Protein AF-A0AAX3N8E7-F1 (afdb_monomer_lite)

Radius of gyration: 27.45 Å; chains: 1; bounding box: 57×65×83 Å

pLDDT: mean 77.06, std 24.91, range [28.36, 98.62]

InterPro domains:
  IPR000924 Glutamyl/glutaminyl-tRNA synthetase [PR00987] (6-18)
  IPR000924 Glutamyl/glutaminyl-tRNA synthetase [PR00987] (20-31)
  IPR000924 Glutamyl/glutaminyl-tRNA synthetase [PR00987] (35-48)
  IPR001412 Aminoacyl-tRNA synthetase, class I, conserved site [PS00178] (9-20)
  IPR014729 Rossmann-like alpha/beta/alpha sandwich fold [G3DSA:3.40.50.620] (1-101)
  IPR014729 Rossmann-like alpha/beta/alpha sandwich fold [G3DSA:3.40.50.620] (144-191)
  IPR020058 Glutamyl/glutaminyl-tRNA synthetase, class Ib, catalytic domain [PF00749] (2-99)
  IPR020058 Glutamyl/glutaminyl-tRNA synthetase, class Ib, catalytic domain [PF00749] (103-266)
  IPR020061 Glutamine-tRNA ligase, alpha-bundle domain superfamily [G3DSA:1.10.1160.10] (195-274)
  IPR049940 Glutamyl-Q tRNA(Asp) synthetase/Glutamate--tRNA ligase [PTHR43311] (103-323)

Structure (mmCIF, N/CA/C/O backbone):
data_AF-A0AAX3N8E7-F1
#
_entry.id   AF-A0AAX3N8E7-F1
#
loop_
_atom_site.group_PDB
_atom_site.id
_atom_site.type_symbol
_atom_site.label_atom_id
_atom_site.label_alt_id
_atom_site.label_comp_id
_atom_site.label_asym_id
_atom_site.label_entity_id
_atom_site.label_seq_id
_atom_site.pdbx_PDB_ins_code
_atom_site.Cartn_x
_atom_site.Cartn_y
_atom_site.Cartn_z
_atom_site.occupancy
_atom_site.B_iso_or_equiv
_atom_site.auth_seq_id
_atom_site.auth_comp_id
_atom_site.auth_asym_id
_atom_site.auth_atom_id
_atom_site.pdbx_PDB_model_num
ATOM 1 N N . MET A 1 1 ? -16.061 2.365 -15.359 1.00 64.56 1 MET A N 1
ATOM 2 C CA . MET A 1 1 ? -15.050 1.352 -14.935 1.00 64.56 1 MET A CA 1
ATOM 3 C C . MET A 1 1 ? -15.215 0.988 -13.459 1.00 64.56 1 MET A C 1
ATOM 5 O O . MET A 1 1 ? -15.276 1.884 -12.626 1.00 64.56 1 MET A O 1
ATOM 9 N N . LYS A 1 2 ? -15.237 -0.307 -13.108 1.00 89.62 2 LYS A N 1
ATOM 10 C CA . LYS A 1 2 ? -15.319 -0.767 -11.705 1.00 89.62 2 LYS A CA 1
ATOM 11 C C . LYS A 1 2 ? -13.991 -0.528 -10.974 1.00 89.62 2 LYS A C 1
ATOM 13 O O . LYS A 1 2 ? -12.948 -0.978 -11.439 1.00 89.62 2 LYS A O 1
ATOM 18 N N . ILE A 1 3 ? -14.019 0.160 -9.829 1.00 96.50 3 ILE A N 1
ATOM 19 C CA . ILE A 1 3 ? -12.808 0.462 -9.049 1.00 96.50 3 ILE A CA 1
ATOM 20 C C . ILE A 1 3 ? -12.274 -0.806 -8.377 1.00 96.50 3 ILE A C 1
ATOM 22 O O . ILE A 1 3 ? -12.983 -1.502 -7.651 1.00 96.50 3 ILE A O 1
ATOM 26 N N . ILE A 1 4 ? -10.992 -1.081 -8.584 1.00 98.06 4 ILE A N 1
ATOM 27 C CA . ILE A 1 4 ? -10.247 -2.168 -7.948 1.00 98.06 4 ILE A CA 1
ATOM 28 C C . ILE A 1 4 ? -8.992 -1.592 -7.295 1.00 98.06 4 ILE A C 1
ATOM 30 O O . ILE A 1 4 ? -8.178 -0.957 -7.976 1.00 98.06 4 ILE A O 1
ATOM 34 N N . THR A 1 5 ? -8.846 -1.816 -5.987 1.00 98.38 5 THR A N 1
ATOM 35 C CA . THR A 1 5 ? -7.667 -1.434 -5.195 1.00 98.38 5 THR A CA 1
ATOM 36 C C . THR A 1 5 ? -7.137 -2.619 -4.394 1.00 98.38 5 THR A C 1
ATOM 38 O O . THR A 1 5 ? -7.795 -3.653 -4.256 1.00 98.38 5 THR A O 1
ATOM 41 N N . ARG A 1 6 ? -5.934 -2.466 -3.834 1.00 98.00 6 ARG A N 1
ATOM 42 C CA . ARG A 1 6 ? -5.310 -3.471 -2.969 1.00 98.00 6 ARG A CA 1
ATOM 43 C C . ARG A 1 6 ? -4.486 -2.866 -1.848 1.00 98.00 6 ARG A C 1
ATOM 45 O O . ARG A 1 6 ? -3.905 -1.789 -2.009 1.00 98.00 6 ARG A O 1
ATOM 52 N N . PHE A 1 7 ? -4.346 -3.627 -0.771 1.00 97.25 7 PHE A N 1
ATOM 53 C CA . PHE A 1 7 ? -3.277 -3.451 0.203 1.00 97.25 7 PHE A CA 1
ATOM 54 C C . PHE A 1 7 ? -2.206 -4.530 -0.003 1.00 97.25 7 PHE A C 1
ATOM 56 O O . PHE A 1 7 ? -2.536 -5.712 -0.060 1.00 97.25 7 PHE A O 1
ATOM 63 N N . ALA A 1 8 ? -0.945 -4.107 -0.122 1.00 96.19 8 ALA A N 1
ATOM 64 C CA . ALA A 1 8 ? 0.195 -4.964 -0.453 1.00 96.19 8 ALA A CA 1
ATOM 65 C C . ALA A 1 8 ? 1.328 -4.858 0.596 1.00 96.19 8 ALA A C 1
ATOM 67 O O . ALA A 1 8 ? 2.323 -4.173 0.367 1.00 96.19 8 ALA A O 1
ATOM 68 N N . PRO A 1 9 ? 1.156 -5.398 1.819 1.00 94.50 9 PRO A N 1
ATOM 69 C CA . PRO A 1 9 ? 2.181 -5.346 2.858 1.00 94.50 9 PRO A CA 1
ATOM 70 C C . PRO A 1 9 ? 3.243 -6.436 2.696 1.00 94.50 9 PRO A C 1
ATOM 72 O O . PRO A 1 9 ? 2.925 -7.594 2.431 1.00 94.50 9 PRO A O 1
ATOM 75 N N . SER A 1 10 ? 4.491 -6.095 3.027 1.00 92.94 10 SER A N 1
ATOM 76 C CA . SER A 1 10 ? 5.540 -7.087 3.271 1.00 92.94 10 SER A CA 1
ATOM 77 C C . SER A 1 10 ? 5.528 -7.559 4.735 1.00 92.94 10 SER A C 1
ATOM 79 O O . SER A 1 10 ? 5.557 -6.722 5.648 1.00 92.94 10 SER A O 1
ATOM 81 N N . PRO A 1 11 ? 5.523 -8.878 5.016 1.00 92.56 11 PRO A N 1
ATOM 82 C CA . PRO A 1 11 ? 5.490 -9.425 6.377 1.00 92.56 11 PRO A CA 1
ATOM 83 C C . PRO A 1 11 ? 6.877 -9.413 7.054 1.00 92.56 11 PRO A C 1
ATOM 85 O O . PRO A 1 11 ? 7.252 -10.339 7.774 1.00 92.56 11 PRO A O 1
ATOM 88 N N . THR A 1 12 ? 7.642 -8.340 6.854 1.00 89.06 12 THR A N 1
ATOM 89 C CA . THR A 1 12 ? 9.041 -8.204 7.301 1.00 89.06 12 THR A CA 1
ATOM 90 C C . THR A 1 12 ? 9.210 -7.507 8.647 1.00 89.06 12 THR A C 1
ATOM 92 O O . THR A 1 12 ? 10.304 -7.431 9.193 1.00 89.06 12 THR A O 1
ATOM 95 N N . GLY A 1 13 ? 8.125 -6.994 9.221 1.00 86.12 13 GLY A N 1
ATOM 96 C CA . GLY A 1 13 ? 8.146 -6.380 10.541 1.00 86.12 13 GLY A CA 1
ATOM 97 C C . GLY A 1 13 ? 6.748 -6.106 11.067 1.00 86.12 13 GLY A C 1
ATOM 98 O O . GLY A 1 13 ? 5.745 -6.464 10.443 1.00 86.12 13 GLY A O 1
ATOM 99 N N . GLN A 1 14 ? 6.684 -5.456 12.225 1.00 85.88 14 GLN A N 1
ATOM 100 C CA . GLN A 1 14 ? 5.412 -5.046 12.800 1.00 85.88 14 GLN A CA 1
ATOM 101 C C . GLN A 1 14 ? 4.764 -3.953 11.948 1.00 85.88 14 GLN A C 1
ATOM 103 O O . GLN A 1 14 ? 5.428 -3.034 11.466 1.00 85.88 14 GLN A O 1
ATOM 108 N N . MET A 1 15 ? 3.443 -4.039 11.794 1.00 90.69 15 MET A N 1
ATOM 109 C CA . MET A 1 15 ? 2.673 -2.949 11.212 1.00 90.69 15 MET A CA 1
ATOM 110 C C . MET A 1 15 ? 2.685 -1.747 12.146 1.00 90.69 15 MET A C 1
ATOM 112 O O . MET A 1 15 ? 2.485 -1.897 13.353 1.00 90.69 15 MET A O 1
ATOM 116 N N . HIS A 1 16 ? 2.814 -0.559 11.573 1.00 91.81 16 HIS A N 1
ATOM 117 C CA . HIS A 1 16 ? 2.651 0.710 12.270 1.00 91.81 16 HIS A CA 1
ATOM 118 C C . HIS A 1 16 ? 1.416 1.464 11.761 1.00 91.81 16 HIS A C 1
ATOM 120 O O . HIS A 1 16 ? 0.769 1.082 10.779 1.00 91.81 16 HIS A O 1
ATOM 126 N N . ILE A 1 17 ? 1.080 2.565 12.430 1.00 92.19 17 ILE A N 1
ATOM 127 C CA . ILE A 1 17 ? -0.098 3.391 12.114 1.00 92.19 17 ILE A CA 1
ATOM 128 C C . ILE A 1 17 ? -0.127 3.927 10.668 1.00 92.19 17 ILE A C 1
ATOM 130 O O . ILE A 1 17 ? -1.200 4.090 10.092 1.00 92.19 17 ILE A O 1
ATOM 134 N N . GLY A 1 18 ? 1.037 4.115 10.037 1.00 91.62 18 GLY A N 1
ATOM 135 C CA . GLY A 1 18 ? 1.149 4.487 8.619 1.00 91.62 18 GLY A CA 1
ATOM 136 C C . GLY A 1 18 ? 0.670 3.385 7.664 1.00 91.62 18 GLY A C 1
ATOM 137 O O . GLY A 1 18 ? -0.032 3.665 6.689 1.00 91.62 18 GLY A O 1
ATOM 138 N N . ASN A 1 19 ? 0.940 2.111 7.978 1.00 92.81 19 ASN A N 1
ATOM 139 C CA . ASN A 1 19 ? 0.365 1.003 7.208 1.00 92.81 19 ASN A CA 1
ATOM 140 C C . ASN A 1 19 ? -1.159 0.978 7.355 1.00 92.81 19 ASN A C 1
ATOM 142 O O . ASN A 1 19 ? -1.869 0.769 6.374 1.00 92.81 19 ASN A O 1
ATOM 146 N N . LEU A 1 20 ? -1.673 1.242 8.562 1.00 94.06 20 LEU A N 1
ATOM 147 C CA . LEU A 1 20 ? -3.115 1.296 8.789 1.00 94.06 20 LEU A CA 1
ATOM 148 C C . LEU A 1 20 ? -3.779 2.464 8.045 1.00 94.06 20 LEU A C 1
ATOM 150 O O . LEU A 1 20 ? -4.861 2.279 7.495 1.00 94.06 20 LEU A O 1
ATOM 154 N N . ARG A 1 21 ? -3.118 3.622 7.934 1.00 93.81 21 ARG A N 1
ATOM 155 C CA . ARG A 1 21 ? -3.547 4.711 7.038 1.00 93.81 21 ARG A CA 1
ATOM 156 C C . ARG A 1 21 ? -3.673 4.239 5.594 1.00 93.81 21 ARG A C 1
ATOM 158 O O . ARG A 1 21 ? -4.714 4.452 4.982 1.00 93.81 21 ARG A O 1
ATOM 165 N N . SER A 1 22 ? -2.658 3.545 5.087 1.00 94.25 22 SER A N 1
ATOM 166 C CA . SER A 1 22 ? -2.653 3.015 3.716 1.00 94.25 22 SER A CA 1
ATOM 167 C C . SER A 1 22 ? -3.818 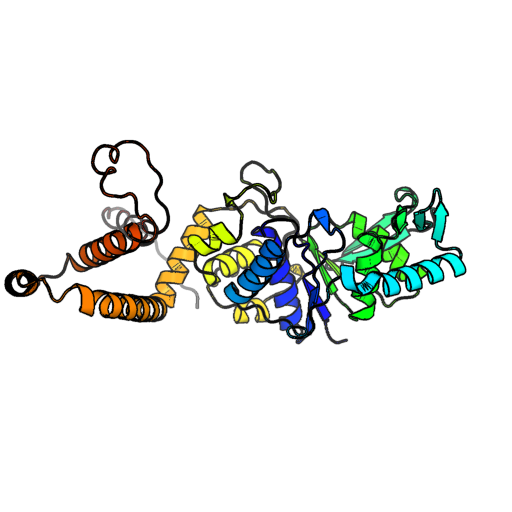2.053 3.463 1.00 94.25 22 SER A C 1
ATOM 169 O O . SER A 1 22 ? -4.508 2.169 2.448 1.00 94.25 22 SER A O 1
ATOM 171 N N . ILE A 1 23 ? -4.083 1.149 4.416 1.00 96.06 23 ILE A N 1
ATOM 172 C CA . ILE A 1 23 ? -5.242 0.243 4.381 1.00 96.06 23 ILE A CA 1
ATOM 173 C C . ILE A 1 23 ? -6.539 1.041 4.328 1.00 96.06 23 ILE A C 1
ATOM 175 O O . ILE A 1 23 ? -7.366 0.805 3.451 1.00 96.06 23 ILE A O 1
ATOM 179 N N . LEU A 1 24 ? -6.726 1.961 5.279 1.00 95.62 24 LEU A N 1
ATOM 180 C CA . LEU A 1 24 ? -7.981 2.682 5.443 1.00 95.62 24 LEU A CA 1
ATOM 181 C C . LEU A 1 24 ? -8.293 3.531 4.213 1.00 95.62 24 LEU A C 1
ATOM 183 O O . LEU A 1 24 ? -9.404 3.433 3.710 1.00 95.62 24 LEU A O 1
ATOM 187 N N . LEU A 1 25 ? -7.325 4.285 3.687 1.00 95.31 25 LEU A N 1
ATOM 188 C CA . LEU A 1 25 ? -7.516 5.105 2.486 1.00 95.31 25 LEU A CA 1
ATOM 189 C C . LEU A 1 25 ? -7.855 4.249 1.259 1.00 95.31 25 LEU A C 1
ATOM 191 O O . LEU A 1 25 ? -8.845 4.515 0.578 1.00 95.31 25 LEU A O 1
ATOM 195 N N . SER A 1 26 ? -7.095 3.176 1.022 1.00 96.44 26 SER A N 1
ATOM 196 C CA . SER A 1 26 ? -7.345 2.257 -0.099 1.00 96.44 26 SER A CA 1
ATOM 197 C C . SER A 1 26 ? -8.721 1.593 -0.007 1.00 96.44 26 SER A C 1
ATOM 199 O O . SER A 1 26 ? -9.399 1.416 -1.022 1.00 96.44 26 SER A O 1
ATOM 201 N N . TYR A 1 27 ? -9.140 1.235 1.210 1.00 97.38 27 TYR A N 1
ATOM 202 C CA . TYR A 1 27 ? -10.418 0.584 1.474 1.00 97.38 27 TYR A CA 1
ATOM 203 C C . TYR A 1 27 ? -11.603 1.543 1.347 1.00 97.38 27 TYR A C 1
ATOM 205 O O . TYR A 1 27 ? -12.575 1.208 0.673 1.00 97.38 27 TYR A O 1
ATOM 213 N N . ILE A 1 28 ? -11.549 2.731 1.960 1.00 95.56 28 ILE A N 1
ATOM 214 C CA . ILE A 1 28 ? -12.669 3.680 1.886 1.00 95.56 28 ILE A CA 1
ATOM 215 C C . ILE A 1 28 ? -12.854 4.213 0.468 1.00 95.56 28 ILE A C 1
ATOM 217 O O . ILE A 1 28 ? -13.993 4.306 0.024 1.00 95.56 28 ILE A O 1
ATOM 221 N N . PHE A 1 29 ? -11.762 4.469 -0.264 1.00 95.88 29 PHE A N 1
ATOM 222 C CA . PHE A 1 29 ? -11.835 4.867 -1.668 1.00 95.88 29 PHE A CA 1
ATOM 223 C C . PHE A 1 29 ? -12.508 3.783 -2.512 1.00 95.88 29 PHE A C 1
ATOM 225 O O . PHE A 1 29 ? -13.427 4.062 -3.278 1.00 95.88 29 PHE A O 1
ATOM 232 N N . CYS A 1 30 ? -12.106 2.526 -2.319 1.00 97.19 30 CYS A N 1
ATOM 233 C CA . CYS A 1 30 ? -12.732 1.389 -2.978 1.00 97.19 30 CYS A CA 1
ATOM 234 C C . CYS A 1 30 ? -14.228 1.294 -2.656 1.00 97.19 30 CYS A C 1
ATOM 236 O O . CYS A 1 30 ? -15.052 1.210 -3.563 1.00 97.19 30 CYS A O 1
ATOM 238 N N . LYS A 1 31 ? -14.600 1.346 -1.372 1.00 96.50 31 LYS A N 1
ATOM 239 C CA . LYS A 1 31 ? -15.997 1.186 -0.946 1.00 96.50 31 LYS A CA 1
ATOM 240 C C . LYS A 1 31 ? -16.890 2.357 -1.334 1.00 96.50 31 LYS A C 1
ATOM 242 O O . LYS A 1 31 ? -18.038 2.111 -1.689 1.00 96.50 31 LYS A O 1
ATOM 247 N N . LYS A 1 32 ? -16.375 3.589 -1.338 1.00 95.12 32 LYS A N 1
ATOM 248 C CA . LYS A 1 32 ? -17.105 4.770 -1.826 1.00 95.12 32 LYS A CA 1
ATOM 249 C C . LYS A 1 32 ? -17.524 4.586 -3.282 1.00 95.12 32 LYS A C 1
ATOM 251 O O . LYS A 1 32 ? -18.640 4.932 -3.641 1.00 95.12 32 LYS A O 1
ATOM 256 N N . ASN A 1 33 ? -16.657 3.972 -4.080 1.00 96.00 33 ASN A N 1
ATOM 257 C CA . ASN A 1 33 ? -16.882 3.732 -5.501 1.00 96.00 33 ASN A CA 1
ATOM 258 C C . ASN A 1 33 ? -17.385 2.307 -5.807 1.00 96.00 33 ASN A C 1
ATOM 260 O O . ASN A 1 33 ? -17.118 1.784 -6.887 1.00 96.00 33 ASN A O 1
ATOM 264 N N . LYS A 1 34 ? -18.050 1.645 -4.844 1.00 96.25 34 LYS A N 1
ATOM 265 C CA . LYS A 1 34 ? -18.645 0.297 -5.001 1.00 96.25 34 LYS A CA 1
ATOM 266 C C . LYS A 1 34 ? -17.668 -0.748 -5.596 1.00 96.25 34 LYS A C 1
ATOM 268 O O . LYS A 1 34 ? -18.045 -1.637 -6.359 1.00 96.25 34 LYS A O 1
ATOM 273 N N . GLY A 1 35 ? -16.387 -0.631 -5.246 1.00 97.12 35 GLY A N 1
ATOM 274 C CA . GLY A 1 35 ? -15.286 -1.390 -5.831 1.00 97.12 35 GLY A CA 1
ATOM 275 C C . GLY A 1 35 ? -14.927 -2.710 -5.137 1.00 97.12 35 GLY A C 1
ATOM 276 O O . GLY A 1 35 ? -15.493 -3.097 -4.104 1.00 97.12 35 GLY A O 1
ATOM 277 N N . LYS A 1 36 ? -13.909 -3.386 -5.690 1.00 98.00 36 LYS A N 1
ATOM 278 C CA . LYS A 1 36 ? -13.280 -4.596 -5.127 1.00 98.00 36 LYS A CA 1
ATOM 279 C C . LYS A 1 36 ? -11.956 -4.250 -4.430 1.00 98.00 36 LYS A C 1
ATOM 281 O O . LYS A 1 36 ? -11.121 -3.541 -4.987 1.00 98.00 36 LYS A O 1
ATOM 286 N N . PHE A 1 37 ? -11.772 -4.758 -3.211 1.00 98.25 37 PHE A N 1
ATOM 287 C CA . PHE A 1 37 ? -10.575 -4.537 -2.394 1.00 98.25 37 PHE A CA 1
ATOM 288 C C . PHE A 1 37 ? -9.837 -5.861 -2.189 1.00 98.25 37 PHE A C 1
ATOM 290 O O . PHE A 1 37 ? -10.425 -6.803 -1.648 1.00 98.25 37 PHE A O 1
ATOM 297 N N . TYR A 1 38 ? -8.572 -5.923 -2.600 1.00 98.31 38 TYR A N 1
ATOM 298 C CA . TYR A 1 38 ? -7.719 -7.110 -2.499 1.00 98.31 38 TYR A CA 1
ATOM 299 C C . TYR A 1 38 ? -6.657 -6.985 -1.402 1.00 98.31 38 TYR A C 1
ATOM 301 O O . TYR A 1 38 ? -6.203 -5.890 -1.059 1.00 98.31 38 TYR A O 1
ATOM 309 N N . LEU A 1 39 ? -6.221 -8.135 -0.891 1.00 98.06 39 LEU A N 1
ATOM 310 C CA . LEU A 1 39 ? -5.005 -8.268 -0.093 1.00 98.06 39 LEU A CA 1
ATOM 311 C C . LEU A 1 39 ? -3.968 -9.066 -0.889 1.00 98.06 39 LEU A C 1
ATOM 313 O O . LEU A 1 39 ? -4.254 -10.180 -1.330 1.00 98.06 39 LEU A O 1
ATOM 317 N N . ARG A 1 40 ? -2.761 -8.519 -1.028 1.00 97.31 40 ARG A N 1
ATOM 318 C CA . ARG A 1 40 ? -1.592 -9.224 -1.570 1.00 97.31 40 ARG A CA 1
ATOM 319 C C . ARG A 1 40 ? -0.479 -9.212 -0.534 1.00 97.31 40 ARG A C 1
ATOM 321 O O . ARG A 1 40 ? -0.249 -8.185 0.087 1.00 97.31 40 ARG A O 1
ATOM 328 N N . ILE A 1 41 ? 0.193 -10.330 -0.314 1.00 96.38 41 ILE A N 1
ATOM 329 C CA . ILE A 1 41 ? 1.308 -10.411 0.626 1.00 96.38 41 ILE A CA 1
ATOM 330 C C . ILE A 1 41 ? 2.615 -10.349 -0.155 1.00 96.38 41 ILE A C 1
ATOM 332 O O . ILE A 1 41 ? 2.945 -11.269 -0.902 1.00 96.38 41 ILE A O 1
ATOM 336 N N . ASP A 1 42 ? 3.363 -9.269 0.060 1.00 94.19 42 ASP A N 1
ATOM 337 C CA . ASP A 1 42 ? 4.639 -9.009 -0.605 1.00 94.19 42 ASP A CA 1
ATOM 338 C C . ASP A 1 42 ? 5.773 -9.722 0.159 1.00 94.19 42 ASP A C 1
ATOM 340 O O . ASP A 1 42 ? 6.600 -9.105 0.836 1.00 94.19 42 ASP A O 1
ATOM 344 N N . ASN A 1 43 ? 5.757 -11.057 0.117 1.00 91.19 43 ASN A N 1
ATOM 345 C CA . ASN A 1 43 ? 6.725 -11.952 0.761 1.00 91.19 43 ASN A CA 1
ATOM 346 C C . ASN A 1 43 ? 7.786 -12.484 -0.213 1.00 91.19 43 ASN A C 1
ATOM 348 O O . ASN A 1 43 ? 8.269 -13.602 -0.049 1.00 91.19 43 ASN A O 1
ATOM 352 N N . SER A 1 44 ? 8.144 -11.697 -1.231 1.00 84.00 44 SER A N 1
ATOM 353 C CA . SER A 1 44 ? 9.191 -12.083 -2.178 1.00 84.00 44 SER A CA 1
ATOM 354 C C . SER A 1 44 ? 10.547 -12.255 -1.492 1.00 84.00 44 SER A C 1
ATOM 356 O O . SER A 1 44 ? 11.335 -13.057 -1.947 1.00 84.00 44 SER A O 1
ATOM 358 N N . ASP A 1 45 ? 10.832 -11.513 -0.418 1.00 82.44 45 ASP A N 1
ATOM 359 C CA . ASP A 1 45 ? 12.035 -11.667 0.413 1.00 82.44 45 ASP A CA 1
ATOM 360 C C . ASP A 1 45 ? 11.753 -12.685 1.532 1.00 82.44 45 ASP A C 1
ATOM 362 O O . ASP A 1 45 ? 11.129 -12.342 2.543 1.00 82.44 45 ASP A O 1
ATOM 366 N N . PHE A 1 46 ? 12.138 -13.947 1.311 1.00 77.12 46 PHE A N 1
ATOM 367 C CA . PHE A 1 46 ? 11.817 -15.060 2.208 1.00 77.12 46 PHE A CA 1
ATOM 368 C C . PHE A 1 46 ? 12.485 -14.912 3.580 1.00 77.12 46 PHE A C 1
ATOM 370 O O . PHE A 1 46 ? 11.790 -14.966 4.591 1.00 77.12 46 PHE A O 1
ATOM 377 N N . LEU A 1 47 ? 13.789 -14.610 3.613 1.00 82.12 47 LEU A N 1
ATOM 378 C CA . LEU A 1 47 ? 14.581 -14.495 4.846 1.00 82.12 47 LEU A CA 1
ATOM 379 C C . LEU A 1 47 ? 14.005 -13.458 5.814 1.00 82.12 47 LEU A C 1
ATOM 381 O O . LEU A 1 47 ? 13.992 -13.645 7.032 1.00 82.12 47 LEU A O 1
ATOM 385 N N . ARG A 1 48 ? 13.482 -12.347 5.283 1.00 83.44 48 ARG A N 1
ATOM 386 C CA . ARG A 1 48 ? 12.883 -11.300 6.119 1.00 83.44 48 ARG A CA 1
ATOM 387 C C . ARG A 1 48 ? 11.411 -11.553 6.440 1.00 83.44 48 ARG A C 1
ATOM 389 O O . ARG A 1 48 ? 10.887 -10.939 7.373 1.00 83.44 48 ARG A O 1
ATOM 396 N N . SER A 1 49 ? 10.721 -12.406 5.689 1.00 88.81 49 SER A N 1
ATOM 397 C CA . SER A 1 49 ? 9.280 -12.637 5.822 1.00 88.81 49 SER A CA 1
ATOM 398 C C . SER A 1 49 ? 8.962 -13.612 6.952 1.00 88.81 49 SER A C 1
ATOM 400 O O . SER A 1 49 ? 9.364 -14.765 6.925 1.00 88.81 49 SER A O 1
ATOM 402 N N . LYS A 1 50 ? 8.167 -13.180 7.941 1.00 91.88 50 LYS A N 1
ATOM 403 C CA . LYS A 1 50 ? 7.800 -14.029 9.090 1.00 91.88 50 LYS A CA 1
ATOM 404 C C . LYS A 1 50 ? 6.305 -14.332 9.119 1.00 91.88 50 LYS A C 1
ATOM 406 O O . LYS A 1 50 ? 5.480 -13.412 9.098 1.00 91.88 50 LYS A O 1
ATOM 411 N N . ILE A 1 51 ? 5.945 -15.604 9.313 1.00 91.62 51 ILE A N 1
ATOM 412 C CA . ILE A 1 51 ? 4.547 -16.059 9.478 1.00 91.62 51 ILE A CA 1
ATOM 413 C C . ILE A 1 51 ? 3.845 -15.287 10.608 1.00 91.62 51 ILE A C 1
ATOM 415 O O . ILE A 1 51 ? 2.694 -14.868 10.469 1.00 91.62 51 ILE A O 1
ATOM 419 N N . LYS A 1 52 ? 4.554 -15.009 11.711 1.00 92.81 52 LYS A N 1
ATOM 420 C CA . LYS A 1 52 ? 4.058 -14.178 12.824 1.00 92.81 52 LYS A CA 1
ATOM 421 C C . LYS A 1 52 ? 3.589 -12.792 12.360 1.00 92.81 52 LYS A C 1
ATOM 423 O O . LYS A 1 52 ? 2.538 -12.320 12.797 1.00 92.81 52 LYS A O 1
ATOM 428 N N . ASN A 1 53 ? 4.329 -12.149 11.457 1.00 92.88 53 ASN A N 1
ATOM 429 C CA . ASN A 1 53 ? 3.979 -10.829 10.929 1.00 92.88 53 ASN A CA 1
ATOM 430 C C . ASN A 1 53 ? 2.780 -10.907 9.978 1.00 92.88 53 ASN A C 1
ATOM 432 O O . ASN A 1 53 ? 1.885 -10.068 10.072 1.00 92.88 53 ASN A O 1
ATOM 436 N N . PHE A 1 54 ? 2.699 -11.944 9.139 1.00 94.38 54 PHE A N 1
ATOM 437 C CA . PHE A 1 54 ? 1.507 -12.217 8.330 1.00 94.38 54 PHE A CA 1
ATOM 438 C C . PHE A 1 54 ? 0.252 -12.409 9.201 1.00 94.38 54 PHE A C 1
ATOM 440 O O . PHE A 1 54 ? -0.752 -11.717 9.008 1.00 94.38 54 PHE A O 1
ATOM 447 N N . LYS A 1 55 ? 0.324 -13.249 10.245 1.00 94.12 55 LYS A N 1
ATOM 448 C CA . LYS A 1 55 ? -0.771 -13.426 11.218 1.00 94.12 55 LYS A CA 1
ATOM 449 C C . LYS A 1 55 ? -1.167 -12.090 11.868 1.00 94.12 55 LYS A C 1
ATOM 451 O O . LYS A 1 55 ? -2.355 -11.822 12.059 1.00 94.12 55 LYS A O 1
ATOM 456 N N . ASN A 1 56 ? -0.201 -11.219 12.173 1.00 92.81 56 ASN A N 1
ATOM 457 C CA . ASN A 1 56 ? -0.465 -9.880 12.712 1.00 92.81 56 ASN A CA 1
ATOM 458 C C . ASN A 1 56 ? -1.160 -8.945 11.709 1.00 92.81 56 ASN A C 1
ATOM 460 O O . ASN A 1 56 ? -2.030 -8.172 12.124 1.00 92.81 56 ASN A O 1
ATOM 464 N N . ILE A 1 57 ? -0.839 -9.033 10.415 1.00 95.38 57 ILE A N 1
ATOM 465 C CA . ILE A 1 57 ? -1.551 -8.309 9.351 1.00 95.38 57 ILE A CA 1
ATOM 466 C C . ILE A 1 57 ? -3.028 -8.712 9.339 1.00 95.38 57 ILE A C 1
ATOM 468 O O . ILE A 1 57 ? -3.903 -7.852 9.463 1.00 95.38 57 ILE A O 1
ATOM 472 N N . ILE A 1 58 ? -3.322 -10.014 9.310 1.00 96.25 58 ILE A N 1
ATOM 473 C CA . ILE A 1 58 ? -4.705 -10.520 9.314 1.00 96.25 58 ILE A CA 1
ATOM 474 C C . ILE A 1 58 ? -5.449 -10.115 10.596 1.00 96.25 58 ILE A C 1
ATOM 476 O O . ILE A 1 58 ? -6.569 -9.596 10.538 1.00 96.25 58 ILE A O 1
ATOM 480 N N . LYS A 1 59 ? -4.815 -10.265 11.767 1.00 94.75 59 LYS A N 1
ATOM 481 C CA . LYS A 1 59 ? -5.378 -9.824 13.058 1.00 94.75 59 LYS A CA 1
ATOM 482 C C . LYS A 1 59 ? -5.664 -8.320 13.090 1.00 94.75 59 LYS A C 1
ATOM 484 O O . LYS A 1 59 ? -6.605 -7.908 13.772 1.00 94.75 59 LYS A O 1
ATOM 489 N N . THR A 1 60 ? -4.868 -7.511 12.394 1.00 95.25 60 THR A N 1
ATOM 490 C CA . THR A 1 60 ? -5.065 -6.060 12.282 1.00 95.25 60 THR A CA 1
ATOM 491 C C . THR A 1 60 ? -6.268 -5.741 11.406 1.00 95.25 60 THR A C 1
ATOM 493 O O . THR A 1 60 ? -7.157 -5.020 11.855 1.00 95.25 60 THR A O 1
ATOM 496 N N . LEU A 1 61 ? -6.351 -6.328 10.208 1.00 96.19 61 LEU A N 1
ATOM 497 C CA . LEU A 1 61 ? -7.490 -6.155 9.298 1.00 96.19 61 LEU A CA 1
ATOM 498 C C . LEU A 1 61 ? -8.815 -6.549 9.967 1.00 96.19 61 LEU A C 1
ATOM 500 O O . LEU A 1 61 ? -9.781 -5.788 9.912 1.00 96.19 61 LEU A O 1
ATOM 504 N N . ASN A 1 62 ? -8.837 -7.671 10.694 1.00 95.31 62 ASN A N 1
ATOM 505 C CA . ASN A 1 62 ? -10.006 -8.086 11.473 1.00 95.31 62 ASN A CA 1
ATOM 506 C C . ASN A 1 62 ? -10.330 -7.087 12.607 1.00 95.31 62 ASN A C 1
ATOM 508 O O . ASN A 1 62 ? -11.495 -6.755 12.823 1.00 95.31 62 ASN A O 1
ATOM 512 N N . TRP A 1 63 ? -9.319 -6.561 13.313 1.00 93.69 63 TRP A N 1
ATOM 513 C CA . TRP A 1 63 ? -9.508 -5.594 14.409 1.00 93.69 63 TRP A CA 1
ATOM 514 C C . TRP A 1 63 ? -10.150 -4.278 13.943 1.00 93.69 63 TRP A C 1
ATOM 516 O O . TRP A 1 63 ? -11.001 -3.723 14.647 1.00 93.69 63 TRP A O 1
ATOM 526 N N . VAL A 1 64 ? -9.798 -3.815 12.741 1.00 93.69 64 VAL A N 1
ATOM 527 C CA . VAL A 1 64 ? -10.392 -2.623 12.109 1.00 93.69 64 VAL A CA 1
ATOM 528 C C . VAL A 1 64 ? -11.567 -2.935 11.176 1.00 93.69 64 VAL A C 1
ATOM 530 O O . VAL A 1 64 ? -12.090 -2.030 10.532 1.00 93.69 64 VAL A O 1
ATOM 533 N N . LYS A 1 65 ? -12.031 -4.193 11.150 1.00 94.06 65 LYS A N 1
ATOM 534 C CA . LYS A 1 65 ? -13.191 -4.667 10.371 1.00 94.06 65 LYS A CA 1
ATOM 535 C C . LYS A 1 65 ? -13.075 -4.421 8.860 1.00 94.06 65 LYS A C 1
ATOM 537 O O . LYS A 1 65 ? -14.068 -4.131 8.193 1.00 94.06 65 LYS A O 1
ATOM 542 N N . ILE A 1 66 ? -11.869 -4.549 8.318 1.00 95.94 66 ILE A N 1
ATOM 543 C CA . ILE A 1 66 ? -11.607 -4.435 6.882 1.00 95.94 66 ILE A CA 1
ATOM 544 C C . ILE A 1 66 ? -11.832 -5.794 6.222 1.00 95.94 66 ILE A C 1
ATOM 546 O O . ILE A 1 66 ? -11.214 -6.789 6.603 1.00 95.94 66 ILE A O 1
ATOM 550 N N . LYS A 1 67 ? -12.719 -5.826 5.224 1.00 95.75 67 LYS A N 1
ATOM 551 C CA . LYS A 1 67 ? -13.008 -7.012 4.408 1.00 95.75 67 LYS A CA 1
ATOM 552 C C . LYS A 1 67 ? -12.297 -6.902 3.058 1.00 95.75 67 LYS A C 1
ATOM 554 O O . LYS A 1 67 ? -12.262 -5.829 2.468 1.00 95.75 67 LYS A O 1
ATOM 559 N N . PHE A 1 68 ? -11.770 -8.006 2.552 1.00 97.12 68 PHE A N 1
ATOM 560 C CA . PHE A 1 68 ? -11.146 -8.097 1.230 1.00 97.12 68 PHE A CA 1
ATOM 561 C C . PHE A 1 68 ? -11.689 -9.327 0.505 1.00 97.12 68 PHE A C 1
ATOM 563 O O . PHE A 1 68 ? -12.131 -10.275 1.155 1.00 97.12 68 PHE A O 1
ATOM 570 N N . ILE A 1 69 ? -11.719 -9.273 -0.825 1.00 96.94 69 ILE A N 1
ATOM 571 C CA . ILE A 1 69 ? -12.469 -10.238 -1.640 1.00 96.94 69 ILE A CA 1
ATOM 572 C C . ILE A 1 69 ? -11.790 -11.611 -1.693 1.00 96.94 69 ILE A C 1
ATOM 574 O O . ILE A 1 69 ? -12.451 -12.638 -1.618 1.00 96.94 69 ILE A O 1
ATOM 578 N N . ASN A 1 70 ? -10.460 -11.643 -1.721 1.00 96.12 70 ASN A N 1
ATOM 579 C CA . ASN A 1 70 ? -9.672 -12.862 -1.848 1.00 96.12 70 ASN A CA 1
ATOM 580 C C . ASN A 1 70 ? -9.292 -13.458 -0.480 1.00 96.12 70 ASN A C 1
ATOM 582 O O . ASN A 1 70 ? -8.125 -13.734 -0.215 1.00 96.12 70 ASN A O 1
ATOM 586 N N . ARG A 1 71 ? -10.270 -13.615 0.426 1.00 93.88 71 ARG A N 1
ATOM 587 C CA . ARG A 1 71 ? -10.022 -14.132 1.788 1.00 93.88 71 ARG A CA 1
ATOM 588 C C . ARG A 1 71 ? -9.645 -15.612 1.819 1.00 93.88 71 ARG A C 1
ATOM 590 O O . ARG A 1 71 ? -8.792 -15.967 2.623 1.00 93.88 71 ARG A O 1
ATOM 597 N N . LYS A 1 72 ? -10.258 -16.428 0.955 1.00 92.56 72 LYS A N 1
ATOM 598 C CA . LYS A 1 72 ? -9.915 -17.850 0.786 1.00 92.56 72 LYS A CA 1
ATOM 599 C C . LYS A 1 72 ? -8.604 -18.014 -0.002 1.00 92.56 72 LYS A C 1
ATOM 601 O O . LYS A 1 72 ? -7.731 -18.757 0.417 1.00 92.56 72 LYS A O 1
ATOM 606 N N . ASN A 1 73 ? -8.411 -17.198 -1.045 1.00 94.19 73 ASN A N 1
ATOM 607 C CA . ASN A 1 73 ? -7.276 -17.304 -1.970 1.00 94.19 73 ASN A CA 1
ATOM 608 C C . ASN A 1 73 ? -6.370 -16.061 -1.893 1.00 94.19 73 ASN A C 1
ATOM 610 O O . ASN A 1 73 ? -6.293 -15.253 -2.825 1.00 94.19 73 ASN A O 1
ATOM 614 N N . ILE A 1 74 ? -5.714 -15.860 -0.744 1.00 95.75 74 ILE A N 1
ATOM 615 C CA . ILE A 1 74 ? -4.767 -14.747 -0.570 1.00 95.75 74 ILE A CA 1
ATOM 616 C C . ILE A 1 74 ? -3.589 -14.930 -1.527 1.00 95.75 74 ILE A C 1
ATOM 618 O O . ILE A 1 74 ? -3.016 -16.011 -1.634 1.00 95.75 74 ILE A O 1
ATOM 622 N N . ILE A 1 75 ? -3.200 -13.846 -2.196 1.00 94.31 75 ILE A N 1
ATOM 623 C CA . ILE A 1 75 ? -2.081 -13.858 -3.135 1.00 94.31 75 ILE A CA 1
ATOM 624 C C . ILE A 1 75 ? -0.781 -13.666 -2.364 1.00 94.31 75 ILE A C 1
ATOM 626 O O . ILE A 1 75 ? -0.615 -12.661 -1.670 1.00 94.31 75 ILE A O 1
ATOM 630 N N . PHE A 1 76 ? 0.144 -14.605 -2.536 1.00 95.06 76 PHE A N 1
ATOM 631 C CA . PHE A 1 76 ? 1.503 -14.547 -2.008 1.00 95.06 76 PHE A CA 1
ATOM 632 C C . PHE A 1 76 ? 2.490 -14.469 -3.169 1.00 95.06 76 PHE A C 1
ATOM 634 O O . PHE A 1 76 ? 2.428 -15.285 -4.089 1.00 95.06 76 PHE A O 1
ATOM 641 N N . GLN A 1 77 ? 3.391 -13.490 -3.141 1.00 93.62 77 GLN A N 1
ATOM 642 C CA . GLN A 1 77 ? 4.322 -13.261 -4.249 1.00 93.62 77 GLN A CA 1
ATOM 643 C C . GLN A 1 77 ? 5.346 -14.388 -4.403 1.00 93.62 77 GLN A C 1
ATOM 645 O O . GLN A 1 77 ? 5.711 -14.740 -5.521 1.00 93.62 77 GLN A O 1
ATOM 650 N N . ASN A 1 78 ? 5.773 -15.016 -3.306 1.00 91.12 78 ASN A N 1
ATOM 651 C CA . ASN A 1 78 ? 6.705 -16.146 -3.386 1.00 91.12 78 ASN A CA 1
ATOM 652 C C . ASN A 1 78 ? 6.144 -17.350 -4.171 1.00 91.12 78 ASN A C 1
ATOM 654 O O . ASN A 1 78 ? 6.919 -18.103 -4.746 1.00 91.12 78 ASN A O 1
ATOM 658 N N . LYS A 1 79 ? 4.816 -17.497 -4.269 1.00 92.56 79 LYS A N 1
ATOM 659 C CA . LYS A 1 79 ? 4.153 -18.569 -5.034 1.00 92.56 79 LYS A CA 1
ATOM 660 C C . LYS A 1 79 ? 3.993 -18.260 -6.529 1.00 92.56 79 LYS A C 1
ATOM 662 O O . LYS A 1 79 ? 3.303 -18.983 -7.235 1.00 92.56 79 LYS A O 1
ATOM 667 N N . ARG A 1 80 ? 4.554 -17.148 -7.019 1.00 94.00 80 ARG A N 1
ATOM 668 C CA . ARG A 1 80 ? 4.288 -16.618 -8.373 1.00 94.00 80 ARG A CA 1
ATOM 669 C C . ARG A 1 80 ? 5.549 -16.426 -9.215 1.00 94.00 80 ARG A C 1
ATOM 671 O O . ARG A 1 80 ? 5.495 -15.772 -10.253 1.00 94.00 80 ARG A O 1
ATOM 678 N N . LYS A 1 81 ? 6.671 -17.032 -8.803 1.00 92.12 81 LYS A N 1
ATOM 679 C CA . LYS A 1 81 ? 7.979 -16.933 -9.478 1.00 92.12 81 LYS A CA 1
ATOM 680 C C . LYS A 1 81 ? 7.884 -17.218 -10.982 1.00 92.12 81 LYS A C 1
ATOM 682 O O . LYS A 1 81 ? 8.354 -16.407 -11.775 1.00 92.12 81 LYS A O 1
ATOM 687 N N . ASN A 1 82 ? 7.205 -18.298 -11.371 1.00 93.94 82 ASN A N 1
ATOM 688 C CA . ASN A 1 82 ? 7.081 -18.705 -12.777 1.00 93.94 82 ASN A CA 1
ATOM 689 C C . ASN A 1 82 ? 6.349 -17.655 -13.625 1.00 93.94 82 ASN A C 1
ATOM 691 O O . ASN A 1 82 ? 6.778 -17.348 -14.735 1.00 93.94 82 ASN A O 1
ATOM 695 N N . ILE A 1 83 ? 5.300 -17.032 -13.073 1.00 95.94 83 ILE A N 1
ATOM 696 C CA . ILE A 1 83 ? 4.572 -15.939 -13.735 1.00 95.94 83 ILE A CA 1
ATOM 697 C C . ILE A 1 83 ? 5.520 -14.763 -13.977 1.00 95.94 83 ILE A C 1
ATOM 699 O O . ILE A 1 83 ? 5.574 -14.227 -15.081 1.00 95.94 83 ILE A O 1
ATOM 703 N N . TYR A 1 84 ? 6.310 -14.377 -12.973 1.00 96.44 84 TYR A N 1
ATOM 704 C CA . TYR A 1 84 ? 7.243 -13.260 -13.114 1.00 96.44 84 TYR A CA 1
ATOM 705 C C . TYR A 1 84 ? 8.339 -13.545 -14.144 1.00 96.44 84 TYR A C 1
ATOM 707 O O . TYR A 1 84 ? 8.617 -12.690 -14.982 1.00 96.44 84 TYR A O 1
ATOM 715 N N . LEU A 1 85 ? 8.925 -14.745 -14.133 1.00 95.25 85 LEU A N 1
ATOM 716 C CA . LEU A 1 85 ? 9.935 -15.136 -15.119 1.00 95.25 85 LEU A CA 1
ATOM 717 C C . LEU A 1 85 ? 9.362 -15.149 -16.542 1.00 95.25 85 LEU A C 1
ATOM 719 O O . LEU A 1 85 ? 10.003 -14.628 -17.456 1.00 95.25 85 LEU A O 1
ATOM 723 N N . LYS A 1 86 ? 8.135 -15.653 -16.730 1.00 96.19 86 LYS A N 1
ATOM 724 C CA . LYS A 1 86 ? 7.434 -15.620 -18.024 1.00 96.19 86 LYS A CA 1
ATOM 725 C C . LYS A 1 86 ? 7.263 -14.187 -18.537 1.00 96.19 86 LYS A C 1
ATOM 727 O O . LYS A 1 86 ? 7.594 -13.900 -19.686 1.00 96.19 86 LYS A O 1
ATOM 732 N N . GLU A 1 87 ? 6.799 -13.269 -17.690 1.00 97.69 87 GLU A N 1
ATOM 733 C CA . GLU A 1 87 ? 6.641 -11.857 -18.067 1.00 97.69 87 GLU A CA 1
ATOM 734 C C . GLU A 1 87 ? 7.990 -11.153 -18.308 1.00 97.69 87 GLU A C 1
ATOM 736 O O . GLU A 1 87 ? 8.092 -10.290 -19.181 1.00 97.69 87 GLU A O 1
ATOM 741 N N . ALA A 1 88 ? 9.052 -11.539 -17.591 1.00 97.69 88 ALA A N 1
ATOM 742 C CA . ALA A 1 88 ? 10.392 -10.991 -17.806 1.00 97.69 88 ALA A CA 1
ATOM 743 C C . ALA A 1 88 ? 10.954 -11.426 -19.168 1.00 97.69 88 ALA A C 1
ATOM 745 O O . ALA A 1 88 ? 11.458 -10.589 -19.917 1.00 97.69 88 ALA A O 1
ATOM 746 N N . LYS A 1 89 ? 10.784 -12.703 -19.538 1.00 96.25 89 LYS A N 1
ATOM 747 C CA . LYS A 1 89 ? 11.163 -13.222 -20.863 1.00 96.25 89 LYS A CA 1
ATOM 748 C C . LYS A 1 89 ? 10.432 -12.489 -21.996 1.00 96.25 89 LYS A C 1
ATOM 750 O O . LYS A 1 89 ? 11.051 -12.174 -23.008 1.00 96.25 89 LYS A O 1
ATOM 755 N N . LYS A 1 90 ? 9.153 -12.122 -21.820 1.00 96.56 90 LYS A N 1
ATOM 756 C CA . LYS A 1 90 ? 8.426 -11.287 -22.803 1.00 96.56 90 LYS A CA 1
ATOM 757 C C . LYS A 1 90 ? 9.078 -9.915 -23.006 1.00 96.56 90 LYS A C 1
ATOM 759 O O . LYS A 1 90 ? 9.115 -9.422 -24.130 1.00 96.56 90 LYS A O 1
ATOM 764 N N . LEU A 1 91 ? 9.582 -9.284 -21.942 1.00 97.94 91 LEU A N 1
ATOM 765 C CA . LEU A 1 91 ? 10.295 -8.006 -22.056 1.00 97.94 91 LEU A CA 1
ATOM 766 C C . LEU A 1 91 ? 11.626 -8.152 -22.797 1.00 97.94 91 LEU A C 1
ATOM 768 O O . LEU A 1 91 ? 11.974 -7.255 -23.563 1.00 97.94 91 LEU A O 1
ATOM 772 N N . ILE A 1 92 ? 12.331 -9.269 -22.603 1.00 98.06 92 ILE A N 1
ATOM 773 C CA . ILE A 1 92 ? 13.570 -9.581 -23.330 1.00 98.06 92 ILE A CA 1
ATOM 774 C C . ILE A 1 92 ? 13.280 -9.749 -24.823 1.00 98.06 92 ILE A C 1
ATOM 776 O O . ILE A 1 92 ? 13.874 -9.040 -25.629 1.00 98.06 92 ILE A O 1
ATOM 780 N N . LYS A 1 93 ? 12.281 -10.570 -25.186 1.00 97.25 93 LYS A N 1
ATOM 781 C CA . LYS A 1 93 ? 11.844 -10.745 -26.587 1.00 97.25 93 LYS A CA 1
ATOM 782 C C . LYS A 1 93 ? 11.499 -9.412 -27.267 1.00 97.25 93 LYS A C 1
ATOM 784 O O . LYS A 1 93 ? 11.806 -9.204 -28.429 1.00 97.25 93 LYS A O 1
ATOM 789 N N . LYS A 1 94 ? 10.915 -8.465 -26.523 1.00 96.88 94 LYS A N 1
ATOM 790 C CA . LYS A 1 94 ? 10.576 -7.114 -27.014 1.00 96.88 94 LYS A CA 1
ATOM 791 C C . LYS A 1 94 ? 11.747 -6.115 -26.994 1.00 96.88 94 LYS A C 1
ATOM 793 O O . LYS A 1 94 ? 11.512 -4.914 -27.160 1.00 96.88 94 LYS A O 1
ATOM 798 N N . LYS A 1 95 ? 12.979 -6.558 -26.708 1.00 97.50 95 LYS A N 1
ATOM 799 C CA . LYS A 1 95 ? 14.175 -5.710 -26.526 1.00 97.50 95 LYS A CA 1
ATOM 800 C C . LYS A 1 95 ? 13.969 -4.584 -25.485 1.00 97.50 95 LYS A C 1
ATOM 802 O O . LYS A 1 95 ? 14.558 -3.507 -25.574 1.00 97.50 95 LYS A O 1
ATOM 807 N N . LYS A 1 96 ? 13.091 -4.806 -24.492 1.00 98.00 96 LYS A N 1
ATOM 808 C CA . LYS A 1 96 ? 12.800 -3.883 -23.366 1.00 98.00 96 LYS A CA 1
ATOM 809 C C . LYS A 1 96 ? 13.506 -4.284 -22.069 1.00 98.00 96 LYS A C 1
ATOM 811 O O . LYS A 1 96 ? 13.488 -3.532 -21.097 1.00 98.00 96 LYS A O 1
ATOM 816 N N . ALA A 1 97 ? 14.116 -5.459 -22.041 1.00 98.31 97 ALA A N 1
ATOM 817 C CA . ALA A 1 97 ? 14.976 -5.937 -20.971 1.00 98.31 97 ALA A CA 1
ATOM 818 C C . ALA A 1 97 ? 16.139 -6.732 -21.576 1.00 98.31 97 ALA A C 1
ATOM 820 O O . ALA A 1 97 ? 16.051 -7.158 -22.725 1.00 98.31 97 ALA A O 1
ATOM 821 N N . TYR A 1 98 ? 17.212 -6.918 -20.816 1.00 98.38 98 TYR A N 1
ATOM 822 C CA . TYR A 1 98 ? 18.405 -7.649 -21.243 1.00 98.38 98 TYR A CA 1
ATOM 823 C C . TYR A 1 98 ? 19.060 -8.362 -20.059 1.00 98.38 98 TYR A C 1
ATOM 825 O O . TYR A 1 98 ? 18.842 -7.996 -18.897 1.00 98.38 98 TYR A O 1
ATOM 833 N N . TYR A 1 99 ? 19.857 -9.384 -20.359 1.00 97.94 99 TYR A N 1
ATOM 834 C CA . TYR A 1 99 ? 20.689 -10.060 -19.372 1.00 97.94 99 TYR A CA 1
ATOM 835 C C . TYR A 1 99 ? 21.954 -9.243 -19.096 1.00 97.94 99 TYR A C 1
ATOM 837 O O . TYR A 1 99 ? 22.577 -8.724 -20.016 1.00 97.94 99 TYR A O 1
ATOM 845 N N . LYS A 1 100 ? 22.330 -9.110 -17.822 1.00 97.31 100 LYS A N 1
ATOM 846 C CA . LYS A 1 100 ? 23.608 -8.523 -17.396 1.00 97.31 100 LYS A CA 1
ATOM 847 C C . LYS A 1 100 ? 24.045 -9.144 -16.075 1.00 97.31 100 LYS A C 1
ATOM 849 O O . LYS A 1 100 ? 23.304 -9.079 -15.087 1.00 97.31 100 LYS A O 1
ATOM 854 N N . ASN A 1 101 ? 25.239 -9.732 -16.059 1.00 94.69 101 ASN A N 1
ATOM 855 C CA . ASN A 1 101 ? 25.882 -10.348 -14.893 1.00 94.69 101 ASN A CA 1
ATOM 856 C C . ASN A 1 101 ? 24.952 -11.358 -14.185 1.00 94.69 101 ASN A C 1
ATOM 858 O O . ASN A 1 101 ? 24.724 -11.252 -12.981 1.00 94.69 101 ASN A O 1
ATOM 862 N N . GLY A 1 102 ? 24.315 -12.264 -14.933 1.00 93.69 102 GLY A N 1
ATOM 863 C CA . GLY A 1 102 ? 23.362 -13.253 -14.398 1.00 93.69 102 GLY A CA 1
ATOM 864 C C . GLY A 1 102 ? 22.009 -12.689 -13.935 1.00 93.69 102 GLY A C 1
ATOM 865 O O . GLY A 1 102 ? 21.169 -13.427 -13.437 1.00 93.69 102 GLY A O 1
ATOM 866 N N . SER A 1 103 ? 21.760 -11.385 -14.079 1.00 97.06 103 SER A N 1
ATOM 867 C CA . SER A 1 103 ? 20.482 -10.739 -13.741 1.00 97.06 103 SER A CA 1
ATOM 868 C C . SER A 1 103 ? 19.739 -10.275 -14.993 1.00 97.06 103 SER A C 1
ATOM 870 O O . SER A 1 103 ? 20.352 -10.080 -16.038 1.00 97.06 103 SER A O 1
ATOM 872 N N . ILE A 1 104 ? 18.427 -10.046 -14.893 1.00 98.25 104 ILE A N 1
ATOM 873 C CA . ILE A 1 104 ? 17.645 -9.398 -15.956 1.00 98.25 104 ILE A CA 1
ATOM 874 C C . ILE A 1 104 ? 17.412 -7.942 -15.560 1.00 98.25 104 ILE A C 1
ATOM 876 O O . ILE A 1 104 ? 16.799 -7.662 -14.519 1.00 98.25 104 ILE A O 1
ATOM 880 N N . LYS A 1 105 ? 17.866 -7.014 -16.403 1.00 98.56 105 LYS A N 1
ATOM 881 C CA . LYS A 1 105 ? 17.676 -5.569 -16.254 1.00 98.56 105 LYS A CA 1
ATOM 882 C C . LYS A 1 105 ? 16.629 -5.050 -17.229 1.00 98.56 105 LYS A C 1
ATOM 884 O O . LYS A 1 105 ? 16.585 -5.448 -18.385 1.00 98.56 105 LYS A O 1
ATOM 889 N N . PHE A 1 106 ? 15.784 -4.145 -16.752 1.00 98.62 106 PHE A N 1
ATOM 890 C CA . PHE A 1 106 ? 14.855 -3.393 -17.582 1.00 98.62 106 PHE A CA 1
ATOM 891 C C . PHE A 1 106 ? 15.573 -2.205 -18.221 1.00 98.62 106 PHE A C 1
ATOM 893 O O . PHE A 1 106 ? 16.224 -1.435 -17.510 1.00 98.62 106 PHE A O 1
ATOM 900 N N . LYS A 1 107 ? 15.418 -2.060 -19.540 1.00 98.25 107 LYS A N 1
ATOM 901 C CA . LYS A 1 107 ? 16.034 -1.002 -20.343 1.00 98.25 107 LYS A CA 1
ATOM 902 C C . LYS A 1 107 ? 15.149 0.240 -20.347 1.00 98.25 107 LYS A C 1
ATOM 904 O O . LYS A 1 107 ? 13.998 0.197 -20.789 1.00 98.25 107 LYS A O 1
ATOM 909 N N . ILE A 1 108 ? 15.684 1.358 -19.878 1.00 97.75 108 ILE A N 1
ATOM 910 C CA . ILE A 1 108 ? 15.000 2.647 -19.875 1.00 97.75 108 ILE A CA 1
ATOM 911 C C . ILE A 1 108 ? 15.279 3.383 -21.181 1.00 97.75 108 ILE A C 1
ATOM 913 O O . ILE A 1 108 ? 16.421 3.596 -21.573 1.00 97.75 108 ILE A O 1
ATOM 917 N N . ASN A 1 109 ? 14.216 3.844 -21.842 1.00 95.81 109 ASN A N 1
ATOM 918 C CA . ASN A 1 109 ? 14.366 4.786 -22.943 1.00 95.81 109 ASN A CA 1
ATOM 919 C C . ASN A 1 109 ? 14.607 6.193 -22.374 1.00 95.81 109 ASN A C 1
ATOM 921 O O . ASN A 1 109 ? 13.660 6.855 -21.937 1.00 95.81 109 ASN A O 1
ATOM 925 N N . LYS A 1 110 ? 15.874 6.622 -22.389 1.00 95.25 110 LYS A N 1
ATOM 926 C CA . LYS A 1 110 ? 16.358 7.895 -21.833 1.00 95.25 110 LYS A CA 1
ATOM 927 C C . LYS A 1 110 ? 15.791 9.141 -22.526 1.00 95.25 110 LYS A C 1
ATOM 929 O O . LYS A 1 110 ? 15.698 10.177 -21.877 1.00 95.25 110 LYS A O 1
ATOM 934 N N . LYS A 1 111 ? 15.352 9.034 -23.788 1.00 93.69 111 LYS A N 1
ATOM 935 C CA . LYS A 1 111 ? 14.745 10.142 -24.554 1.00 93.69 111 LYS A CA 1
ATOM 936 C C . LYS A 1 111 ? 13.278 10.412 -24.176 1.00 93.69 111 LYS A C 1
ATOM 938 O O . LYS A 1 111 ? 12.719 11.423 -24.575 1.00 93.69 111 LYS A O 1
ATOM 943 N N . LYS A 1 112 ? 12.622 9.513 -23.428 1.00 94.00 112 LYS A N 1
ATOM 944 C CA . LYS A 1 112 ? 11.188 9.620 -23.088 1.00 94.00 112 LYS A CA 1
ATOM 945 C C . LYS A 1 112 ? 10.944 10.187 -21.686 1.00 94.00 112 LYS A C 1
ATOM 947 O O . LYS A 1 112 ? 11.812 10.185 -20.822 1.00 94.00 112 LYS A O 1
ATOM 952 N N . PHE A 1 113 ? 9.702 10.592 -21.436 1.00 95.25 113 PHE A N 1
ATOM 953 C CA . PHE A 1 113 ? 9.208 10.983 -20.115 1.00 95.25 113 PHE A CA 1
ATOM 954 C C . PHE A 1 113 ? 8.085 10.048 -19.672 1.00 95.25 113 PHE A C 1
ATOM 956 O O . PHE A 1 113 ? 7.336 9.497 -20.491 1.00 95.25 113 PHE A O 1
ATOM 963 N N . VAL A 1 114 ? 7.916 9.891 -18.363 1.00 95.12 114 VAL A N 1
ATOM 964 C CA . VAL A 1 114 ? 6.723 9.274 -17.776 1.00 95.12 114 VAL A CA 1
ATOM 965 C C . VAL A 1 114 ? 5.868 10.325 -17.100 1.00 95.12 114 VAL A C 1
ATOM 967 O O . VAL A 1 114 ? 6.369 11.249 -16.466 1.00 95.12 114 VAL A O 1
ATOM 970 N N . SER A 1 115 ? 4.556 10.181 -17.252 1.00 94.44 115 SER A N 1
ATOM 971 C CA . SER A 1 115 ? 3.598 11.101 -16.664 1.00 94.44 115 SER A CA 1
ATOM 972 C C . SER A 1 115 ? 2.345 10.384 -16.196 1.00 94.44 115 SER A C 1
ATOM 974 O O . SER A 1 115 ? 1.932 9.356 -16.748 1.00 94.44 115 SER A O 1
ATOM 976 N N . TRP A 1 116 ? 1.744 10.933 -15.148 1.00 95.06 116 TRP A N 1
ATOM 977 C CA . TRP A 1 116 ? 0.449 10.514 -14.627 1.00 95.06 116 TRP A CA 1
ATOM 978 C C . TRP A 1 116 ? -0.235 11.695 -13.938 1.00 95.06 116 TRP A C 1
ATOM 980 O O . TRP A 1 116 ? 0.375 12.742 -13.745 1.00 95.06 116 TRP A O 1
ATOM 990 N N . TYR A 1 117 ? -1.513 11.539 -13.602 1.00 91.88 117 TYR A N 1
ATOM 991 C CA . TYR A 1 117 ? -2.293 12.585 -12.947 1.00 91.88 117 TYR A CA 1
ATOM 992 C C . TYR A 1 117 ? -2.618 12.192 -11.510 1.00 91.88 117 TYR A C 1
ATOM 994 O O . TYR A 1 117 ? -3.072 11.074 -11.262 1.00 91.88 117 TYR A O 1
ATOM 1002 N N . GLU A 1 118 ? -2.447 13.135 -10.586 1.00 88.44 118 GLU A N 1
ATOM 1003 C CA . GLU A 1 118 ? -2.876 13.031 -9.191 1.00 88.44 118 GLU A CA 1
ATOM 1004 C C . GLU A 1 118 ? -3.688 14.254 -8.806 1.00 88.44 118 GLU A C 1
ATOM 1006 O O . GLU A 1 118 ? -3.183 15.374 -8.837 1.00 88.44 118 GLU A O 1
ATOM 1011 N N . ASN A 1 119 ? -4.952 14.055 -8.422 1.00 79.69 119 ASN A N 1
ATOM 1012 C CA . ASN A 1 119 ? -5.851 15.150 -8.048 1.00 79.69 119 ASN A CA 1
ATOM 1013 C C . ASN A 1 119 ? -5.826 16.304 -9.073 1.00 79.69 119 ASN A C 1
ATOM 1015 O O . ASN A 1 119 ? -5.619 17.456 -8.703 1.00 79.69 119 ASN A O 1
ATOM 1019 N N . LYS A 1 120 ? -5.995 15.970 -10.362 1.00 82.38 120 LYS A N 1
ATOM 1020 C CA . LYS A 1 120 ? -5.926 16.887 -11.518 1.00 82.38 120 LYS A CA 1
ATOM 1021 C C . LYS A 1 120 ? -4.555 17.529 -11.793 1.00 82.38 120 LYS A C 1
ATOM 1023 O O . LYS A 1 120 ? -4.419 18.221 -12.790 1.00 82.38 120 LYS A O 1
ATOM 1028 N N . LYS A 1 121 ? -3.516 17.266 -10.992 1.00 87.94 121 LYS A N 1
ATOM 1029 C CA . LYS A 1 121 ? -2.150 17.729 -11.280 1.00 87.94 121 LYS A CA 1
ATOM 1030 C C . LYS A 1 121 ? -1.391 16.689 -12.094 1.00 87.94 121 LYS A C 1
ATOM 1032 O O . LYS A 1 121 ? -1.337 15.523 -11.699 1.00 87.94 121 LYS A O 1
ATOM 1037 N N . LYS A 1 122 ? -0.802 17.107 -13.213 1.00 93.88 122 LYS A N 1
ATOM 1038 C CA . LYS A 1 122 ? 0.101 16.273 -14.011 1.00 93.88 122 LYS A CA 1
ATOM 1039 C C . LYS A 1 122 ? 1.448 16.200 -13.299 1.00 93.88 122 LYS A C 1
ATOM 1041 O O . LYS A 1 122 ? 2.034 17.223 -12.967 1.00 93.88 122 LYS A O 1
ATOM 1046 N N . ILE A 1 123 ? 1.924 14.989 -13.056 1.00 94.12 123 ILE A N 1
ATOM 1047 C CA . ILE A 1 123 ? 3.271 14.728 -12.563 1.00 94.12 123 ILE A CA 1
ATOM 1048 C C . ILE A 1 123 ? 4.095 14.260 -13.758 1.00 94.12 123 ILE A C 1
ATOM 1050 O O . ILE A 1 123 ? 3.672 13.346 -14.470 1.00 94.12 123 ILE A O 1
ATOM 1054 N N . LEU A 1 124 ? 5.243 14.897 -13.983 1.00 95.12 124 LEU A N 1
ATOM 1055 C CA . LEU A 1 124 ? 6.162 14.606 -15.080 1.00 95.12 124 LEU A CA 1
ATOM 1056 C C . LEU A 1 124 ? 7.512 14.168 -14.506 1.00 95.12 124 LEU A C 1
ATOM 1058 O O . LEU A 1 124 ? 8.047 14.815 -13.613 1.00 95.12 124 LEU A O 1
ATOM 1062 N N . PHE A 1 125 ? 8.052 13.065 -15.017 1.00 94.19 125 PHE A N 1
ATOM 1063 C CA . PHE A 1 125 ? 9.374 12.556 -14.662 1.00 94.19 125 PHE A CA 1
ATOM 1064 C C . PHE A 1 125 ? 10.168 12.264 -15.931 1.00 94.19 125 PHE A C 1
ATOM 1066 O O . PHE A 1 125 ? 9.719 11.505 -16.796 1.00 94.19 125 PHE A O 1
ATOM 1073 N N . SER A 1 126 ? 11.362 12.845 -16.021 1.00 96.06 126 SER A N 1
ATOM 1074 C CA . SER A 1 126 ? 12.317 12.539 -17.084 1.00 96.06 126 SER A CA 1
ATOM 1075 C C . SER A 1 126 ? 12.903 11.146 -16.895 1.00 96.06 126 SER A C 1
ATOM 1077 O O . SER A 1 126 ? 13.336 10.800 -15.796 1.00 96.06 126 SER A O 1
ATOM 1079 N N . ASN A 1 127 ? 12.967 10.346 -17.962 1.00 96.56 127 ASN A N 1
ATOM 1080 C CA . ASN A 1 127 ? 13.674 9.069 -17.891 1.00 96.56 127 ASN A CA 1
ATOM 1081 C C . ASN A 1 127 ? 15.199 9.243 -17.859 1.00 96.56 127 ASN A C 1
ATOM 1083 O O . ASN A 1 127 ? 15.887 8.275 -17.530 1.00 96.56 127 ASN A O 1
ATOM 1087 N N . LYS A 1 128 ? 15.740 10.440 -18.145 1.00 95.75 128 LYS A N 1
ATOM 1088 C CA . LYS A 1 128 ? 17.185 10.709 -18.030 1.00 95.75 128 LYS A CA 1
ATOM 1089 C C . LYS A 1 128 ? 17.704 10.338 -16.631 1.00 95.75 128 LYS A C 1
ATOM 1091 O O . LYS A 1 128 ? 18.703 9.629 -16.523 1.00 95.75 128 LYS A O 1
ATOM 1096 N N . THR A 1 129 ? 16.936 10.662 -15.585 1.00 93.62 129 THR A N 1
ATOM 1097 C CA . THR A 1 129 ? 17.270 10.410 -14.168 1.00 93.62 129 THR A CA 1
ATOM 1098 C C . THR A 1 129 ? 17.045 8.964 -13.703 1.00 93.62 129 THR A C 1
ATOM 1100 O O . THR A 1 129 ? 17.377 8.611 -12.571 1.00 93.62 129 THR A O 1
ATOM 1103 N N . ILE A 1 130 ? 16.471 8.094 -14.544 1.00 95.50 130 ILE A N 1
ATOM 1104 C CA . ILE A 1 130 ? 16.158 6.707 -14.181 1.00 95.50 130 ILE A CA 1
ATOM 1105 C C . ILE A 1 130 ? 17.158 5.773 -14.850 1.00 95.50 130 ILE A C 1
ATOM 1107 O O . ILE A 1 130 ? 17.148 5.609 -16.067 1.00 95.50 130 ILE A O 1
ATOM 1111 N N . ASN A 1 131 ? 18.004 5.121 -14.061 1.00 96.31 131 ASN A N 1
ATOM 1112 C CA . ASN A 1 131 ? 18.915 4.093 -14.566 1.00 96.31 131 ASN A CA 1
ATOM 1113 C C . ASN A 1 131 ? 18.187 2.787 -14.873 1.00 96.31 131 ASN A C 1
ATOM 1115 O O . ASN A 1 131 ? 17.187 2.459 -14.224 1.00 96.31 131 ASN A O 1
ATOM 1119 N N . ASP A 1 132 ? 18.741 2.021 -15.813 1.00 97.88 132 ASP A N 1
ATOM 1120 C CA . ASP A 1 132 ? 18.356 0.633 -16.040 1.00 97.88 132 ASP A CA 1
ATOM 1121 C C . ASP A 1 132 ? 18.428 -0.139 -14.727 1.00 97.88 132 ASP A C 1
ATOM 1123 O O . ASP A 1 132 ? 19.433 -0.116 -14.007 1.00 97.88 132 ASP A O 1
ATOM 1127 N N . PHE A 1 133 ? 17.342 -0.821 -14.388 1.00 97.88 133 PHE A N 1
ATOM 1128 C CA . PHE A 1 133 ? 17.187 -1.419 -13.070 1.00 97.88 133 PHE A CA 1
ATOM 1129 C C . PHE A 1 133 ? 16.864 -2.901 -13.165 1.00 97.88 133 PHE A C 1
ATOM 1131 O O . PHE A 1 133 ? 16.185 -3.363 -14.077 1.00 97.88 133 PHE A O 1
ATOM 1138 N N . ILE A 1 134 ? 17.345 -3.656 -12.181 1.00 97.81 134 ILE A N 1
ATOM 1139 C CA . ILE A 1 134 ? 17.144 -5.101 -12.110 1.00 97.81 134 ILE A CA 1
ATOM 1140 C C . ILE A 1 134 ? 15.653 -5.399 -11.913 1.00 97.81 134 ILE A C 1
ATOM 1142 O O . ILE A 1 134 ? 15.019 -4.863 -10.997 1.00 97.81 134 ILE A O 1
ATOM 1146 N N . ILE A 1 135 ? 15.110 -6.287 -12.744 1.00 97.88 135 ILE A N 1
ATOM 1147 C CA . ILE A 1 135 ? 13.755 -6.843 -12.623 1.00 97.88 135 ILE A CA 1
ATOM 1148 C C . ILE A 1 135 ? 13.762 -8.300 -12.163 1.00 97.88 135 ILE A C 1
ATOM 1150 O O . ILE A 1 135 ? 12.825 -8.713 -11.478 1.00 97.88 135 ILE A O 1
ATOM 1154 N N . VAL A 1 136 ? 14.843 -9.038 -12.436 1.00 96.56 136 VAL A N 1
ATOM 1155 C CA . VAL A 1 136 ? 15.108 -10.381 -11.897 1.00 96.56 136 VAL A CA 1
ATOM 1156 C C . VAL A 1 136 ? 16.560 -10.450 -11.436 1.00 96.56 136 VAL A C 1
ATOM 1158 O O . VAL A 1 136 ? 17.464 -10.125 -12.198 1.00 96.56 136 VAL A O 1
ATOM 1161 N N . ARG A 1 137 ? 16.784 -10.816 -10.173 1.00 93.69 137 ARG A N 1
ATOM 1162 C CA . ARG A 1 137 ? 18.119 -10.960 -9.569 1.00 93.69 137 ARG A CA 1
ATOM 1163 C C . ARG A 1 137 ? 18.814 -12.240 -10.046 1.00 93.69 137 ARG A C 1
ATOM 1165 O O . ARG A 1 137 ? 18.144 -13.124 -10.568 1.00 93.69 137 ARG A O 1
ATOM 1172 N N . LYS A 1 138 ? 20.124 -12.358 -9.777 1.00 93.38 138 LYS A N 1
ATOM 1173 C CA . LYS A 1 138 ? 20.930 -13.550 -10.106 1.00 93.38 138 LYS A CA 1
ATOM 1174 C C . LYS A 1 138 ? 20.325 -14.851 -9.573 1.00 93.38 138 LYS A C 1
ATOM 1176 O O . LYS A 1 138 ? 20.204 -15.824 -10.294 1.00 93.38 138 LYS A O 1
ATOM 1181 N N . ASN A 1 139 ? 19.809 -14.824 -8.347 1.00 88.38 139 ASN A N 1
ATOM 1182 C CA . ASN A 1 139 ? 19.121 -15.960 -7.722 1.00 88.38 139 ASN A CA 1
ATOM 1183 C C . ASN A 1 139 ? 17.694 -16.229 -8.267 1.00 88.38 139 ASN A C 1
ATOM 1185 O O . ASN A 1 139 ? 16.879 -16.890 -7.619 1.00 88.38 139 ASN A O 1
ATOM 1189 N N . GLY A 1 140 ? 17.327 -15.646 -9.412 1.00 87.25 140 GLY A N 1
ATOM 1190 C CA . GLY A 1 140 ? 16.015 -15.793 -10.045 1.00 87.25 140 GLY A CA 1
ATOM 1191 C C . GLY A 1 140 ? 14.863 -15.071 -9.336 1.00 87.25 140 GLY A C 1
ATOM 1192 O O . GLY A 1 140 ? 13.715 -15.179 -9.773 1.00 87.25 140 GLY A O 1
ATOM 1193 N N . MET A 1 141 ? 15.114 -14.334 -8.248 1.00 87.69 141 MET A N 1
ATOM 1194 C CA . MET A 1 141 ? 14.069 -13.596 -7.533 1.00 87.69 141 MET A CA 1
ATOM 1195 C C . MET A 1 141 ? 13.768 -12.262 -8.214 1.00 87.69 141 MET A C 1
ATOM 1197 O O . MET A 1 141 ? 14.643 -11.410 -8.382 1.00 87.69 141 MET A O 1
ATOM 1201 N N . SER A 1 142 ? 12.502 -12.024 -8.533 1.00 93.81 142 SER A N 1
ATOM 1202 C CA . SER A 1 142 ? 12.063 -10.768 -9.136 1.00 93.81 142 SER A CA 1
ATOM 1203 C C . SER A 1 142 ? 12.013 -9.599 -8.142 1.00 93.81 142 SER A C 1
ATOM 1205 O O . SER A 1 142 ? 11.781 -9.776 -6.943 1.00 93.81 142 SER A O 1
ATOM 1207 N N . THR A 1 143 ? 12.248 -8.376 -8.627 1.00 94.75 143 THR A N 1
ATOM 1208 C CA . THR A 1 143 ? 12.320 -7.172 -7.779 1.00 94.75 143 THR A CA 1
ATOM 1209 C C . THR A 1 143 ? 10.964 -6.488 -7.614 1.00 94.75 143 THR A C 1
ATOM 1211 O O . THR A 1 143 ? 10.067 -6.625 -8.444 1.00 94.75 143 THR A O 1
ATOM 1214 N N . TYR A 1 144 ? 10.828 -5.696 -6.543 1.00 94.62 144 TYR A N 1
ATOM 1215 C CA . TYR A 1 144 ? 9.582 -5.034 -6.138 1.00 94.62 144 TYR A CA 1
ATOM 1216 C C . TYR A 1 144 ? 8.861 -4.289 -7.273 1.00 94.62 144 TYR A C 1
ATOM 1218 O O . TYR A 1 144 ? 7.651 -4.447 -7.438 1.00 94.62 144 TYR A O 1
ATOM 1226 N N . ASN A 1 145 ? 9.587 -3.478 -8.054 1.00 96.56 145 ASN A N 1
ATOM 1227 C CA . ASN A 1 145 ? 8.980 -2.655 -9.105 1.00 96.56 145 ASN A CA 1
ATOM 1228 C C . ASN A 1 145 ? 8.412 -3.495 -10.246 1.00 96.56 145 ASN A C 1
ATOM 1230 O O . ASN A 1 145 ? 7.411 -3.104 -10.838 1.00 96.56 145 ASN A O 1
ATOM 1234 N N . PHE A 1 146 ? 9.008 -4.654 -10.510 1.00 97.69 146 PHE A N 1
ATOM 1235 C CA . PHE A 1 146 ? 8.533 -5.566 -11.533 1.00 97.69 146 PHE A CA 1
ATOM 1236 C C . PHE A 1 146 ? 7.344 -6.393 -11.042 1.00 97.69 146 PHE A C 1
ATOM 1238 O O . PHE A 1 146 ? 6.255 -6.288 -11.602 1.00 97.69 146 PHE A O 1
ATOM 1245 N N . ILE A 1 147 ? 7.500 -7.121 -9.931 1.00 96.56 147 ILE A N 1
ATOM 1246 C CA . ILE A 1 147 ? 6.439 -7.999 -9.405 1.00 96.56 147 ILE A CA 1
ATOM 1247 C C . ILE A 1 147 ? 5.163 -7.233 -9.051 1.00 96.56 147 ILE A C 1
ATOM 1249 O O . ILE A 1 147 ? 4.065 -7.731 -9.279 1.00 96.56 147 ILE A O 1
ATOM 1253 N N . THR A 1 148 ? 5.291 -5.995 -8.555 1.00 96.56 148 THR A N 1
ATOM 1254 C CA . THR A 1 148 ? 4.132 -5.148 -8.242 1.00 96.56 148 THR A CA 1
ATOM 1255 C C . THR A 1 148 ? 3.309 -4.849 -9.489 1.00 96.56 148 THR A C 1
ATOM 1257 O O . THR A 1 148 ? 2.088 -4.922 -9.412 1.00 96.56 148 THR A O 1
ATOM 1260 N N . VAL A 1 149 ? 3.953 -4.537 -10.620 1.00 97.81 149 VAL A N 1
ATOM 1261 C CA . VAL A 1 149 ? 3.261 -4.256 -11.889 1.00 97.81 149 VAL A CA 1
ATOM 1262 C C . VAL A 1 149 ? 2.576 -5.507 -12.411 1.00 97.81 149 VAL A C 1
ATOM 1264 O O . VAL A 1 149 ? 1.405 -5.444 -12.774 1.00 97.81 149 VAL A O 1
ATOM 1267 N N . ILE A 1 150 ? 3.280 -6.640 -12.402 1.00 97.62 150 ILE A N 1
ATOM 1268 C CA . ILE A 1 150 ? 2.725 -7.906 -12.880 1.00 97.62 150 ILE A CA 1
ATOM 1269 C C . ILE A 1 150 ? 1.506 -8.303 -12.045 1.00 97.62 150 ILE A C 1
ATOM 1271 O O . ILE A 1 150 ? 0.436 -8.560 -12.587 1.00 97.62 150 ILE A O 1
ATOM 1275 N N . ASP A 1 151 ? 1.611 -8.286 -10.720 1.00 97.31 151 ASP A N 1
ATOM 1276 C CA . ASP A 1 151 ? 0.475 -8.643 -9.874 1.00 97.31 151 ASP A CA 1
ATOM 1277 C C . ASP A 1 151 ? -0.670 -7.635 -9.959 1.00 97.31 151 ASP A C 1
ATOM 1279 O O . ASP A 1 151 ? -1.828 -8.049 -9.941 1.00 97.31 151 ASP A O 1
ATOM 1283 N N . ASP A 1 152 ? -0.375 -6.333 -10.055 1.00 97.88 152 ASP A N 1
ATOM 1284 C CA . ASP A 1 152 ? -1.406 -5.309 -10.241 1.00 97.88 152 ASP A CA 1
ATOM 1285 C C . ASP A 1 152 ? -2.139 -5.516 -11.588 1.00 97.88 152 ASP A C 1
ATOM 1287 O O . ASP A 1 152 ? -3.360 -5.358 -11.640 1.00 97.88 152 ASP A O 1
ATOM 1291 N N . PHE A 1 153 ? -1.444 -5.971 -12.638 1.00 97.12 153 PHE A N 1
ATOM 1292 C CA . PHE A 1 153 ? -2.041 -6.352 -13.922 1.00 97.12 153 PHE A CA 1
ATOM 1293 C C . PHE A 1 153 ? -2.961 -7.573 -13.817 1.00 97.12 153 PHE A C 1
ATOM 1295 O O . PHE A 1 153 ? -4.138 -7.474 -14.169 1.00 97.12 153 PHE A O 1
ATOM 1302 N N . TYR A 1 154 ? -2.474 -8.695 -13.276 1.00 95.94 154 TYR A N 1
ATOM 1303 C CA . TYR A 1 154 ? -3.274 -9.923 -13.139 1.00 95.94 154 TYR A CA 1
ATOM 1304 C C . TYR A 1 154 ? -4.493 -9.727 -12.219 1.00 95.94 154 TYR A C 1
ATOM 1306 O O . TYR A 1 154 ? -5.553 -10.305 -12.450 1.00 95.94 154 TYR A O 1
ATOM 1314 N N . LEU A 1 155 ? -4.379 -8.868 -11.201 1.00 95.50 155 LEU A N 1
ATOM 1315 C CA . LEU A 1 155 ? -5.495 -8.484 -10.327 1.00 95.50 155 LEU A CA 1
ATOM 1316 C C . LEU A 1 155 ? -6.444 -7.444 -10.938 1.00 95.50 155 LEU A C 1
ATOM 1318 O O . LEU A 1 155 ? -7.445 -7.092 -10.303 1.00 95.50 155 LEU A O 1
ATOM 1322 N N . LYS A 1 156 ? -6.131 -6.927 -12.132 1.00 96.75 156 LYS A N 1
ATOM 1323 C CA . LYS A 1 156 ? -6.855 -5.835 -12.796 1.00 96.75 156 LYS A CA 1
ATOM 1324 C C . LYS A 1 156 ? -6.973 -4.597 -11.890 1.00 96.75 156 LYS A C 1
ATOM 1326 O O . LYS A 1 156 ? -8.010 -3.933 -11.854 1.00 96.75 156 LYS A O 1
ATOM 1331 N N . ILE A 1 157 ? -5.929 -4.295 -11.113 1.00 98.06 157 ILE A N 1
ATOM 1332 C CA . ILE A 1 157 ? -5.895 -3.127 -10.227 1.00 98.06 157 ILE A CA 1
ATOM 1333 C C . ILE A 1 157 ? -6.046 -1.864 -11.065 1.00 98.06 157 ILE A C 1
ATOM 1335 O O . ILE A 1 157 ? -5.309 -1.623 -12.010 1.00 98.06 157 ILE A O 1
ATOM 1339 N N . THR A 1 158 ? -6.997 -1.026 -10.669 1.00 97.62 158 THR A N 1
ATOM 1340 C CA . THR A 1 158 ? -7.266 0.247 -11.351 1.00 97.62 158 THR A CA 1
ATOM 1341 C C . THR A 1 158 ? -6.643 1.428 -10.620 1.00 97.62 158 THR A C 1
ATOM 1343 O O . THR A 1 158 ? -6.278 2.410 -11.254 1.00 97.62 158 THR A O 1
ATOM 1346 N N . HIS A 1 159 ? -6.548 1.347 -9.286 1.00 97.50 159 HIS A N 1
ATOM 1347 C CA . HIS A 1 159 ? -6.097 2.444 -8.440 1.00 97.50 159 HIS A CA 1
ATOM 1348 C C . HIS A 1 159 ? -5.151 1.946 -7.346 1.00 97.50 159 HIS A C 1
ATOM 1350 O O . HIS A 1 159 ? -5.456 1.009 -6.599 1.00 97.50 159 HIS A O 1
ATOM 1356 N N . VAL A 1 160 ? -4.015 2.626 -7.221 1.00 97.44 160 VAL A N 1
ATOM 1357 C CA . VAL A 1 160 ? -2.971 2.359 -6.235 1.00 97.44 160 VAL A CA 1
ATOM 1358 C C . VAL A 1 160 ? -2.846 3.564 -5.316 1.00 97.44 160 VAL A C 1
ATOM 1360 O O . VAL A 1 160 ? -2.30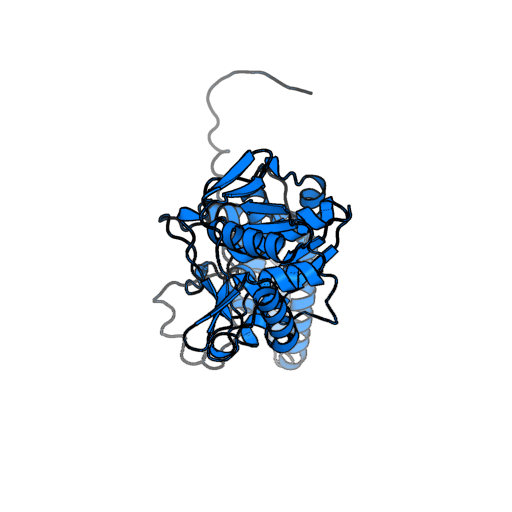7 4.595 -5.703 1.00 97.44 160 VAL A O 1
ATOM 1363 N N . LEU A 1 161 ? -3.324 3.412 -4.079 1.00 96.06 161 LEU A N 1
ATOM 1364 C CA . LEU A 1 161 ? -3.149 4.402 -3.020 1.00 96.06 161 LEU A CA 1
ATOM 1365 C C . LEU A 1 161 ? -1.972 3.967 -2.140 1.00 96.06 161 LEU A C 1
ATOM 1367 O O . LEU A 1 161 ? -2.009 2.882 -1.550 1.00 96.06 161 LEU A O 1
ATOM 1371 N N . ARG A 1 162 ? -0.922 4.788 -2.051 1.00 94.81 162 ARG A N 1
ATOM 1372 C CA . ARG A 1 162 ? 0.282 4.484 -1.252 1.00 94.81 162 ARG A CA 1
ATOM 1373 C C . ARG A 1 162 ? 0.985 5.746 -0.743 1.00 94.81 162 ARG A C 1
ATOM 1375 O O . ARG A 1 162 ? 0.636 6.852 -1.136 1.00 94.81 162 ARG A O 1
ATOM 1382 N N . GLY A 1 163 ? 1.955 5.579 0.152 1.00 92.62 163 GLY A N 1
ATOM 1383 C CA . GLY A 1 163 ? 2.734 6.699 0.677 1.00 92.62 163 GLY A CA 1
ATOM 1384 C C . GLY A 1 163 ? 3.623 7.348 -0.389 1.00 92.62 163 GLY A C 1
ATOM 1385 O O . GLY A 1 163 ? 4.092 6.675 -1.312 1.00 92.62 163 GLY A O 1
ATOM 1386 N N . ILE A 1 164 ? 3.843 8.659 -0.263 1.00 92.69 164 ILE A N 1
ATOM 1387 C CA . ILE A 1 164 ? 4.622 9.498 -1.195 1.00 92.69 164 ILE A CA 1
ATOM 1388 C C . ILE A 1 164 ? 6.073 9.039 -1.394 1.00 92.69 164 ILE A C 1
ATOM 1390 O O . ILE A 1 164 ? 6.664 9.296 -2.437 1.00 92.69 164 ILE A O 1
ATOM 1394 N N . GLU A 1 165 ? 6.633 8.265 -0.465 1.00 92.00 165 GLU A N 1
ATOM 1395 C CA . GLU A 1 165 ? 7.953 7.637 -0.601 1.00 92.00 165 GLU A CA 1
ATOM 1396 C C . GLU A 1 165 ? 8.074 6.705 -1.816 1.00 92.00 165 GLU A C 1
ATOM 1398 O O . GLU A 1 165 ? 9.178 6.345 -2.217 1.00 92.00 165 GLU A O 1
ATOM 1403 N N . HIS A 1 166 ? 6.951 6.300 -2.409 1.00 94.94 166 HIS A N 1
ATOM 1404 C CA . HIS A 1 166 ? 6.923 5.445 -3.586 1.00 94.94 166 HIS A CA 1
ATOM 1405 C C . HIS A 1 166 ? 6.786 6.208 -4.910 1.00 94.94 166 HIS A C 1
ATOM 1407 O O . HIS A 1 166 ? 6.612 5.566 -5.947 1.00 94.94 166 HIS A O 1
ATOM 1413 N N . ILE A 1 167 ? 6.904 7.540 -4.917 1.00 94.56 167 ILE A N 1
ATOM 1414 C CA . ILE A 1 167 ? 6.768 8.341 -6.141 1.00 94.56 167 ILE A CA 1
ATOM 1415 C C . ILE A 1 167 ? 7.785 7.942 -7.225 1.00 94.56 167 ILE A C 1
ATOM 1417 O O . ILE A 1 167 ? 7.391 7.641 -8.349 1.00 94.56 167 ILE A O 1
ATOM 1421 N N . ASN A 1 168 ? 9.059 7.762 -6.864 1.00 95.50 168 ASN A N 1
ATOM 1422 C CA . ASN A 1 168 ? 10.102 7.314 -7.799 1.00 95.50 168 ASN A CA 1
ATOM 1423 C C . ASN A 1 168 ? 9.854 5.882 -8.304 1.00 95.50 168 ASN A C 1
ATOM 1425 O O . ASN A 1 168 ? 10.146 5.546 -9.453 1.00 95.50 168 ASN A O 1
ATOM 1429 N N . ASN A 1 169 ? 9.263 5.025 -7.464 1.00 97.31 169 ASN A N 1
ATOM 1430 C CA . ASN A 1 169 ? 8.849 3.688 -7.883 1.00 97.31 169 ASN A CA 1
ATOM 1431 C C . ASN A 1 169 ? 7.714 3.754 -8.912 1.00 97.31 169 ASN A C 1
ATOM 1433 O O . ASN A 1 169 ? 7.685 2.932 -9.820 1.00 97.31 169 ASN A O 1
ATOM 1437 N N . THR A 1 170 ? 6.810 4.733 -8.821 1.00 97.50 170 THR A N 1
ATOM 1438 C CA . THR A 1 170 ? 5.754 4.960 -9.822 1.00 97.50 170 THR A CA 1
ATOM 1439 C C . THR A 1 170 ? 6.334 5.203 -11.204 1.00 97.50 170 THR A C 1
ATOM 1441 O O . THR A 1 170 ? 5.912 4.551 -12.154 1.00 97.50 170 THR A O 1
ATOM 1444 N N . ALA A 1 171 ? 7.355 6.054 -11.312 1.00 96.94 171 ALA A N 1
ATOM 1445 C CA . ALA A 1 171 ? 8.013 6.334 -12.584 1.00 96.94 171 ALA A CA 1
ATOM 1446 C C . ALA A 1 171 ? 8.625 5.063 -13.214 1.00 96.94 171 ALA A C 1
ATOM 1448 O O . ALA A 1 171 ? 8.409 4.771 -14.394 1.00 96.94 171 ALA A O 1
ATOM 1449 N N . LYS A 1 172 ? 9.308 4.236 -12.407 1.00 97.69 172 LYS A N 1
ATOM 1450 C CA . LYS A 1 172 ? 9.830 2.926 -12.845 1.00 97.69 172 LYS A CA 1
ATOM 1451 C C . LYS A 1 172 ? 8.710 1.968 -13.271 1.00 97.69 172 LYS A C 1
ATOM 1453 O O . LYS A 1 172 ? 8.814 1.309 -14.301 1.00 97.69 172 LYS A O 1
ATOM 1458 N N . GLN A 1 173 ? 7.624 1.911 -12.503 1.00 98.00 173 GLN A N 1
ATOM 1459 C CA . GLN A 1 173 ? 6.485 1.022 -12.753 1.00 98.00 173 GLN A CA 1
ATOM 1460 C C . GLN A 1 173 ? 5.719 1.403 -14.027 1.00 98.00 173 GLN A C 1
ATOM 1462 O O . GLN A 1 173 ? 5.364 0.522 -14.805 1.00 98.00 173 GLN A O 1
ATOM 1467 N N . ILE A 1 174 ? 5.528 2.698 -14.298 1.00 97.50 174 ILE A N 1
ATOM 1468 C CA . ILE A 1 174 ? 4.870 3.179 -15.523 1.00 97.50 174 ILE A CA 1
ATOM 1469 C C . ILE A 1 174 ? 5.670 2.796 -16.774 1.00 97.50 174 ILE A C 1
ATOM 1471 O O . ILE A 1 174 ? 5.070 2.395 -17.772 1.00 97.50 174 ILE A O 1
ATOM 1475 N N . ASN A 1 175 ? 7.006 2.861 -16.730 1.00 97.69 175 ASN A N 1
ATOM 1476 C CA . ASN A 1 175 ? 7.843 2.409 -17.846 1.00 97.69 175 ASN A CA 1
ATOM 1477 C C . ASN A 1 175 ? 7.619 0.915 -18.166 1.00 97.69 175 ASN A C 1
ATOM 1479 O O . ASN A 1 175 ? 7.498 0.550 -19.339 1.00 97.69 175 ASN A O 1
ATOM 1483 N N . ILE A 1 176 ? 7.486 0.064 -17.140 1.00 97.81 176 ILE A N 1
ATOM 1484 C CA . ILE A 1 176 ? 7.168 -1.364 -17.315 1.00 97.81 176 ILE A CA 1
ATOM 1485 C C . ILE A 1 176 ? 5.756 -1.537 -17.891 1.00 97.81 176 ILE A C 1
ATOM 1487 O O . ILE A 1 176 ? 5.594 -2.253 -18.877 1.00 97.81 176 ILE A O 1
ATOM 1491 N N . ILE A 1 177 ? 4.750 -0.858 -17.322 1.00 96.88 177 ILE A N 1
ATOM 1492 C CA . ILE A 1 177 ? 3.348 -0.921 -17.781 1.00 96.88 177 ILE A CA 1
ATOM 1493 C C . ILE A 1 177 ? 3.253 -0.589 -19.275 1.00 96.88 177 ILE A C 1
ATOM 1495 O O . ILE A 1 177 ? 2.661 -1.352 -20.038 1.00 96.88 177 ILE A O 1
ATOM 1499 N N . ARG A 1 178 ? 3.888 0.511 -19.705 1.00 95.44 178 ARG A N 1
ATOM 1500 C CA . ARG A 1 178 ? 3.920 0.933 -21.115 1.00 95.44 178 ARG A CA 1
ATOM 1501 C C . ARG A 1 178 ? 4.610 -0.097 -22.007 1.00 95.44 178 ARG A C 1
ATOM 1503 O O . ARG A 1 178 ? 4.106 -0.411 -23.078 1.00 95.44 178 ARG A O 1
ATOM 1510 N N . SER A 1 179 ? 5.731 -0.658 -21.555 1.00 95.69 179 SER A N 1
ATOM 1511 C CA . SER A 1 179 ? 6.499 -1.653 -22.321 1.00 95.69 179 SER A CA 1
ATOM 1512 C C . SER A 1 179 ? 5.754 -2.975 -22.500 1.00 95.69 179 SER A C 1
ATOM 1514 O O . SER A 1 179 ? 5.880 -3.631 -23.534 1.00 95.69 179 SER A O 1
ATOM 1516 N N . LEU A 1 180 ? 4.940 -3.352 -21.513 1.00 94.81 180 LEU A N 1
ATOM 1517 C CA . LEU A 1 180 ? 4.068 -4.521 -21.584 1.00 94.81 180 LEU A CA 1
ATOM 1518 C C . LEU A 1 180 ? 2.730 -4.240 -22.289 1.00 94.81 180 LEU A C 1
ATOM 1520 O O . LEU A 1 180 ? 1.965 -5.180 -22.477 1.00 94.81 180 LEU A O 1
ATOM 1524 N N . LYS A 1 181 ? 2.456 -2.990 -22.702 1.00 94.75 181 LYS A N 1
ATOM 1525 C CA . LYS A 1 181 ? 1.158 -2.541 -23.243 1.00 94.75 181 LYS A CA 1
ATOM 1526 C C . LYS A 1 181 ? -0.018 -2.876 -22.306 1.00 94.75 181 LYS A C 1
ATOM 1528 O O . LYS A 1 181 ? -1.109 -3.224 -22.742 1.00 94.75 181 LYS A O 1
ATOM 1533 N N . ILE A 1 182 ? 0.210 -2.785 -20.996 1.00 93.69 182 ILE A N 1
ATOM 1534 C CA . ILE A 1 182 ? -0.805 -3.060 -19.974 1.00 93.69 182 ILE A CA 1
ATOM 1535 C C . ILE A 1 182 ? -1.689 -1.825 -19.764 1.00 93.69 182 ILE A C 1
ATOM 1537 O O . ILE A 1 182 ? -1.222 -0.686 -19.839 1.00 93.69 182 ILE A O 1
ATOM 1541 N N . LYS A 1 183 ? -2.967 -2.052 -19.432 1.00 92.31 183 LYS A N 1
ATOM 1542 C CA . LYS A 1 183 ? -3.914 -0.990 -19.075 1.00 92.31 183 LYS A CA 1
ATOM 1543 C C . LYS A 1 183 ? -3.362 -0.088 -17.965 1.00 92.31 183 LYS A C 1
ATOM 1545 O O . LYS A 1 183 ? -2.834 -0.554 -16.955 1.00 92.31 183 LYS A O 1
ATOM 1550 N N . LYS A 1 184 ? -3.526 1.224 -18.145 1.00 90.94 184 LYS A N 1
ATOM 1551 C CA . LYS A 1 184 ? -3.049 2.246 -17.208 1.00 90.94 184 LYS A CA 1
ATOM 1552 C C . LYS A 1 184 ? -3.652 2.061 -15.809 1.00 90.94 184 LYS A C 1
ATOM 1554 O O . LYS A 1 184 ? -4.850 1.826 -15.658 1.00 90.94 184 LYS A O 1
ATOM 1559 N N . VAL A 1 185 ? -2.805 2.239 -14.795 1.00 95.19 185 VAL A N 1
ATOM 1560 C CA . VAL A 1 185 ? -3.169 2.252 -13.374 1.00 95.19 185 VAL A CA 1
ATOM 1561 C C . VAL A 1 185 ? -3.110 3.688 -12.862 1.00 95.19 185 VAL A C 1
ATOM 1563 O O . VAL A 1 185 ? -2.139 4.403 -13.115 1.00 95.19 185 VAL A O 1
ATOM 1566 N N . ASN A 1 186 ? -4.131 4.108 -12.120 1.00 95.62 186 ASN A N 1
ATOM 1567 C CA . ASN A 1 186 ? -4.157 5.416 -11.479 1.00 95.62 186 ASN A CA 1
ATOM 1568 C C . ASN A 1 186 ? -3.414 5.355 -10.141 1.00 95.62 186 ASN A C 1
ATOM 1570 O O . ASN A 1 186 ? -3.778 4.591 -9.245 1.00 95.62 186 ASN A O 1
ATOM 1574 N N . TYR A 1 187 ? -2.377 6.171 -9.991 1.00 96.00 187 TYR A N 1
ATOM 1575 C CA . TYR A 1 187 ? -1.615 6.280 -8.751 1.00 96.00 187 TYR A CA 1
ATOM 1576 C C . TYR A 1 187 ? -2.090 7.484 -7.949 1.00 96.00 187 TYR A C 1
ATOM 1578 O O . TYR A 1 187 ? -2.393 8.526 -8.514 1.00 96.00 187 TYR A O 1
ATOM 1586 N N . ILE A 1 188 ? -2.178 7.323 -6.633 1.00 95.19 188 ILE A N 1
ATOM 1587 C CA . ILE A 1 188 ? -2.533 8.381 -5.688 1.00 95.19 188 ILE A CA 1
ATOM 1588 C C . ILE A 1 188 ? -1.542 8.279 -4.534 1.00 95.19 188 ILE A C 1
ATOM 1590 O O . ILE A 1 188 ? -1.557 7.291 -3.783 1.00 95.19 188 ILE A O 1
ATOM 1594 N N . HIS A 1 189 ? -0.701 9.295 -4.376 1.00 94.94 189 HIS A N 1
ATOM 1595 C CA . HIS A 1 189 ? 0.231 9.355 -3.263 1.00 94.94 189 HIS A CA 1
ATOM 1596 C C . HIS A 1 189 ? -0.322 10.215 -2.130 1.00 94.94 189 HIS A C 1
ATOM 1598 O O . HIS A 1 189 ? -0.917 11.270 -2.338 1.00 94.94 189 HIS A O 1
ATOM 1604 N N . PHE A 1 190 ? -0.127 9.755 -0.897 1.00 92.19 190 PHE A N 1
ATOM 1605 C CA . PHE A 1 190 ? -0.473 10.521 0.296 1.00 92.19 190 PHE A CA 1
ATOM 1606 C C . PHE A 1 190 ? 0.742 10.714 1.196 1.00 92.19 190 PHE A C 1
ATOM 1608 O O . PHE A 1 190 ? 1.658 9.891 1.244 1.00 92.19 190 PHE A O 1
ATOM 1615 N N . SER A 1 191 ? 0.729 11.818 1.938 1.00 91.19 191 SER A N 1
ATOM 1616 C CA . SER A 1 191 ? 1.801 12.173 2.859 1.00 91.19 191 SER A CA 1
ATOM 1617 C C . SER A 1 191 ? 1.995 11.149 3.977 1.00 91.19 191 SER A C 1
ATOM 1619 O O . SER A 1 191 ? 1.093 10.382 4.318 1.00 91.19 191 SER A O 1
ATOM 1621 N N . ASN A 1 192 ? 3.166 11.155 4.605 1.00 90.75 192 ASN A N 1
ATOM 1622 C CA . ASN A 1 192 ? 3.454 10.239 5.701 1.00 90.75 192 ASN A CA 1
ATOM 1623 C C . ASN A 1 192 ? 2.966 10.756 7.056 1.00 90.75 192 ASN A C 1
ATOM 1625 O O . ASN A 1 192 ? 2.868 11.959 7.293 1.00 90.75 192 ASN A O 1
ATOM 1629 N N . PHE A 1 193 ? 2.689 9.825 7.973 1.00 91.56 193 PHE A N 1
ATOM 1630 C CA . PHE A 1 193 ? 2.725 10.162 9.393 1.00 91.56 193 PHE A CA 1
ATOM 1631 C C . PHE A 1 193 ? 4.183 10.228 9.851 1.00 91.56 193 PHE A C 1
ATOM 1633 O O . PHE A 1 193 ? 4.980 9.344 9.522 1.00 91.56 193 PHE A O 1
ATOM 1640 N N . ILE A 1 194 ? 4.505 11.251 10.632 1.00 92.31 194 ILE A N 1
ATOM 1641 C CA . ILE A 1 194 ? 5.838 11.490 11.187 1.00 92.31 194 ILE A CA 1
ATOM 1642 C C . ILE A 1 194 ? 5.773 11.588 12.711 1.00 92.31 194 ILE A C 1
ATOM 1644 O O . ILE A 1 194 ? 4.709 11.790 13.310 1.00 92.31 194 ILE A O 1
ATOM 1648 N N . LYS A 1 195 ? 6.922 11.380 13.346 1.00 91.56 195 LYS A N 1
ATOM 1649 C CA . LYS A 1 195 ? 7.105 11.560 14.787 1.00 91.56 195 LYS A CA 1
ATOM 1650 C C . LYS A 1 195 ? 7.096 13.055 15.133 1.00 91.56 195 LYS A C 1
ATOM 1652 O O . LYS A 1 195 ? 7.188 13.900 14.249 1.00 91.56 195 LYS A O 1
ATOM 1657 N N . LYS A 1 196 ? 7.019 13.377 16.429 1.00 88.56 196 LYS A N 1
ATOM 1658 C CA . LYS A 1 196 ? 7.112 14.766 16.916 1.00 88.56 196 LYS A CA 1
ATOM 1659 C C . LYS A 1 196 ? 8.406 15.467 16.492 1.00 88.56 196 LYS A C 1
ATOM 1661 O O . LYS A 1 196 ? 8.363 16.638 16.168 1.00 88.56 196 LYS A O 1
ATOM 1666 N N . ASN A 1 197 ? 9.515 14.734 16.432 1.00 88.25 197 ASN A N 1
ATOM 1667 C CA . ASN A 1 197 ? 10.821 15.240 16.004 1.00 88.25 197 ASN A CA 1
ATOM 1668 C C . ASN A 1 197 ? 11.008 15.267 14.473 1.00 88.25 197 ASN A C 1
ATOM 1670 O O . ASN A 1 197 ? 12.127 15.126 13.994 1.00 88.25 197 ASN A O 1
ATOM 1674 N N . GLY A 1 198 ? 9.929 15.284 13.684 1.00 87.81 198 GLY A N 1
ATOM 1675 C CA . GLY A 1 198 ? 9.997 15.307 12.217 1.00 87.81 198 GLY A CA 1
ATOM 1676 C C . GLY A 1 198 ? 10.357 13.973 11.544 1.00 87.81 198 GLY A C 1
ATOM 1677 O O . GLY A 1 198 ? 9.974 13.728 10.399 1.00 87.81 198 GLY A O 1
ATOM 1678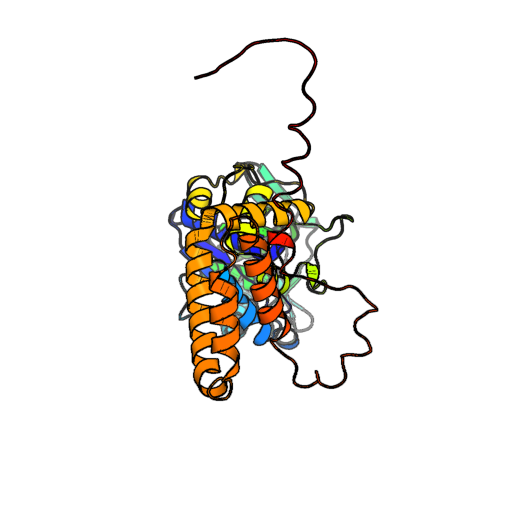 N N . LYS A 1 199 ? 11.037 13.057 12.247 1.00 88.25 199 LYS A N 1
ATOM 1679 C CA . LYS A 1 199 ? 11.534 11.800 11.662 1.00 88.25 199 LYS A CA 1
ATOM 1680 C C . LYS A 1 199 ? 10.396 10.860 11.240 1.00 88.25 199 LYS A C 1
ATOM 1682 O O . LYS A 1 199 ? 9.343 10.763 11.884 1.00 88.25 199 LYS A O 1
ATOM 1687 N N . LYS A 1 200 ? 10.638 10.084 10.177 1.00 86.31 200 LYS A N 1
ATOM 1688 C CA . LYS A 1 200 ? 9.718 9.034 9.704 1.00 86.31 200 LYS A CA 1
ATOM 1689 C C . LYS A 1 200 ? 9.489 7.965 10.779 1.00 86.31 200 LYS A C 1
ATOM 1691 O O . LYS A 1 200 ? 10.345 7.666 11.617 1.00 86.31 200 LYS A O 1
ATOM 1696 N N . ILE A 1 201 ? 8.312 7.349 10.738 1.00 85.56 201 ILE A N 1
ATOM 1697 C CA . ILE A 1 201 ? 7.994 6.196 11.585 1.00 85.56 201 ILE A CA 1
ATOM 1698 C C . ILE A 1 201 ? 8.714 4.973 11.025 1.00 85.56 201 ILE A C 1
ATOM 1700 O O . ILE A 1 201 ? 8.614 4.682 9.836 1.00 85.56 201 ILE A O 1
ATOM 1704 N N . SER A 1 202 ? 9.415 4.242 11.887 1.00 75.75 202 SER A N 1
ATOM 1705 C CA . SER A 1 202 ? 10.134 3.025 11.518 1.00 75.75 202 SER A CA 1
ATOM 1706 C C . SER A 1 202 ? 9.454 1.784 12.093 1.00 75.75 202 SER A C 1
ATOM 1708 O O . SER A 1 202 ? 8.810 1.840 13.141 1.00 75.75 202 SER A O 1
ATOM 1710 N N . LYS A 1 203 ? 9.650 0.634 11.434 1.00 69.50 203 LYS A N 1
ATOM 1711 C CA . LYS A 1 203 ? 9.148 -0.675 11.898 1.00 69.50 203 LYS A CA 1
ATOM 1712 C C . LYS A 1 203 ? 9.765 -1.131 13.231 1.00 69.50 203 LYS A C 1
ATOM 1714 O O . LYS A 1 203 ? 9.197 -1.998 13.884 1.00 69.50 203 LYS A O 1
ATOM 1719 N N . ARG A 1 204 ? 10.920 -0.569 13.615 1.00 70.75 204 ARG A N 1
ATOM 1720 C CA . ARG A 1 204 ? 11.648 -0.891 14.858 1.00 70.75 204 ARG A CA 1
ATOM 1721 C C . ARG A 1 204 ? 11.094 -0.159 16.082 1.00 70.75 204 ARG A C 1
ATOM 1723 O O . ARG A 1 204 ? 11.344 -0.578 17.202 1.00 70.75 204 ARG A O 1
ATOM 1730 N N . ASN A 1 205 ? 10.341 0.923 15.883 1.00 67.25 205 ASN A N 1
ATOM 1731 C CA . ASN A 1 205 ? 9.795 1.694 16.990 1.00 67.25 205 ASN A CA 1
ATOM 1732 C C . ASN A 1 205 ? 8.450 1.091 17.439 1.00 67.25 205 ASN A C 1
ATOM 1734 O O . ASN A 1 205 ? 7.431 1.215 16.753 1.00 67.25 205 ASN A O 1
ATOM 1738 N N . SER A 1 206 ? 8.471 0.415 18.588 1.00 71.38 206 SER A N 1
ATOM 1739 C CA . SER A 1 206 ? 7.333 -0.315 19.156 1.00 71.38 206 SER A CA 1
ATOM 1740 C C . SER A 1 206 ? 6.152 0.589 19.524 1.00 71.38 206 SER A C 1
ATOM 1742 O O . SER A 1 206 ? 5.005 0.134 19.444 1.00 71.38 206 SER A O 1
ATOM 1744 N N . ASP A 1 207 ? 6.389 1.865 19.839 1.00 74.81 207 ASP A N 1
ATOM 1745 C CA . ASP A 1 207 ? 5.349 2.793 20.303 1.00 74.81 207 ASP A CA 1
ATOM 1746 C C . ASP A 1 207 ? 4.294 3.071 19.234 1.00 74.81 207 ASP A C 1
ATOM 1748 O O . ASP A 1 207 ? 3.101 3.161 19.533 1.00 74.81 207 ASP A O 1
ATOM 1752 N N . TYR A 1 208 ? 4.713 3.136 17.968 1.00 83.81 208 TYR A N 1
ATOM 1753 C CA . TYR A 1 208 ? 3.822 3.390 16.832 1.00 83.81 208 TYR A CA 1
ATOM 1754 C C . TYR A 1 208 ? 3.282 2.107 16.188 1.00 83.81 208 TYR A C 1
ATOM 1756 O O . TYR A 1 208 ? 2.585 2.169 15.164 1.00 83.81 208 TYR A O 1
ATOM 1764 N N . SER A 1 209 ? 3.601 0.944 16.763 1.00 89.50 209 SER A N 1
ATOM 1765 C CA . SER A 1 209 ? 3.111 -0.344 16.283 1.00 89.50 209 SER A CA 1
ATOM 1766 C C . SER A 1 209 ? 1.602 -0.473 16.498 1.00 89.50 209 SER A C 1
ATOM 1768 O O . SER A 1 209 ? 1.034 -0.048 17.507 1.00 89.50 209 SER A O 1
ATOM 1770 N N . ILE A 1 210 ? 0.924 -1.135 15.564 1.00 91.25 210 ILE A N 1
ATOM 1771 C CA . ILE A 1 210 ? -0.500 -1.446 15.705 1.00 91.25 210 ILE A CA 1
ATOM 1772 C C . ILE A 1 210 ? -0.756 -2.355 16.908 1.00 91.25 210 ILE A C 1
ATOM 1774 O O . ILE A 1 210 ? -1.814 -2.263 17.524 1.00 91.25 210 ILE A O 1
ATOM 1778 N N . LEU A 1 211 ? 0.206 -3.203 17.280 1.00 87.31 211 LEU A N 1
ATOM 1779 C CA . LEU A 1 211 ? 0.100 -4.026 18.483 1.00 87.31 211 LEU A CA 1
ATOM 1780 C C . LEU A 1 211 ? -0.009 -3.155 19.738 1.00 87.31 211 LEU A C 1
ATOM 1782 O O . LEU A 1 211 ? -0.887 -3.408 20.563 1.00 87.31 211 LEU A O 1
ATOM 1786 N N . ASN A 1 212 ? 0.815 -2.109 19.851 1.00 86.94 212 ASN A N 1
ATOM 1787 C CA . ASN A 1 212 ? 0.729 -1.149 20.948 1.00 86.94 212 ASN A CA 1
ATOM 1788 C C . ASN A 1 212 ? -0.615 -0.405 20.935 1.00 86.94 212 ASN A C 1
ATOM 1790 O O . ASN A 1 212 ? -1.320 -0.365 21.945 1.00 86.94 212 ASN A O 1
ATOM 1794 N N . TYR A 1 213 ? -1.043 0.096 19.772 1.00 88.38 213 TYR A N 1
ATOM 1795 C CA . TYR A 1 213 ? -2.340 0.771 19.667 1.00 88.38 213 TYR A CA 1
ATOM 1796 C C . TYR A 1 213 ? -3.518 -0.142 20.023 1.00 88.38 213 TYR A C 1
ATOM 1798 O O . TYR A 1 213 ? -4.450 0.292 20.690 1.00 88.38 213 TYR A O 1
ATOM 1806 N N . LYS A 1 214 ? -3.470 -1.417 19.634 1.00 87.12 214 LYS A N 1
ATOM 1807 C CA . LYS A 1 214 ? -4.511 -2.404 19.940 1.00 87.12 214 LYS A CA 1
ATOM 1808 C C . LYS A 1 214 ? -4.590 -2.748 21.426 1.00 87.12 214 LYS A C 1
ATOM 1810 O O . LYS A 1 214 ? -5.681 -3.050 21.905 1.00 87.12 214 LYS A O 1
ATOM 1815 N N . LYS A 1 215 ? -3.460 -2.722 22.140 1.00 83.56 215 LYS A N 1
ATOM 1816 C CA . LYS A 1 215 ? -3.425 -2.897 23.600 1.00 83.56 215 LYS A CA 1
ATOM 1817 C C . LYS A 1 215 ? -4.057 -1.701 24.317 1.00 83.56 215 LYS A C 1
ATOM 1819 O O . LYS A 1 215 ? -4.794 -1.897 25.274 1.00 83.56 215 LYS A O 1
ATOM 1824 N N . ASN A 1 216 ? -3.811 -0.488 23.821 1.00 81.31 216 ASN A N 1
ATOM 1825 C CA . ASN A 1 216 ? -4.121 0.747 24.545 1.00 81.31 216 ASN A CA 1
ATOM 1826 C C . ASN A 1 216 ? -5.412 1.464 24.110 1.00 81.31 216 ASN A C 1
ATOM 1828 O O . ASN A 1 216 ? -5.925 2.303 24.853 1.00 81.31 216 ASN A O 1
ATOM 1832 N N . PHE A 1 217 ? -5.943 1.175 22.919 1.00 86.00 217 PHE A N 1
ATOM 1833 C CA . PHE A 1 217 ? -7.022 1.952 22.306 1.00 86.00 217 PHE A CA 1
ATOM 1834 C C . PHE A 1 217 ? -8.050 1.077 21.578 1.00 86.00 217 PHE A C 1
ATOM 1836 O O . PHE A 1 217 ? -7.766 -0.030 21.117 1.00 86.00 217 PHE A O 1
ATOM 1843 N N . PHE A 1 218 ? -9.267 1.601 21.425 1.00 88.25 218 PHE A N 1
ATOM 1844 C CA . PHE A 1 218 ? -10.304 0.967 20.610 1.00 88.25 218 PHE A CA 1
ATOM 1845 C C . PHE A 1 218 ? -10.048 1.182 19.111 1.00 88.25 218 PHE A C 1
ATOM 1847 O O . PHE A 1 218 ? -9.614 2.247 18.685 1.00 88.25 218 PHE A O 1
ATOM 1854 N N . SER A 1 219 ? -10.373 0.200 18.263 1.00 91.81 219 SER A N 1
ATOM 1855 C CA . SER A 1 219 ? -10.120 0.331 16.818 1.00 91.81 219 SER A CA 1
ATOM 1856 C C . SER A 1 219 ? -10.824 1.535 16.200 1.00 91.81 219 SER A C 1
ATOM 1858 O O . SER A 1 219 ? -10.231 2.239 15.390 1.00 91.81 219 SER A O 1
ATOM 1860 N N . GLY A 1 220 ? -12.064 1.823 16.602 1.00 91.00 220 GLY A N 1
ATOM 1861 C CA . GLY A 1 220 ? -12.790 2.963 16.051 1.00 91.00 220 GLY A CA 1
ATOM 1862 C C . GLY A 1 220 ? -12.225 4.329 16.450 1.00 91.00 220 GLY A C 1
ATOM 1863 O O . GLY A 1 220 ? -12.393 5.269 15.677 1.00 91.00 220 GLY A O 1
ATOM 1864 N N . SER A 1 221 ? -11.517 4.453 17.582 1.00 91.00 221 SER A N 1
ATOM 1865 C CA . SER A 1 221 ? -10.836 5.706 17.936 1.00 91.00 221 SER A CA 1
ATOM 1866 C C . SER A 1 221 ? -9.592 5.923 17.078 1.00 91.00 221 SER A C 1
ATOM 1868 O O . SER A 1 221 ? -9.391 7.023 16.570 1.00 91.00 221 SER A O 1
ATOM 1870 N N . ILE A 1 222 ? -8.822 4.862 16.819 1.00 93.69 222 ILE A N 1
ATOM 1871 C CA . ILE A 1 222 ? -7.671 4.905 15.907 1.00 93.69 222 ILE A CA 1
ATOM 1872 C C . ILE A 1 222 ? -8.106 5.187 14.467 1.00 93.69 222 ILE A C 1
ATOM 1874 O O . ILE A 1 222 ? -7.507 6.032 13.807 1.00 93.69 222 ILE A O 1
ATOM 1878 N N . ILE A 1 223 ? -9.178 4.548 13.987 1.00 94.06 223 ILE A N 1
ATOM 1879 C CA . ILE A 1 223 ? -9.745 4.822 12.657 1.00 94.06 223 ILE A CA 1
ATOM 1880 C C . ILE A 1 223 ? -10.162 6.293 12.548 1.00 94.06 223 ILE A C 1
ATOM 1882 O O . ILE A 1 223 ? -9.785 6.962 11.588 1.00 94.06 223 ILE A O 1
ATOM 1886 N N . ALA A 1 224 ? -10.909 6.803 13.534 1.00 92.81 224 ALA A N 1
ATOM 1887 C CA . ALA A 1 224 ? -11.365 8.191 13.538 1.00 92.81 224 ALA A CA 1
ATOM 1888 C C . ALA A 1 224 ? -10.192 9.177 13.575 1.00 92.81 224 ALA A C 1
ATOM 1890 O O . ALA A 1 224 ? -10.207 10.159 12.837 1.00 92.81 224 ALA A O 1
ATOM 1891 N N . TYR A 1 225 ? -9.168 8.903 14.388 1.00 94.12 225 TYR A N 1
ATOM 1892 C CA . TYR A 1 225 ? -7.956 9.714 14.427 1.00 94.12 225 TYR A CA 1
ATOM 1893 C C . TYR A 1 225 ? -7.259 9.749 13.065 1.00 94.12 225 TYR A C 1
ATOM 1895 O O . TYR A 1 225 ? -6.957 10.831 12.565 1.00 94.12 225 TYR A O 1
ATOM 1903 N N . ILE A 1 226 ? -7.029 8.583 12.451 1.00 93.75 226 ILE A N 1
ATOM 1904 C CA . ILE A 1 226 ? -6.326 8.498 11.168 1.00 93.75 226 ILE A CA 1
ATOM 1905 C C . ILE A 1 226 ? -7.101 9.260 10.097 1.00 93.75 226 ILE A C 1
ATOM 1907 O O . ILE A 1 226 ? -6.542 10.150 9.464 1.00 93.75 226 ILE A O 1
ATOM 1911 N N . LEU A 1 227 ? -8.385 8.950 9.912 1.00 92.94 227 LEU A N 1
ATOM 1912 C CA . LEU A 1 227 ? -9.169 9.496 8.806 1.00 92.94 227 LEU A CA 1
ATOM 1913 C C . LEU A 1 227 ? -9.410 11.004 8.934 1.00 92.94 227 LEU A C 1
ATOM 1915 O O . LEU A 1 227 ? -9.305 11.707 7.934 1.00 92.94 227 LEU A O 1
ATOM 1919 N N . ASN A 1 228 ? -9.610 11.521 10.150 1.00 91.69 228 ASN A N 1
ATOM 1920 C CA . ASN A 1 228 ? -9.695 12.968 10.382 1.00 91.69 228 ASN A CA 1
ATOM 1921 C C . ASN A 1 228 ? -8.339 13.691 10.296 1.00 91.69 228 ASN A C 1
ATOM 1923 O O . ASN A 1 228 ? -8.302 14.918 10.271 1.00 91.69 228 ASN A O 1
ATOM 1927 N N . SER A 1 229 ? -7.224 12.954 10.271 1.00 90.50 229 SER A N 1
ATOM 1928 C CA . SER A 1 229 ? -5.877 13.523 10.132 1.00 90.50 229 SER A CA 1
ATOM 1929 C C . SER A 1 229 ? -5.333 13.436 8.702 1.00 90.50 229 SER A C 1
ATOM 1931 O O . SER A 1 229 ? -4.346 14.093 8.395 1.00 90.50 229 SER A O 1
ATOM 1933 N N . CYS A 1 230 ? -5.965 12.653 7.819 1.00 83.88 230 CYS A N 1
ATOM 1934 C CA . CYS A 1 230 ? -5.516 12.457 6.434 1.00 83.88 230 CYS A CA 1
ATOM 1935 C C . CYS A 1 230 ? -6.020 13.523 5.456 1.00 83.88 230 CYS A C 1
ATOM 1937 O O . CYS A 1 230 ? -5.576 13.529 4.310 1.00 83.88 230 CYS A O 1
ATOM 1939 N N . GLY A 1 231 ? -6.955 14.380 5.868 1.00 81.00 231 GLY A N 1
ATOM 1940 C CA . GLY A 1 231 ? -7.632 15.301 4.965 1.00 81.00 231 GLY A CA 1
ATOM 1941 C C . GLY A 1 231 ? -8.543 16.300 5.662 1.00 81.00 231 GLY A C 1
ATOM 1942 O O . GLY A 1 231 ? -8.192 16.798 6.734 1.00 81.00 231 GLY A O 1
ATOM 1943 N N . LYS A 1 232 ? -9.724 16.547 5.076 1.00 82.38 232 LYS A N 1
ATOM 1944 C CA . LYS A 1 232 ? -10.812 17.291 5.730 1.00 82.38 232 LYS A CA 1
ATOM 1945 C C . LYS A 1 232 ? -11.116 16.640 7.078 1.00 82.38 232 LYS A C 1
ATOM 1947 O O . LYS A 1 232 ? -11.458 15.458 7.150 1.00 82.38 232 LYS A O 1
ATOM 1952 N N . ASN A 1 233 ? -10.963 17.413 8.147 1.00 83.50 233 ASN A N 1
ATOM 1953 C CA . ASN A 1 233 ? -11.359 16.973 9.472 1.00 83.50 233 ASN A CA 1
ATOM 1954 C C . ASN A 1 233 ? -12.877 17.109 9.568 1.00 83.50 233 ASN A C 1
ATOM 1956 O O . ASN A 1 233 ? -13.407 18.214 9.543 1.00 83.50 233 ASN A O 1
ATOM 1960 N N . TYR A 1 234 ? -13.577 15.986 9.669 1.00 79.75 234 TYR A N 1
ATOM 1961 C CA . TYR A 1 234 ? -15.032 16.000 9.769 1.00 79.75 234 TYR A CA 1
ATOM 1962 C C . TYR A 1 234 ? -15.507 16.241 11.204 1.00 79.75 234 TYR A C 1
ATOM 1964 O O . TYR A 1 234 ? -16.709 16.319 11.432 1.00 79.75 234 TYR A O 1
ATOM 1972 N N . ASN A 1 235 ? -14.602 16.249 12.196 1.00 75.81 235 ASN A N 1
ATOM 1973 C CA . ASN A 1 235 ? -14.924 16.212 13.630 1.00 75.81 235 ASN A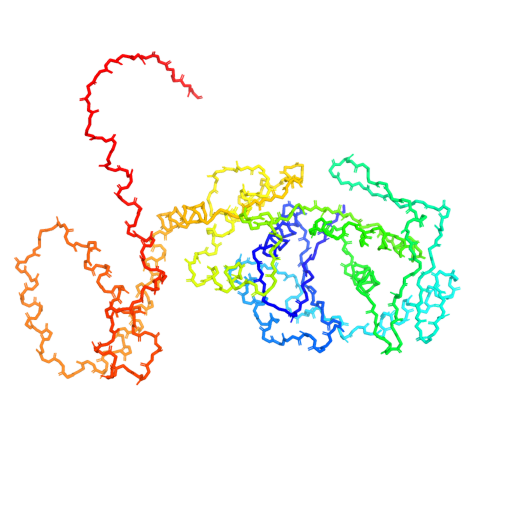 CA 1
ATOM 1974 C C . ASN A 1 235 ? -15.912 15.085 14.011 1.00 75.81 235 ASN A C 1
ATOM 1976 O O . ASN A 1 235 ? -16.446 15.049 15.123 1.00 75.81 235 ASN A O 1
ATOM 1980 N N . LYS A 1 236 ? -16.136 14.123 13.105 1.00 70.50 236 LYS A N 1
ATOM 1981 C CA . LYS A 1 236 ? -17.046 12.997 13.286 1.00 70.50 236 LYS A CA 1
ATOM 1982 C C . LYS A 1 236 ? -16.311 11.800 13.863 1.00 70.50 236 LYS A C 1
ATOM 1984 O O . LYS A 1 236 ? -15.108 11.586 13.678 1.00 70.50 236 LYS A O 1
ATOM 1989 N N . PHE A 1 237 ? -17.094 11.005 14.573 1.00 68.81 237 PHE A N 1
ATOM 1990 C CA . PHE A 1 237 ? -16.642 9.898 15.388 1.00 68.81 237 PHE A CA 1
ATOM 1991 C C . PHE A 1 237 ? -17.166 8.578 14.840 1.00 68.81 237 PHE A C 1
ATOM 1993 O O . PHE A 1 237 ? -18.323 8.466 14.461 1.00 68.81 237 PHE A O 1
ATOM 2000 N N . CYS A 1 238 ? -16.305 7.562 14.875 1.00 63.12 238 CYS A N 1
ATOM 2001 C CA . CYS A 1 238 ? -16.700 6.160 15.027 1.00 63.12 238 CYS A CA 1
ATOM 2002 C C . CYS A 1 238 ? -17.723 5.596 14.030 1.00 63.12 238 CYS A C 1
ATOM 2004 O O . CYS A 1 238 ? -18.495 4.717 14.400 1.00 63.12 238 CYS A O 1
ATOM 2006 N N . ASN A 1 239 ? -17.695 6.009 12.763 1.00 77.44 239 ASN A N 1
ATOM 2007 C CA . ASN A 1 239 ? -18.469 5.329 11.733 1.00 77.44 239 ASN A CA 1
ATOM 2008 C C . ASN A 1 239 ? -17.678 5.239 10.425 1.00 77.44 239 ASN A C 1
ATOM 2010 O O . ASN A 1 239 ? -17.579 6.203 9.672 1.00 77.44 239 ASN A O 1
ATOM 2014 N N . LEU A 1 240 ? -17.119 4.060 10.136 1.00 86.69 240 LEU A N 1
ATOM 2015 C CA . LEU A 1 240 ? -16.419 3.826 8.872 1.00 86.69 240 LEU A CA 1
ATOM 2016 C C . LEU A 1 240 ? -17.349 4.064 7.669 1.00 86.69 240 LEU A C 1
ATOM 2018 O O . LEU A 1 240 ? -16.876 4.565 6.656 1.00 86.69 240 LEU A O 1
ATOM 2022 N N . LYS A 1 241 ? -18.663 3.800 7.792 1.00 89.56 241 LYS A N 1
ATOM 2023 C CA . LYS A 1 241 ? -19.649 4.103 6.738 1.00 89.56 241 LYS A CA 1
ATOM 2024 C C . LYS A 1 241 ? -19.736 5.607 6.456 1.00 89.56 241 LYS A C 1
ATOM 2026 O O . LYS A 1 241 ? -19.789 5.993 5.294 1.00 89.56 241 LYS A O 1
ATOM 2031 N N . PHE A 1 242 ? -19.680 6.451 7.492 1.00 90.12 242 PHE A N 1
ATOM 2032 C CA . PHE A 1 242 ? -19.649 7.909 7.326 1.00 90.12 242 PHE A CA 1
ATOM 2033 C C . PHE A 1 242 ? -18.419 8.345 6.525 1.00 90.12 242 PHE A C 1
ATOM 2035 O O . PHE A 1 242 ? -18.550 9.091 5.555 1.00 90.12 242 PHE A O 1
ATOM 2042 N N . PHE A 1 243 ? -17.232 7.850 6.891 1.00 91.75 243 PHE A N 1
ATOM 2043 C CA . PHE A 1 243 ? -16.009 8.174 6.155 1.00 91.75 243 PHE A CA 1
ATOM 2044 C C . PHE A 1 243 ? -16.049 7.651 4.724 1.00 91.75 243 PHE A C 1
ATOM 2046 O O . PHE A 1 243 ? -15.611 8.360 3.831 1.00 91.75 243 PHE A O 1
ATOM 2053 N N . ILE A 1 244 ? -16.608 6.459 4.494 1.00 93.19 244 ILE A N 1
ATOM 2054 C CA . ILE A 1 244 ? -16.829 5.934 3.144 1.00 93.19 244 ILE A CA 1
ATOM 2055 C C . ILE A 1 244 ? -17.702 6.909 2.347 1.00 93.19 244 ILE A C 1
ATOM 2057 O O . ILE A 1 244 ? -17.257 7.350 1.297 1.00 93.19 244 ILE A O 1
ATOM 2061 N N . LYS A 1 245 ? -18.884 7.305 2.847 1.00 92.44 245 LYS A N 1
ATOM 2062 C CA . LYS A 1 245 ? -19.821 8.196 2.128 1.00 92.44 245 LYS A CA 1
ATOM 2063 C C . LYS A 1 245 ? -19.195 9.552 1.775 1.00 92.44 245 LYS A C 1
ATOM 2065 O O . LYS A 1 245 ? -19.437 10.049 0.676 1.00 92.44 245 LYS A O 1
ATOM 2070 N N . ASN A 1 246 ? -18.379 10.107 2.670 1.00 91.25 246 ASN A N 1
ATOM 2071 C CA . ASN A 1 246 ? -17.832 11.464 2.563 1.00 91.25 246 ASN A CA 1
ATOM 2072 C C . ASN A 1 246 ? -16.389 11.531 2.036 1.00 91.25 246 ASN A C 1
ATOM 2074 O O . ASN A 1 246 ? -15.819 12.617 1.946 1.00 91.25 246 ASN A O 1
ATOM 2078 N N . PHE A 1 247 ? -15.756 10.403 1.710 1.00 91.38 247 PHE A N 1
ATOM 2079 C CA . PHE A 1 247 ? -14.378 10.422 1.228 1.00 91.38 247 PHE A CA 1
ATOM 2080 C C . PHE A 1 247 ? -14.277 11.089 -0.151 1.00 91.38 247 PHE A C 1
ATOM 2082 O O . PHE A 1 247 ? -14.965 10.692 -1.090 1.00 91.38 247 PHE A O 1
ATOM 2089 N N . LYS A 1 248 ? -13.374 12.069 -0.269 1.00 90.31 248 LYS A N 1
ATOM 2090 C CA . LYS A 1 248 ? -13.009 12.756 -1.514 1.00 90.31 248 LYS A CA 1
ATOM 2091 C C . LYS A 1 248 ? -11.486 12.776 -1.635 1.00 90.31 248 LYS A C 1
ATOM 2093 O O . LYS A 1 248 ? -10.807 13.127 -0.670 1.00 90.31 248 LYS A O 1
ATOM 2098 N N . LEU A 1 249 ? -10.953 12.406 -2.801 1.00 89.31 249 LEU A N 1
ATOM 2099 C CA . LEU A 1 249 ? -9.502 12.368 -3.039 1.00 89.31 249 LEU A CA 1
ATOM 2100 C C . LEU A 1 249 ? -8.860 13.755 -2.958 1.00 89.31 249 LEU A C 1
ATOM 2102 O O . LEU A 1 249 ? -7.743 13.878 -2.455 1.00 89.31 249 LEU A O 1
ATOM 2106 N N . GLN A 1 250 ? -9.585 14.795 -3.382 1.00 88.06 250 GLN A N 1
ATOM 2107 C CA . GLN A 1 250 ? -9.120 16.183 -3.334 1.00 88.06 250 GLN A CA 1
ATOM 2108 C C . GLN A 1 250 ? -8.813 16.638 -1.904 1.00 88.06 250 GLN A C 1
ATOM 2110 O O . GLN A 1 250 ? -7.931 17.460 -1.692 1.00 88.06 250 GLN A O 1
ATOM 2115 N N . ASN A 1 251 ? -9.490 16.052 -0.913 1.00 87.56 251 ASN A N 1
ATOM 2116 C CA . ASN A 1 251 ? -9.326 16.432 0.483 1.00 87.56 251 ASN A CA 1
ATOM 2117 C C . ASN A 1 251 ? -8.063 15.840 1.118 1.00 87.56 251 ASN A C 1
ATOM 2119 O O . ASN A 1 251 ? -7.827 16.111 2.289 1.00 87.56 251 ASN A O 1
ATOM 2123 N N . LEU A 1 252 ? -7.287 14.995 0.428 1.00 89.44 252 LEU A N 1
ATOM 2124 C CA . LEU A 1 252 ? -6.090 14.379 1.003 1.00 89.44 252 LEU A CA 1
ATOM 2125 C C . LEU A 1 252 ? -4.982 15.412 1.242 1.00 89.44 252 LEU A C 1
ATOM 2127 O O . LEU A 1 252 ? -4.582 16.143 0.339 1.00 89.44 252 LEU A O 1
ATOM 2131 N N . LYS A 1 253 ? -4.432 15.421 2.461 1.00 85.69 253 LYS A N 1
ATOM 2132 C CA . LYS A 1 253 ? -3.298 16.280 2.819 1.00 85.69 253 LYS A CA 1
ATOM 2133 C C . LYS A 1 253 ? -2.025 15.861 2.083 1.00 85.69 253 LYS A C 1
ATOM 2135 O O . LYS A 1 253 ? -1.652 14.683 2.093 1.00 85.69 253 LYS A O 1
ATOM 2140 N N . LYS A 1 254 ? -1.325 16.858 1.535 1.00 84.19 254 LYS A N 1
ATOM 2141 C CA . LYS A 1 254 ? -0.001 16.712 0.906 1.00 84.19 254 LYS A CA 1
ATOM 2142 C C . LYS A 1 254 ? 1.150 16.797 1.906 1.00 84.19 254 LYS A C 1
ATOM 2144 O O . LYS A 1 254 ? 2.141 16.091 1.751 1.00 84.19 254 LYS A O 1
ATOM 2149 N N . ASN A 1 255 ? 0.979 17.574 2.974 1.00 88.75 255 ASN A N 1
ATOM 2150 C CA . ASN A 1 255 ? 2.016 17.743 3.987 1.00 88.75 255 ASN A CA 1
ATOM 2151 C C . ASN A 1 255 ? 2.033 16.553 4.959 1.00 88.75 255 ASN A C 1
ATOM 2153 O O . ASN A 1 255 ? 0.964 16.002 5.281 1.00 88.75 255 ASN A O 1
ATOM 2157 N N . PRO A 1 256 ? 3.219 16.124 5.431 1.00 91.50 256 PRO A N 1
ATOM 2158 C CA . PRO A 1 256 ? 3.338 15.126 6.483 1.00 91.50 256 PRO A CA 1
ATOM 2159 C C . PRO A 1 256 ? 2.507 15.499 7.710 1.00 91.50 256 PRO A C 1
ATOM 2161 O O . PRO A 1 256 ? 2.287 16.668 8.013 1.00 91.50 256 PRO A O 1
ATOM 2164 N N . THR A 1 257 ? 2.011 14.497 8.426 1.00 91.69 257 THR A N 1
ATOM 2165 C CA . THR A 1 257 ? 1.190 14.723 9.620 1.00 91.69 257 THR A CA 1
ATOM 2166 C C . THR A 1 257 ? 1.916 14.222 10.856 1.00 91.69 257 THR A C 1
ATOM 2168 O O . THR A 1 257 ? 2.235 13.036 10.954 1.00 91.69 257 THR A O 1
ATOM 2171 N N . ILE A 1 258 ? 2.156 15.112 11.817 1.00 92.69 258 ILE A N 1
ATOM 2172 C CA . ILE A 1 258 ? 2.754 14.750 13.104 1.00 92.69 258 ILE A CA 1
ATOM 2173 C C . ILE A 1 258 ? 1.750 13.941 13.925 1.00 92.69 258 ILE A C 1
ATOM 2175 O O . ILE A 1 258 ? 0.577 14.306 14.048 1.00 92.69 258 ILE A O 1
ATOM 2179 N N . ILE A 1 259 ? 2.204 12.825 14.501 1.00 92.38 259 ILE A N 1
ATOM 2180 C CA . ILE A 1 259 ? 1.357 12.024 15.383 1.00 92.38 259 ILE A CA 1
ATOM 2181 C C . ILE A 1 259 ? 1.117 12.751 16.705 1.00 92.38 259 ILE A C 1
ATOM 2183 O O . ILE A 1 259 ? 2.038 12.993 17.485 1.00 92.38 259 ILE A O 1
ATOM 2187 N N . ASN A 1 260 ? -0.156 13.014 16.996 1.00 91.88 260 ASN A N 1
ATOM 2188 C CA . ASN A 1 260 ? -0.581 13.646 18.232 1.00 91.88 260 ASN A CA 1
ATOM 2189 C C . ASN A 1 260 ? -1.249 12.630 19.173 1.00 91.88 260 ASN A C 1
ATOM 2191 O O . ASN A 1 260 ? -2.450 12.361 19.086 1.00 91.88 260 ASN A O 1
ATOM 2195 N N . ASN A 1 261 ? -0.470 12.112 20.127 1.00 88.00 261 ASN A N 1
ATOM 2196 C CA . ASN A 1 261 ? -0.966 11.178 21.141 1.00 88.00 261 ASN A CA 1
ATOM 2197 C C . ASN A 1 261 ? -2.072 11.789 22.022 1.00 88.00 261 ASN A C 1
ATOM 2199 O O . ASN A 1 261 ? -3.030 11.085 22.336 1.00 88.00 261 ASN A O 1
ATOM 2203 N N . LYS A 1 262 ? -2.019 13.092 22.355 1.00 88.06 262 LYS A N 1
ATOM 2204 C CA . LYS A 1 262 ? -3.100 13.776 23.099 1.00 88.06 262 LYS A CA 1
ATOM 2205 C C . LYS A 1 262 ? -4.421 13.710 22.320 1.00 88.06 262 LYS A C 1
ATOM 2207 O O . LYS A 1 262 ? -5.464 13.389 22.888 1.00 88.06 262 LYS A O 1
ATOM 2212 N N . LYS A 1 263 ? -4.371 13.906 20.998 1.00 90.56 263 LYS A N 1
ATOM 2213 C CA . LYS A 1 263 ? -5.547 13.809 20.119 1.00 90.56 263 LYS A CA 1
ATOM 2214 C C . LYS A 1 263 ? -6.064 12.372 20.000 1.00 90.56 263 LYS A C 1
ATOM 2216 O O . LYS A 1 263 ? -7.273 12.161 20.047 1.00 90.56 263 LYS A O 1
ATOM 2221 N N . ILE A 1 264 ? -5.182 11.371 19.917 1.00 90.25 264 ILE A N 1
ATOM 2222 C CA . ILE A 1 264 ? -5.579 9.948 19.946 1.00 90.25 264 ILE A CA 1
ATOM 2223 C C . ILE A 1 264 ? -6.321 9.617 21.250 1.00 90.25 264 ILE A C 1
ATOM 2225 O O . ILE A 1 264 ? -7.385 8.993 21.217 1.00 90.25 264 ILE A O 1
ATOM 2229 N N . LEU A 1 265 ? -5.800 10.075 22.393 1.00 86.50 265 LEU A N 1
ATOM 2230 C CA . LEU A 1 265 ? -6.433 9.900 23.705 1.00 86.50 265 LEU A CA 1
ATOM 2231 C C . LEU A 1 265 ? -7.819 10.547 23.744 1.00 86.50 265 LEU A C 1
ATOM 2233 O O . LEU A 1 265 ? -8.774 9.926 24.213 1.00 86.50 265 LEU A O 1
ATOM 2237 N N . TRP A 1 266 ? -7.952 11.756 23.198 1.00 86.12 266 TRP A N 1
ATOM 2238 C CA . TRP A 1 266 ? -9.237 12.439 23.065 1.00 86.12 266 TRP A CA 1
ATOM 2239 C C . TRP A 1 266 ? -10.237 11.646 22.206 1.00 86.12 266 TRP A C 1
ATOM 2241 O O . TRP A 1 266 ? -11.367 11.410 22.646 1.00 86.12 266 TRP A O 1
ATOM 2251 N N . TYR A 1 267 ? -9.816 11.127 21.043 1.00 87.25 267 TYR A N 1
ATOM 2252 C CA . TYR A 1 267 ? -10.668 10.253 20.225 1.00 87.25 267 TYR A CA 1
ATOM 2253 C C . TYR A 1 267 ? -11.101 8.995 20.980 1.00 87.25 267 TYR A C 1
ATOM 2255 O O . TYR A 1 267 ? -12.245 8.557 20.854 1.00 87.25 267 TYR A O 1
ATOM 2263 N N . ASN A 1 268 ? -10.209 8.417 21.785 1.00 86.31 268 ASN A N 1
ATOM 2264 C CA . ASN A 1 268 ? -10.500 7.224 22.573 1.00 86.31 268 ASN A CA 1
ATOM 2265 C C . ASN A 1 268 ? -11.514 7.492 23.687 1.00 86.31 268 ASN A C 1
ATOM 2267 O O . ASN A 1 268 ? -12.472 6.736 23.840 1.00 86.31 268 ASN A O 1
ATOM 2271 N N . LYS A 1 269 ? -11.348 8.601 24.411 1.00 83.06 269 LYS A N 1
ATOM 2272 C CA . LYS A 1 269 ? -12.277 9.066 25.449 1.00 83.06 269 LYS A CA 1
ATOM 2273 C C . LYS A 1 269 ? -13.692 9.244 24.890 1.00 83.06 269 LYS A C 1
ATOM 2275 O O . LYS A 1 269 ? -14.655 8.720 25.452 1.00 83.06 269 LYS A O 1
ATOM 2280 N N . LYS A 1 270 ? -13.822 9.903 23.735 1.00 82.56 270 LYS A N 1
ATOM 2281 C CA . LYS A 1 270 ? -15.125 10.097 23.084 1.00 82.56 270 LYS A CA 1
ATOM 2282 C C . LYS A 1 270 ? -15.688 8.804 22.479 1.00 82.56 270 LYS A C 1
ATOM 2284 O O . LYS A 1 270 ? -16.888 8.573 22.603 1.00 82.56 270 LYS A O 1
ATOM 2289 N N . TYR A 1 271 ? -14.848 7.915 21.932 1.00 82.88 271 TYR A N 1
ATOM 2290 C CA . TYR A 1 271 ? -15.272 6.571 21.503 1.00 82.88 271 TYR A CA 1
ATOM 2291 C C . TYR A 1 271 ? -15.930 5.798 22.653 1.00 82.88 271 TYR A C 1
ATOM 2293 O O . TYR A 1 271 ? -17.002 5.221 22.464 1.00 82.88 271 TYR A O 1
ATOM 2301 N N . ILE A 1 272 ? -15.305 5.805 23.838 1.00 80.75 272 ILE A N 1
ATOM 2302 C CA . ILE A 1 272 ? -15.812 5.120 25.035 1.00 80.75 272 ILE A CA 1
ATOM 2303 C C . ILE A 1 272 ? -17.151 5.707 25.469 1.00 80.75 272 ILE A C 1
ATOM 2305 O O . ILE A 1 272 ? -18.081 4.940 25.697 1.00 80.75 272 ILE A O 1
ATOM 2309 N N . LYS A 1 273 ? -17.266 7.042 25.535 1.00 78.69 273 LYS A N 1
ATOM 2310 C CA . LYS A 1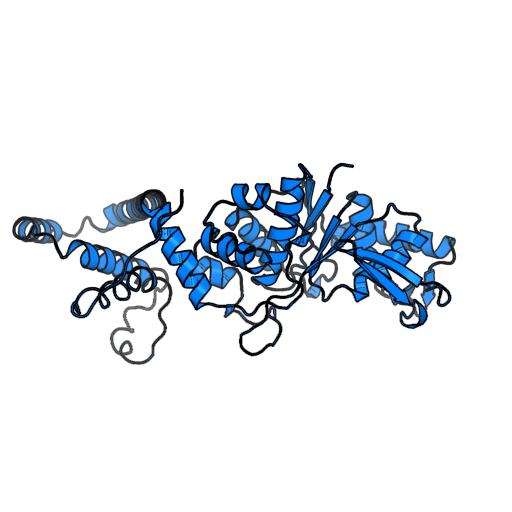 273 ? -18.512 7.721 25.925 1.00 78.69 273 LYS A CA 1
ATOM 2311 C C . LYS A 1 273 ? -19.681 7.307 25.023 1.00 78.69 273 LYS A C 1
ATOM 2313 O O . LYS A 1 273 ? -20.720 6.906 25.527 1.00 78.69 273 LYS A O 1
ATOM 2318 N N . ILE A 1 274 ? -19.481 7.335 23.704 1.00 81.38 274 ILE A N 1
ATOM 2319 C CA . ILE A 1 274 ? -20.524 6.998 22.718 1.00 81.38 274 ILE A CA 1
ATOM 2320 C C . ILE A 1 274 ? -20.893 5.509 22.773 1.00 81.38 274 ILE A C 1
ATOM 2322 O O . ILE A 1 274 ? -22.054 5.143 22.651 1.00 81.38 274 ILE A O 1
ATOM 2326 N N . ASN A 1 275 ? -19.908 4.627 22.958 1.00 78.75 275 ASN A N 1
ATOM 2327 C CA . ASN A 1 275 ? -20.117 3.178 22.916 1.00 78.75 275 ASN A CA 1
ATOM 2328 C C . ASN A 1 275 ? -20.253 2.554 24.313 1.00 78.75 275 ASN A C 1
ATOM 2330 O O . ASN A 1 275 ? -20.069 1.341 24.446 1.00 78.75 275 ASN A O 1
ATOM 2334 N N . PHE A 1 276 ? -20.545 3.350 25.347 1.00 77.50 276 PHE A N 1
ATOM 2335 C CA . PHE A 1 276 ? -20.448 2.922 26.742 1.00 77.50 276 PHE A CA 1
ATOM 2336 C C . PHE A 1 276 ? -21.283 1.671 27.022 1.00 77.50 276 PHE A C 1
ATOM 2338 O O . PHE A 1 276 ? -20.721 0.674 27.463 1.00 77.50 276 PHE A O 1
ATOM 2345 N N . LYS A 1 277 ? -22.576 1.667 26.662 1.00 74.12 277 LYS A N 1
ATOM 2346 C CA . LYS A 1 277 ? -23.485 0.519 26.862 1.00 74.12 277 LYS A CA 1
ATOM 2347 C C . LYS A 1 277 ? -22.935 -0.763 26.225 1.00 74.12 277 LYS A C 1
ATOM 2349 O O . LYS A 1 277 ? -22.821 -1.795 26.879 1.00 74.12 277 LYS A O 1
ATOM 2354 N N . LYS A 1 278 ? -22.493 -0.688 24.966 1.00 79.12 278 LYS A N 1
ATOM 2355 C CA . LYS A 1 278 ? -21.918 -1.829 24.231 1.00 79.12 278 LYS A CA 1
ATOM 2356 C C . LYS A 1 278 ? -20.604 -2.325 24.837 1.00 79.12 278 LYS A C 1
ATOM 2358 O O . LYS A 1 278 ? -20.370 -3.532 24.911 1.00 79.12 278 LYS A O 1
ATOM 2363 N N . ILE A 1 279 ? -19.726 -1.404 25.229 1.00 73.69 279 ILE A N 1
ATOM 2364 C CA . ILE A 1 279 ? -18.448 -1.731 25.872 1.00 73.69 279 ILE A CA 1
ATOM 2365 C C . ILE A 1 279 ? -18.711 -2.378 27.233 1.00 73.69 279 ILE A C 1
ATOM 2367 O O . ILE A 1 279 ? -18.141 -3.430 27.513 1.00 73.69 279 ILE A O 1
ATOM 2371 N N . TYR A 1 280 ? -19.609 -1.797 28.028 1.00 71.50 280 TYR A N 1
ATOM 2372 C CA . TYR A 1 280 ? -20.022 -2.299 29.332 1.00 71.50 280 TYR A CA 1
ATOM 2373 C C . TYR A 1 280 ? -20.579 -3.720 29.235 1.00 71.50 280 TYR A C 1
ATOM 2375 O O . TYR A 1 280 ? -20.077 -4.604 29.919 1.00 71.50 280 TYR A O 1
ATOM 2383 N N . LEU A 1 281 ? -21.516 -3.988 28.320 1.00 71.50 281 LEU A N 1
ATOM 2384 C CA . LEU A 1 281 ? -22.065 -5.336 28.109 1.00 71.50 281 LEU A CA 1
ATOM 2385 C C . LEU A 1 281 ? -20.982 -6.355 27.728 1.00 71.50 281 LEU A C 1
ATOM 2387 O O . LEU A 1 281 ? -20.949 -7.468 28.253 1.00 71.50 281 LEU A O 1
ATOM 2391 N N . LYS A 1 282 ? -20.044 -5.969 26.855 1.00 69.81 282 LYS A N 1
ATOM 2392 C CA . LYS A 1 282 ? -18.924 -6.836 26.464 1.00 69.81 282 LYS A CA 1
ATOM 2393 C C . LYS A 1 282 ? -17.980 -7.123 27.635 1.00 69.81 282 LYS A C 1
ATOM 2395 O O . LYS A 1 282 ? -17.484 -8.244 27.750 1.00 69.81 282 LYS A O 1
ATOM 2400 N N . LEU A 1 283 ? -17.720 -6.125 28.480 1.00 66.12 283 LEU A N 1
ATOM 2401 C CA . LEU A 1 283 ? -16.927 -6.284 29.698 1.00 66.12 283 LEU A CA 1
ATOM 2402 C C . LEU A 1 283 ? -17.659 -7.161 30.714 1.00 66.12 283 LEU A C 1
ATOM 2404 O O . LEU A 1 283 ? -17.053 -8.099 31.216 1.00 66.12 283 LEU A O 1
ATOM 2408 N N . LYS A 1 284 ? -18.960 -6.940 30.933 1.00 62.25 284 LYS A N 1
ATOM 2409 C CA . LYS A 1 284 ? -19.809 -7.753 31.813 1.00 62.25 284 LYS A CA 1
ATOM 2410 C C . LYS A 1 284 ? -19.802 -9.223 31.390 1.00 62.25 284 LYS A C 1
ATOM 2412 O O . LYS A 1 284 ? -19.565 -10.079 32.232 1.00 62.25 284 LYS A O 1
ATOM 2417 N N . LYS A 1 285 ? -19.960 -9.529 30.093 1.00 63.59 285 LYS A N 1
ATOM 2418 C CA . LYS A 1 285 ? -19.896 -10.914 29.577 1.00 63.59 285 LYS A CA 1
ATOM 2419 C C . LYS A 1 285 ? -18.532 -11.562 29.834 1.00 63.59 285 LYS A C 1
ATOM 2421 O O . LYS A 1 285 ? -18.474 -12.700 30.283 1.00 63.59 285 LYS A O 1
ATOM 2426 N N . LYS A 1 286 ? -17.437 -10.832 29.589 1.00 60.50 286 LYS A N 1
ATOM 2427 C CA . LYS A 1 286 ? -16.081 -11.323 29.883 1.00 60.50 286 LYS A CA 1
ATOM 2428 C C . LYS A 1 286 ? -15.866 -11.559 31.373 1.00 60.50 286 LYS A C 1
ATOM 2430 O O . LYS A 1 286 ? -15.359 -12.606 31.743 1.00 60.50 286 LYS A O 1
ATOM 2435 N N . LEU A 1 287 ? -16.265 -10.606 32.210 1.00 54.72 287 LEU A N 1
ATOM 2436 C CA . LEU A 1 287 ? -16.158 -10.721 33.660 1.00 54.72 287 LEU A CA 1
ATOM 2437 C C . LEU A 1 287 ? -17.012 -11.876 34.184 1.00 54.72 287 LEU A C 1
ATOM 2439 O O . LEU A 1 287 ? -16.537 -12.591 35.046 1.00 54.72 287 LEU A O 1
ATOM 2443 N N . ARG A 1 288 ? -18.207 -12.128 33.628 1.00 55.53 288 ARG A N 1
ATOM 2444 C CA . ARG A 1 288 ? -19.052 -13.272 34.010 1.00 55.53 288 ARG A CA 1
ATOM 2445 C C . ARG A 1 288 ? -18.376 -14.616 33.732 1.00 55.53 288 ARG A C 1
ATOM 2447 O O . ARG A 1 288 ? -18.443 -15.491 34.580 1.00 55.53 288 ARG A O 1
ATOM 2454 N N . ILE A 1 289 ? -17.694 -14.755 32.591 1.00 55.53 289 ILE A N 1
ATOM 2455 C CA . ILE A 1 289 ? -16.893 -15.951 32.274 1.00 55.53 289 ILE A CA 1
ATOM 2456 C C . ILE A 1 289 ? -15.786 -16.139 33.315 1.00 55.53 289 ILE A C 1
ATOM 2458 O O . ILE A 1 289 ? -15.610 -17.240 33.814 1.00 55.53 289 ILE A O 1
ATOM 2462 N N . TYR A 1 290 ? -15.089 -15.064 33.698 1.00 47.72 290 TYR A N 1
ATOM 2463 C CA . TYR A 1 290 ? -14.080 -15.135 34.757 1.00 47.72 290 TYR A CA 1
ATOM 2464 C C . TYR A 1 290 ? -14.690 -15.456 36.125 1.00 47.72 290 TYR A C 1
ATOM 2466 O O . TYR A 1 290 ? -14.173 -16.315 36.822 1.00 47.72 290 TYR A O 1
ATOM 2474 N N . PHE A 1 291 ? -15.801 -14.820 36.500 1.00 47.22 291 PHE A N 1
ATOM 2475 C CA . PHE A 1 291 ? -16.503 -15.113 37.749 1.00 47.22 291 PHE A CA 1
ATOM 2476 C C . PHE A 1 291 ? -16.963 -16.568 37.814 1.00 47.22 291 PHE A C 1
ATOM 2478 O O . PHE A 1 291 ? -16.855 -17.153 38.877 1.00 47.22 291 PHE A O 1
ATOM 2485 N N . TYR A 1 292 ? -17.417 -17.155 36.703 1.00 48.41 292 TYR A N 1
ATOM 2486 C CA . TYR A 1 292 ? -17.742 -18.580 36.614 1.00 48.41 292 TYR A CA 1
ATOM 2487 C C . TYR A 1 292 ? -16.489 -19.453 36.785 1.00 48.41 292 TYR A C 1
ATOM 2489 O O . TYR A 1 292 ? -16.470 -20.314 37.652 1.00 48.41 292 TYR A O 1
ATOM 2497 N N . TYR A 1 293 ? -15.397 -19.127 36.082 1.00 43.19 293 TYR A N 1
ATOM 2498 C CA . TYR A 1 293 ? -14.099 -19.812 36.206 1.00 43.19 293 TYR A CA 1
ATOM 2499 C C . TYR A 1 293 ? -13.508 -19.770 37.626 1.00 43.19 293 TYR A C 1
ATOM 2501 O O . TYR A 1 293 ? -12.728 -20.636 38.014 1.00 43.19 293 TYR A O 1
ATOM 2509 N N . PHE A 1 294 ? -13.844 -18.736 38.399 1.00 44.94 294 PHE A N 1
ATOM 2510 C CA . PHE A 1 294 ? -13.437 -18.592 39.793 1.00 44.94 294 PHE A CA 1
ATOM 2511 C C . PHE A 1 294 ? -14.501 -19.074 40.787 1.00 44.94 294 PHE A C 1
ATOM 2513 O O . PHE A 1 294 ? -14.162 -19.247 41.952 1.00 44.94 294 PHE A O 1
ATOM 2520 N N . LYS A 1 295 ? -15.751 -19.327 40.373 1.00 40.31 295 LYS A N 1
ATOM 2521 C CA . LYS A 1 295 ? -16.836 -19.762 41.270 1.00 40.31 295 LYS A CA 1
ATOM 2522 C C . LYS A 1 295 ? -16.536 -21.138 41.872 1.00 40.31 295 LYS A C 1
ATOM 2524 O O . LYS A 1 295 ? -16.727 -21.307 43.071 1.00 40.31 295 LYS A O 1
ATOM 2529 N N . ASP A 1 296 ? -15.943 -22.040 41.090 1.00 43.94 296 ASP A N 1
ATOM 2530 C CA . ASP A 1 296 ? -15.513 -23.363 41.572 1.00 43.94 296 ASP A CA 1
ATOM 2531 C C . ASP A 1 296 ? -14.273 -23.309 42.472 1.00 43.94 296 ASP A C 1
ATOM 2533 O O . ASP A 1 296 ? -14.091 -24.161 43.332 1.00 43.94 296 ASP A O 1
ATOM 2537 N N . ARG A 1 297 ? -13.454 -22.254 42.364 1.00 41.41 297 ARG A N 1
ATOM 2538 C CA . ARG A 1 297 ? -12.290 -22.037 43.246 1.00 41.41 297 ARG A CA 1
ATOM 2539 C C . ARG A 1 297 ? -12.594 -21.169 44.473 1.00 41.41 297 ARG A C 1
ATOM 2541 O O . ARG A 1 297 ? -11.770 -21.092 45.377 1.00 41.41 297 ARG A O 1
ATOM 2548 N N . ILE A 1 298 ? -13.761 -20.520 44.518 1.00 39.12 298 ILE A N 1
ATOM 2549 C CA . ILE A 1 298 ? -14.223 -19.647 45.617 1.00 39.12 298 ILE A CA 1
ATOM 2550 C C . ILE A 1 298 ? -15.166 -20.392 46.587 1.00 39.12 298 ILE A C 1
ATOM 2552 O O . ILE A 1 298 ? -15.572 -19.827 47.601 1.00 39.12 298 ILE A O 1
ATOM 2556 N N . LYS A 1 299 ? -15.441 -21.690 46.375 1.00 39.94 299 LYS A N 1
ATOM 2557 C CA . LYS A 1 299 ? -16.209 -22.525 47.326 1.00 39.94 299 LYS A CA 1
ATOM 2558 C C . LYS A 1 299 ? -15.627 -22.570 48.757 1.00 39.94 299 LYS A C 1
ATOM 2560 O O . LYS A 1 299 ? -16.335 -22.974 49.667 1.00 39.94 299 LYS A O 1
ATOM 2565 N N . LYS A 1 300 ? -14.398 -22.087 48.989 1.00 40.97 300 LYS A N 1
ATOM 2566 C CA . LYS A 1 300 ? -13.751 -22.026 50.313 1.00 40.97 300 LYS A CA 1
ATOM 2567 C C . LYS A 1 300 ? -13.921 -20.721 51.113 1.00 40.97 300 LYS A C 1
ATOM 2569 O O . LYS A 1 300 ? -13.272 -20.581 52.139 1.00 40.97 300 LYS A O 1
ATOM 2574 N N . ILE A 1 301 ? -14.768 -19.765 50.718 1.00 39.19 301 ILE A N 1
ATOM 2575 C CA . ILE A 1 301 ? -14.832 -18.465 51.423 1.00 39.19 301 ILE A CA 1
ATOM 2576 C C . ILE A 1 301 ? -16.185 -18.251 52.120 1.00 39.19 301 ILE A C 1
ATOM 2578 O O . ILE A 1 301 ? -17.075 -17.560 51.614 1.00 39.19 301 ILE A O 1
ATOM 2582 N N . ARG A 1 302 ? -16.296 -18.787 53.346 1.00 36.88 302 ARG A N 1
ATOM 2583 C CA . ARG A 1 302 ? -17.307 -18.410 54.359 1.00 36.88 302 ARG A CA 1
ATOM 2584 C C . ARG A 1 302 ? -17.297 -16.893 54.681 1.00 36.88 302 ARG A C 1
ATOM 2586 O O . ARG A 1 302 ? -18.284 -16.368 55.185 1.00 36.88 302 ARG A O 1
ATOM 2593 N N . GLU A 1 303 ? -16.274 -16.139 54.269 1.00 38.19 303 GLU A N 1
ATOM 2594 C CA . GLU A 1 303 ? -16.121 -14.695 54.538 1.00 38.19 303 GLU A CA 1
ATOM 2595 C C . GLU A 1 303 ? -16.970 -13.759 53.642 1.0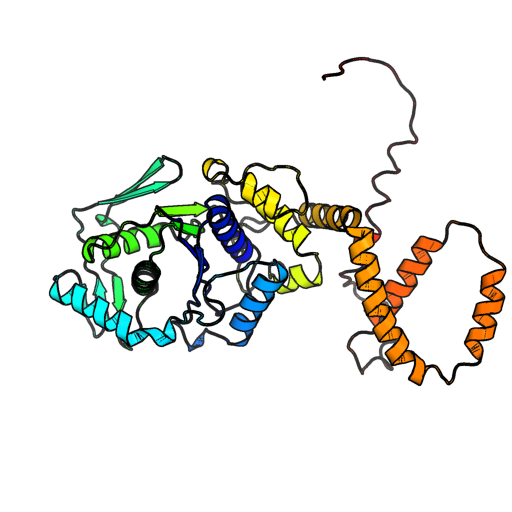0 38.19 303 GLU A C 1
ATOM 2597 O O . GLU A 1 303 ? -17.167 -12.584 53.964 1.00 38.19 303 GLU A O 1
ATOM 2602 N N . ILE A 1 304 ? -17.555 -14.238 52.534 1.00 39.09 304 ILE A N 1
ATOM 2603 C CA . ILE A 1 304 ? -18.359 -13.379 51.632 1.00 39.09 304 ILE A CA 1
ATOM 2604 C C . ILE A 1 304 ? -19.708 -12.971 52.267 1.00 39.09 304 ILE A C 1
ATOM 2606 O O . ILE A 1 304 ? -20.261 -11.918 51.924 1.00 39.09 304 ILE A O 1
ATOM 2610 N N . LYS A 1 305 ? -20.233 -13.748 53.230 1.00 36.56 305 LYS A N 1
ATOM 2611 C CA . LYS A 1 305 ? -21.465 -13.408 53.977 1.00 36.56 305 LYS A CA 1
ATOM 2612 C C . LYS A 1 305 ? -21.277 -12.167 54.866 1.00 36.56 305 LYS A C 1
ATOM 2614 O O . LYS A 1 305 ? -22.179 -11.331 54.920 1.00 36.56 305 LYS A O 1
ATOM 2619 N N . ILE A 1 306 ? -20.097 -11.987 55.463 1.00 38.91 306 ILE A N 1
ATOM 2620 C CA . ILE A 1 306 ? -19.764 -10.838 56.327 1.00 38.91 306 ILE A CA 1
ATOM 2621 C C . ILE A 1 306 ? -19.657 -9.550 55.496 1.00 38.91 306 ILE A C 1
ATOM 2623 O O . ILE A 1 306 ? -20.213 -8.510 55.859 1.00 38.91 306 ILE A O 1
ATOM 2627 N N . ILE A 1 307 ? -19.041 -9.637 54.313 1.00 36.28 307 ILE A N 1
ATOM 2628 C CA . ILE A 1 307 ? -18.927 -8.508 53.378 1.00 36.28 307 ILE A CA 1
ATOM 2629 C C . ILE A 1 307 ? -20.308 -8.111 52.828 1.00 36.28 307 ILE A C 1
ATOM 2631 O O . ILE A 1 307 ? -20.617 -6.923 52.745 1.00 36.28 307 ILE A O 1
ATOM 2635 N N . LYS A 1 308 ? -21.190 -9.077 52.526 1.00 35.75 308 LYS A N 1
ATOM 2636 C CA . LYS A 1 308 ? -22.584 -8.799 52.127 1.00 35.75 308 LYS A CA 1
ATOM 2637 C C . LYS A 1 308 ? -23.396 -8.095 53.225 1.00 35.75 308 LYS A C 1
ATOM 2639 O O . LYS A 1 308 ? -24.168 -7.198 52.890 1.00 35.75 308 LYS A O 1
ATOM 2644 N N . LYS A 1 309 ? -23.220 -8.463 54.503 1.00 33.03 309 LYS A N 1
ATOM 2645 C CA . LYS A 1 309 ? -23.925 -7.838 55.644 1.00 33.03 309 LYS A CA 1
ATOM 2646 C C . LYS A 1 309 ? -23.454 -6.394 55.887 1.00 33.03 309 LYS A C 1
ATOM 2648 O O . LYS A 1 309 ? -24.292 -5.509 56.030 1.00 33.03 309 LYS A O 1
ATOM 2653 N N . LYS A 1 310 ? -22.143 -6.118 55.812 1.00 33.25 310 LYS A N 1
ATOM 2654 C CA . LYS A 1 310 ? -21.590 -4.749 55.945 1.00 33.25 310 LYS A CA 1
ATOM 2655 C C . LYS A 1 310 ? -21.907 -3.826 54.752 1.00 33.25 310 LYS A C 1
ATOM 2657 O O . LYS A 1 310 ? -21.974 -2.613 54.920 1.00 33.25 310 LYS A O 1
ATOM 2662 N N . LEU A 1 311 ? -22.161 -4.372 53.558 1.00 31.02 311 LEU A N 1
ATOM 2663 C CA . LEU A 1 311 ? -22.478 -3.587 52.353 1.00 31.02 311 LEU A CA 1
ATOM 2664 C C . LEU A 1 311 ? -23.924 -3.061 52.286 1.00 31.02 311 LEU A C 1
ATOM 2666 O O . LEU A 1 311 ? -24.167 -2.106 51.552 1.00 31.02 311 LEU A O 1
ATOM 2670 N N . LYS A 1 312 ? -24.879 -3.633 53.036 1.00 31.14 312 LYS A N 1
ATOM 2671 C CA . LYS A 1 312 ? -26.275 -3.147 53.048 1.00 31.14 312 LYS A CA 1
ATOM 2672 C C . LYS A 1 312 ? -26.453 -1.814 53.795 1.00 31.14 312 LYS A C 1
ATOM 2674 O O . LYS A 1 312 ? -27.350 -1.064 53.440 1.00 31.14 312 LYS A O 1
ATOM 2679 N N . LYS A 1 313 ? -25.580 -1.481 54.756 1.00 34.97 313 LYS A N 1
ATOM 2680 C CA . LYS A 1 313 ? -25.704 -0.275 55.604 1.00 34.97 313 LYS A CA 1
ATOM 2681 C C . LYS A 1 313 ? -25.102 1.020 55.024 1.00 34.97 313 LYS A C 1
ATOM 2683 O O . LYS A 1 313 ? -25.240 2.062 55.643 1.00 34.97 313 LYS A O 1
ATOM 2688 N N . SER A 1 314 ? -24.456 1.015 53.850 1.00 32.31 314 SER A N 1
ATOM 2689 C CA . SER A 1 314 ? -23.886 2.250 53.264 1.00 32.31 314 SER A CA 1
ATOM 2690 C C . SER A 1 314 ? -24.240 2.426 51.786 1.00 32.31 314 SER A C 1
ATOM 2692 O O . SER A 1 314 ? -23.437 2.206 50.878 1.00 32.31 314 SER A O 1
ATOM 2694 N N . PHE A 1 315 ? -25.479 2.846 51.529 1.00 33.25 315 PHE A N 1
ATOM 2695 C CA . PHE A 1 315 ? -25.992 3.088 50.179 1.00 33.25 315 PHE A CA 1
ATOM 2696 C C . PHE A 1 315 ? -26.318 4.568 49.921 1.00 33.25 315 PHE A C 1
ATOM 2698 O O . PHE A 1 315 ? -27.401 4.899 49.463 1.00 33.25 315 PHE A O 1
ATOM 2705 N N . HIS A 1 316 ? -25.336 5.465 50.085 1.00 31.45 316 HIS A N 1
ATOM 2706 C CA . HIS A 1 316 ? -25.420 6.825 49.530 1.00 31.45 316 HIS A CA 1
ATOM 2707 C C . HIS A 1 316 ? -24.312 7.133 48.504 1.00 31.45 316 HIS A C 1
ATOM 2709 O O . HIS A 1 316 ? -23.136 7.360 48.778 1.00 31.45 316 HIS A O 1
ATOM 2715 N N . ILE A 1 317 ? -24.741 7.020 47.245 1.00 37.06 317 ILE A N 1
ATOM 2716 C CA . ILE A 1 317 ? -24.444 7.825 46.048 1.00 37.06 317 ILE A CA 1
ATOM 2717 C C . ILE A 1 317 ? -23.224 8.776 46.156 1.00 37.06 317 ILE A C 1
ATOM 2719 O O . ILE A 1 317 ? -23.368 9.985 46.252 1.00 37.06 317 ILE A O 1
ATOM 2723 N N . LYS A 1 318 ? -21.996 8.241 46.039 1.00 33.47 318 LYS A N 1
ATOM 2724 C CA . LYS A 1 318 ? -20.794 8.952 45.506 1.00 33.47 318 LYS A CA 1
ATOM 2725 C C . LYS A 1 318 ? -19.629 7.992 45.181 1.00 33.47 318 LYS A C 1
ATOM 2727 O O . LYS A 1 318 ? -18.921 8.194 44.193 1.00 33.47 318 LYS A O 1
ATOM 2732 N N . LYS A 1 319 ? -19.528 6.847 45.874 1.00 33.88 319 LYS A N 1
ATOM 2733 C CA . LYS A 1 319 ? -18.465 5.818 45.714 1.00 33.88 319 LYS A CA 1
ATOM 2734 C C . LYS A 1 319 ? -18.621 4.809 44.555 1.00 33.88 319 LYS A C 1
ATOM 2736 O O . LYS A 1 319 ? -17.763 3.946 44.371 1.00 33.88 319 LYS A O 1
ATOM 2741 N N . LYS A 1 320 ? -19.649 4.911 43.695 1.00 33.84 320 LYS A N 1
ATOM 2742 C CA . LYS A 1 320 ? -19.823 3.985 42.542 1.00 33.84 320 LYS A CA 1
ATOM 2743 C C . LYS A 1 320 ? -18.628 4.016 41.576 1.00 33.84 320 LYS A C 1
ATOM 2745 O O . LYS A 1 320 ? -18.281 3.002 40.982 1.00 33.84 320 LYS A O 1
ATOM 2750 N N . LYS A 1 321 ? -17.975 5.166 41.400 1.00 36.56 321 LYS A N 1
ATOM 2751 C CA . LYS A 1 321 ? -16.909 5.331 40.399 1.00 36.56 321 LYS A CA 1
ATOM 2752 C C . LYS A 1 321 ? -15.574 4.727 40.847 1.00 36.56 321 LYS A C 1
ATOM 2754 O O . LYS A 1 321 ? -14.882 4.124 40.032 1.00 36.56 321 LYS A O 1
ATOM 2759 N N . GLU A 1 322 ? -15.257 4.857 42.131 1.00 35.59 322 GLU A N 1
ATOM 2760 C CA . GLU A 1 322 ? -14.047 4.317 42.761 1.00 35.59 322 GLU A CA 1
ATOM 2761 C C . GLU A 1 322 ? -14.132 2.806 42.941 1.00 35.59 322 GLU A C 1
ATOM 2763 O O . GLU A 1 322 ? -13.170 2.110 42.640 1.00 35.59 322 GLU A O 1
ATOM 2768 N N . TYR A 1 323 ? -15.308 2.277 43.285 1.00 38.69 323 TYR A N 1
ATOM 2769 C CA . TYR A 1 323 ? -15.541 0.835 43.369 1.00 38.69 323 TYR A CA 1
ATOM 2770 C C . TYR A 1 323 ? -15.370 0.133 42.013 1.00 38.69 323 TYR A C 1
ATOM 2772 O O . TYR A 1 323 ? -14.664 -0.872 41.898 1.00 38.69 323 TYR A O 1
ATOM 2780 N N . TYR A 1 324 ? -15.943 0.710 40.948 1.00 39.78 324 TYR A N 1
ATOM 2781 C CA . TYR A 1 324 ? -15.734 0.187 39.601 1.00 39.78 324 TYR A CA 1
ATOM 2782 C C . TYR A 1 324 ? -14.271 0.270 39.184 1.00 39.78 324 TYR A C 1
ATOM 2784 O O . TYR A 1 324 ? -13.840 -0.646 38.508 1.00 39.78 324 TYR A O 1
ATOM 2792 N N . LEU A 1 325 ? -13.521 1.301 39.594 1.00 38.88 325 LEU A N 1
ATOM 2793 C CA . LEU A 1 325 ? -12.084 1.469 39.335 1.00 38.88 325 LEU A CA 1
ATOM 2794 C C . LEU A 1 325 ? -11.190 0.543 40.166 1.00 38.88 325 LEU A C 1
ATOM 2796 O O . LEU A 1 325 ? -10.156 0.090 39.680 1.00 38.88 325 LEU A O 1
ATOM 2800 N N . PHE A 1 326 ? -11.592 0.224 41.389 1.00 40.47 326 PHE A N 1
ATOM 2801 C CA . PHE A 1 326 ? -10.919 -0.748 42.235 1.00 40.47 326 PHE A CA 1
ATOM 2802 C C . PHE A 1 326 ? -11.029 -2.145 41.626 1.00 40.47 326 PHE A C 1
ATOM 2804 O O . PHE A 1 326 ? -10.007 -2.774 41.377 1.00 40.47 326 PHE A O 1
ATOM 2811 N N . LEU A 1 327 ? -12.237 -2.587 41.263 1.00 37.75 327 LEU A N 1
ATOM 2812 C CA . LEU A 1 327 ? -12.455 -3.899 40.638 1.00 37.75 327 LEU A CA 1
ATOM 2813 C C . LEU A 1 327 ? -11.672 -4.050 39.329 1.00 37.75 327 LEU A C 1
ATOM 2815 O O . LEU A 1 327 ? -11.061 -5.072 39.041 1.00 37.75 327 LEU A O 1
ATOM 2819 N N . ILE A 1 328 ? -11.645 -2.995 38.537 1.00 42.50 328 ILE A N 1
ATOM 2820 C CA . ILE A 1 328 ? -10.966 -2.947 37.245 1.00 42.50 328 ILE A CA 1
ATOM 2821 C C . ILE A 1 328 ? -9.434 -2.995 37.397 1.00 42.50 328 ILE A C 1
ATOM 2823 O O . ILE A 1 328 ? -8.765 -3.703 36.639 1.00 42.50 328 ILE A O 1
ATOM 2827 N N . ASN A 1 329 ? -8.884 -2.303 38.402 1.00 42.16 329 ASN A N 1
ATOM 2828 C CA . ASN A 1 329 ? -7.459 -2.337 38.735 1.00 42.16 329 ASN A CA 1
ATOM 2829 C C . ASN A 1 329 ? -7.056 -3.663 39.395 1.00 42.16 329 ASN A C 1
ATOM 2831 O O . ASN A 1 329 ? -5.992 -4.196 39.083 1.00 42.16 329 ASN A O 1
ATOM 2835 N N . PHE A 1 330 ? -7.916 -4.212 40.253 1.00 39.97 330 PHE A N 1
ATOM 2836 C CA . PHE A 1 330 ? -7.731 -5.488 40.940 1.00 39.97 330 PHE A CA 1
ATOM 2837 C C . PHE A 1 330 ? -7.712 -6.663 39.950 1.00 39.97 330 PHE A C 1
ATOM 2839 O O . PHE A 1 330 ? -6.810 -7.499 39.999 1.00 39.97 330 PHE A O 1
ATOM 2846 N N . PHE A 1 331 ? -8.636 -6.688 38.982 1.00 37.94 331 PHE A N 1
ATOM 2847 C CA . PHE A 1 331 ? -8.727 -7.778 38.006 1.00 37.94 331 PHE A CA 1
ATOM 2848 C C . PHE A 1 331 ? -7.758 -7.651 36.818 1.00 37.94 331 PHE A C 1
ATOM 2850 O O . PHE A 1 331 ? -7.334 -8.679 36.294 1.00 37.94 331 PHE A O 1
ATOM 2857 N N . LEU A 1 332 ? -7.344 -6.444 36.391 1.00 40.44 332 LEU A N 1
ATOM 2858 C CA . LEU A 1 332 ? -6.360 -6.318 35.297 1.00 40.44 332 LEU A CA 1
ATOM 2859 C C . LEU A 1 332 ? -4.890 -6.400 35.733 1.00 40.44 332 LEU A C 1
ATOM 2861 O O . LEU A 1 332 ? -4.056 -6.716 34.885 1.00 40.44 332 LEU A O 1
ATOM 2865 N N . ARG A 1 333 ? -4.545 -6.183 37.014 1.00 41.16 333 ARG A N 1
ATOM 2866 C CA . ARG A 1 333 ? -3.165 -6.411 37.505 1.00 41.16 333 ARG A CA 1
ATOM 2867 C C . ARG A 1 333 ? -2.804 -7.892 37.664 1.00 41.16 333 ARG A C 1
ATOM 2869 O O . ARG A 1 333 ? -1.621 -8.203 37.692 1.00 41.16 333 ARG A O 1
ATOM 2876 N N . LYS A 1 334 ? -3.780 -8.807 37.718 1.00 38.97 334 LYS A N 1
ATOM 2877 C CA . LYS A 1 334 ? -3.557 -10.251 37.951 1.00 38.97 334 LYS A CA 1
ATOM 2878 C C . LYS A 1 334 ? -3.527 -11.126 36.686 1.00 38.97 334 LYS A C 1
ATOM 2880 O O . LYS A 1 334 ? -3.614 -12.345 36.779 1.00 38.97 334 LYS A O 1
ATOM 2885 N N . ILE A 1 335 ? -3.371 -10.540 35.499 1.00 40.62 335 ILE A N 1
ATOM 2886 C CA . ILE A 1 335 ? -3.295 -11.292 34.237 1.00 40.62 335 ILE A CA 1
ATOM 2887 C C . ILE A 1 335 ? -1.822 -11.368 33.793 1.00 40.62 335 ILE A C 1
ATOM 2889 O O . ILE A 1 335 ? -1.329 -10.436 33.163 1.00 40.62 335 ILE A O 1
ATOM 2893 N N . ASN A 1 336 ? -1.160 -12.491 34.118 1.00 37.47 336 ASN A N 1
ATOM 2894 C CA . ASN A 1 336 ? 0.138 -13.001 33.611 1.00 37.47 336 ASN A CA 1
ATOM 2895 C C . ASN A 1 336 ? 1.397 -12.912 34.503 1.00 37.47 336 ASN A C 1
ATOM 2897 O O . ASN A 1 336 ? 2.431 -12.466 34.013 1.00 37.47 336 ASN A O 1
ATOM 2901 N N . ASN A 1 337 ? 1.411 -13.428 35.739 1.00 36.38 337 ASN A N 1
ATOM 2902 C CA . ASN A 1 337 ? 2.698 -13.912 36.277 1.00 36.38 337 ASN A CA 1
ATOM 2903 C C . ASN A 1 337 ? 2.563 -14.910 37.438 1.00 36.38 337 ASN A C 1
ATOM 2905 O O . ASN A 1 337 ? 1.983 -14.579 38.466 1.00 36.38 337 ASN A O 1
ATOM 2909 N N . LYS A 1 338 ? 3.183 -16.092 37.298 1.00 35.19 338 LYS A N 1
ATOM 2910 C CA . LYS A 1 338 ? 3.347 -17.117 38.355 1.00 35.19 338 LYS A CA 1
ATOM 2911 C C . LYS A 1 338 ? 4.381 -16.729 39.441 1.00 35.19 338 LYS A C 1
ATOM 2913 O O . LYS A 1 338 ? 4.570 -17.476 40.384 1.00 35.19 338 LYS A O 1
ATOM 2918 N N . LYS A 1 339 ? 5.032 -15.560 39.351 1.00 35.66 339 LYS A N 1
ATOM 2919 C CA . LYS A 1 339 ? 6.166 -15.137 40.210 1.00 35.66 339 LYS A CA 1
ATOM 2920 C C . LYS A 1 339 ? 5.833 -14.082 41.290 1.00 35.66 339 LYS A C 1
ATOM 2922 O O . LYS A 1 339 ? 6.693 -13.295 41.668 1.00 35.66 339 LYS A O 1
ATOM 2927 N N . TYR A 1 340 ? 4.593 -14.008 41.780 1.00 39.38 340 TYR A N 1
ATOM 2928 C CA . TYR A 1 340 ? 4.142 -12.899 42.649 1.00 39.38 340 TYR A CA 1
ATOM 2929 C C . TYR A 1 340 ? 4.069 -13.187 44.157 1.00 39.38 340 TYR A C 1
ATOM 2931 O O . TYR A 1 340 ? 3.378 -12.462 44.867 1.00 39.38 340 TYR A O 1
ATOM 2939 N N . ILE A 1 341 ? 4.810 -14.177 44.662 1.00 35.38 341 ILE A N 1
ATOM 2940 C CA . ILE A 1 341 ? 5.004 -14.349 46.115 1.00 35.38 341 ILE A CA 1
ATOM 2941 C C . ILE A 1 341 ? 6.176 -13.475 46.624 1.00 35.38 341 ILE A C 1
ATOM 2943 O O . ILE A 1 341 ? 6.099 -12.923 47.712 1.00 35.38 341 ILE A O 1
ATOM 2947 N N . LEU A 1 342 ? 7.183 -13.177 45.789 1.00 32.84 342 LEU A N 1
ATOM 2948 C CA . LEU A 1 342 ? 8.371 -12.388 46.180 1.00 32.84 342 LEU A CA 1
ATOM 2949 C C . LEU A 1 342 ? 8.289 -10.868 45.909 1.00 32.84 342 LEU A C 1
ATOM 2951 O O . LEU A 1 342 ? 9.125 -10.099 46.376 1.00 32.84 342 LEU A O 1
ATOM 2955 N N . TYR A 1 343 ? 7.288 -10.381 45.168 1.00 31.80 343 TYR A N 1
ATOM 2956 C CA . TYR A 1 343 ? 7.276 -8.989 44.673 1.00 31.80 343 TYR A CA 1
ATOM 2957 C C . TYR A 1 343 ? 6.753 -7.937 45.664 1.00 31.80 343 TYR A C 1
ATOM 2959 O O . TYR A 1 343 ? 6.706 -6.751 45.329 1.00 31.80 343 TYR A O 1
ATOM 2967 N N . ARG A 1 344 ? 6.370 -8.327 46.885 1.00 31.88 344 ARG A N 1
ATOM 2968 C CA . ARG A 1 344 ? 5.743 -7.411 47.851 1.00 31.88 344 ARG A CA 1
ATOM 2969 C C . ARG A 1 344 ? 6.714 -6.346 48.400 1.00 31.88 344 ARG A C 1
ATOM 2971 O O . ARG A 1 344 ? 6.257 -5.259 48.728 1.00 31.88 344 ARG A O 1
ATOM 2978 N N . LYS A 1 345 ? 8.037 -6.583 48.385 1.00 31.17 345 LYS A N 1
ATOM 2979 C CA . LYS A 1 345 ? 9.054 -5.648 48.924 1.00 31.17 345 LYS A CA 1
ATOM 2980 C C . LYS A 1 345 ? 9.672 -4.652 47.918 1.00 31.17 345 LYS A C 1
ATOM 2982 O O . LYS A 1 345 ? 10.293 -3.687 48.335 1.00 31.17 345 LYS A O 1
ATOM 2987 N N . ARG A 1 346 ? 9.483 -4.805 46.596 1.00 30.23 346 ARG A N 1
ATOM 2988 C CA . ARG A 1 346 ? 10.120 -3.930 45.568 1.00 30.23 346 ARG A CA 1
ATOM 2989 C C . ARG A 1 346 ? 9.177 -2.934 44.871 1.00 30.23 346 ARG A C 1
ATOM 2991 O O . ARG A 1 346 ? 9.611 -2.180 44.004 1.00 30.23 346 ARG A O 1
ATOM 2998 N N . PHE A 1 347 ? 7.890 -2.909 45.224 1.00 29.81 347 PHE A N 1
ATOM 2999 C CA . PHE A 1 347 ? 6.849 -2.243 44.424 1.00 29.81 347 PHE A CA 1
ATOM 3000 C C . PHE A 1 347 ? 6.742 -0.713 44.560 1.00 29.81 347 PHE A C 1
ATOM 3002 O O . PHE A 1 347 ? 5.953 -0.110 43.832 1.00 29.81 347 PHE A O 1
ATOM 3009 N N . PHE A 1 348 ? 7.541 -0.078 45.424 1.00 32.62 348 PHE A N 1
ATOM 3010 C CA . PHE A 1 348 ? 7.551 1.383 45.595 1.00 32.62 348 PHE A CA 1
ATOM 3011 C C . PHE A 1 348 ? 8.588 2.137 44.748 1.00 32.62 348 PHE A C 1
ATOM 3013 O O . PHE A 1 348 ? 8.623 3.362 44.786 1.00 32.62 348 PHE A O 1
ATOM 3020 N N . LYS A 1 349 ? 9.384 1.466 43.905 1.00 29.77 349 LYS A N 1
ATOM 3021 C CA . LYS A 1 349 ? 10.316 2.152 42.993 1.00 29.77 349 LYS A CA 1
ATOM 3022 C C . LYS A 1 349 ? 10.068 1.737 41.537 1.00 29.77 349 LYS A C 1
ATOM 3024 O O . LYS A 1 349 ? 10.269 0.587 41.167 1.00 29.77 349 LYS A O 1
ATOM 3029 N N . LYS A 1 350 ? 9.710 2.729 40.710 1.00 30.72 350 LYS A N 1
ATOM 3030 C CA . LYS A 1 350 ? 9.649 2.767 39.225 1.00 30.72 350 LYS A CA 1
ATOM 3031 C C . LYS A 1 350 ? 8.269 2.605 38.556 1.00 30.72 350 LYS A C 1
ATOM 3033 O O . LYS A 1 350 ? 7.754 1.524 38.285 1.00 30.72 350 LYS A O 1
ATOM 3038 N N . ASN A 1 351 ? 7.755 3.776 38.172 1.00 42.28 351 ASN A N 1
ATOM 3039 C CA . ASN A 1 351 ? 6.670 4.064 37.236 1.00 42.28 351 ASN A CA 1
ATOM 3040 C C . ASN A 1 351 ? 6.704 3.238 35.936 1.00 42.28 351 ASN A C 1
ATOM 3042 O O . ASN A 1 351 ? 7.677 3.315 35.187 1.00 42.28 351 ASN A O 1
ATOM 3046 N N . LYS A 1 352 ? 5.585 2.567 35.608 1.00 31.58 352 LYS A N 1
ATOM 3047 C CA . LYS A 1 352 ? 5.114 2.247 34.238 1.00 31.58 352 LYS A CA 1
ATOM 3048 C C . LYS A 1 352 ? 3.665 1.722 34.286 1.00 31.58 352 LYS A C 1
ATOM 3050 O O . LYS A 1 352 ? 3.422 0.562 34.594 1.00 31.58 352 LYS A O 1
ATOM 3055 N N . PHE A 1 353 ? 2.697 2.579 33.949 1.00 30.88 353 PHE A N 1
ATOM 3056 C CA . PHE A 1 353 ? 1.261 2.257 33.881 1.00 30.88 353 PHE A CA 1
ATOM 3057 C C . PHE A 1 353 ? 0.699 2.528 32.476 1.00 30.88 353 PHE A C 1
ATOM 3059 O O . PHE A 1 353 ? 0.690 3.683 32.045 1.00 30.88 353 PHE A O 1
ATOM 3066 N N . PRO A 1 354 ? 0.131 1.525 31.779 1.00 37.41 354 PRO A N 1
ATOM 3067 C CA . PRO A 1 354 ? -0.861 1.823 30.751 1.00 37.41 354 PRO A CA 1
ATOM 3068 C C . PRO A 1 354 ? -2.145 0.983 30.875 1.00 37.41 354 PRO A C 1
ATOM 3070 O O . PRO A 1 354 ? -2.134 -0.164 31.303 1.00 37.41 354 PRO A O 1
ATOM 3073 N N . ILE A 1 355 ? -3.244 1.594 30.408 1.00 33.78 355 ILE A N 1
ATOM 3074 C CA . ILE A 1 355 ? -4.588 1.055 30.089 1.00 33.78 355 ILE A CA 1
ATOM 3075 C C . ILE A 1 355 ? -5.737 1.452 31.029 1.00 33.78 355 ILE A C 1
ATOM 3077 O O . ILE A 1 355 ? -6.839 1.636 30.513 1.00 33.78 355 ILE A O 1
ATOM 3081 N N . PHE A 1 356 ? -5.528 1.769 32.314 1.00 32.22 356 PHE A N 1
ATOM 3082 C CA . PHE A 1 356 ? -6.664 2.161 33.178 1.00 32.22 356 PHE A CA 1
ATOM 3083 C C . PHE A 1 356 ? -6.874 3.653 33.467 1.00 32.22 356 PHE A C 1
ATOM 3085 O O . PHE A 1 356 ? -8.011 4.105 33.624 1.00 32.22 356 PHE A O 1
ATOM 3092 N N . LEU A 1 357 ? -5.826 4.471 33.408 1.00 28.80 357 LEU A N 1
ATOM 3093 C CA . LEU A 1 357 ? -5.918 5.888 33.794 1.00 28.80 357 LEU A CA 1
ATOM 3094 C C . LEU A 1 357 ? -6.663 6.788 32.784 1.00 28.80 357 LEU A C 1
ATOM 3096 O O . LEU A 1 357 ? -7.115 7.880 33.132 1.00 28.80 357 LEU A O 1
ATOM 3100 N N . ASN A 1 358 ? -6.899 6.330 31.550 1.00 35.41 358 ASN A N 1
ATOM 3101 C CA . ASN A 1 358 ? -7.596 7.140 30.539 1.00 35.41 358 ASN A CA 1
ATOM 3102 C C . ASN A 1 358 ? -9.109 7.259 30.729 1.00 35.41 358 ASN A C 1
ATOM 3104 O O . ASN A 1 358 ? -9.718 8.162 30.150 1.00 35.41 358 ASN A O 1
ATOM 3108 N N . ILE A 1 359 ? -9.706 6.375 31.530 1.00 36.03 359 ILE A N 1
ATOM 3109 C CA . ILE A 1 359 ? -11.129 6.440 31.887 1.00 36.03 359 ILE A CA 1
ATOM 3110 C C . ILE A 1 359 ? -11.351 7.443 33.038 1.00 36.03 359 ILE A C 1
ATOM 3112 O O . ILE A 1 359 ? -12.454 7.962 33.206 1.00 36.03 359 ILE A O 1
ATOM 3116 N N . ILE A 1 360 ? -10.296 7.789 33.784 1.00 34.31 360 ILE A N 1
ATOM 3117 C CA . ILE A 1 360 ? -10.376 8.642 34.978 1.00 34.31 360 ILE A CA 1
ATOM 3118 C C . ILE A 1 360 ? -10.141 10.121 34.634 1.00 34.31 360 ILE A C 1
ATOM 3120 O O . ILE A 1 360 ? -10.871 10.991 35.110 1.00 34.31 360 ILE A O 1
ATOM 3124 N N . PHE A 1 361 ? -9.214 10.427 33.720 1.00 32.19 361 PHE A N 1
ATOM 3125 C CA . PHE A 1 361 ? -8.834 11.809 33.376 1.00 32.19 361 PHE A CA 1
ATOM 3126 C C . PHE A 1 361 ? -9.817 12.572 32.458 1.00 32.19 361 PHE A C 1
ATOM 3128 O O . PHE A 1 361 ? -9.458 13.584 31.860 1.00 32.19 361 PHE A O 1
ATOM 3135 N N . THR A 1 362 ? -11.054 12.110 32.269 1.00 37.09 362 THR A N 1
ATOM 3136 C CA . THR A 1 362 ? -12.085 12.827 31.480 1.00 37.09 362 THR A CA 1
ATOM 3137 C C . THR A 1 362 ? -13.019 13.709 32.285 1.00 37.09 362 THR A C 1
ATOM 3139 O O . THR A 1 362 ? -13.795 14.437 31.677 1.00 37.09 362 THR A O 1
ATOM 3142 N N . ARG A 1 363 ? -12.980 13.671 33.621 1.00 34.56 363 ARG A N 1
ATOM 3143 C CA . ARG A 1 363 ? -13.920 14.452 34.446 1.00 34.56 363 ARG A CA 1
ATOM 3144 C C . ARG A 1 363 ? -13.297 15.573 35.282 1.00 34.56 363 ARG A C 1
ATOM 3146 O O . ARG A 1 363 ? -14.055 16.297 35.902 1.00 34.56 363 ARG A O 1
ATOM 3153 N N . ARG A 1 364 ? -11.970 15.764 35.261 1.00 32.66 364 ARG A N 1
ATOM 3154 C CA . ARG A 1 364 ? -11.299 16.831 36.038 1.00 32.66 364 ARG A CA 1
ATOM 3155 C C . ARG A 1 364 ? -10.914 18.095 35.255 1.00 32.66 364 ARG A C 1
ATOM 3157 O O . ARG A 1 364 ? -10.608 19.089 35.882 1.00 32.66 364 ARG A O 1
ATOM 3164 N N . ILE A 1 365 ? -11.000 18.103 33.920 1.00 34.78 365 ILE A N 1
ATOM 3165 C CA . ILE A 1 365 ? -10.691 19.304 33.105 1.00 34.78 365 ILE A CA 1
ATOM 3166 C C . ILE A 1 365 ? -11.957 20.117 32.750 1.00 34.78 365 ILE A C 1
ATOM 3168 O O . ILE A 1 365 ? -11.860 21.246 32.303 1.00 34.78 365 ILE A O 1
ATOM 3172 N N . LEU A 1 366 ? -13.161 19.590 33.008 1.00 31.53 366 LEU A N 1
ATOM 3173 C CA . LEU A 1 366 ? -14.436 20.271 32.712 1.00 31.53 366 LEU A CA 1
ATOM 3174 C C . LEU A 1 366 ? -15.200 20.731 33.968 1.00 31.53 366 LEU A C 1
ATOM 3176 O O . LEU A 1 366 ? -16.388 21.000 33.888 1.00 31.53 366 LEU A O 1
ATOM 3180 N N . LYS A 1 367 ? -14.539 20.790 35.130 1.00 34.75 367 LYS A N 1
ATOM 3181 C CA . LYS A 1 367 ? -15.129 21.296 36.387 1.00 34.75 367 LYS A CA 1
ATOM 3182 C C . LYS A 1 367 ? -14.234 22.302 37.130 1.00 34.75 367 LYS A C 1
ATOM 3184 O O . LYS A 1 367 ? -14.379 22.480 38.325 1.00 34.75 367 LYS A O 1
ATOM 3189 N N . LYS A 1 368 ? -13.308 22.957 36.422 1.00 34.56 368 LYS A N 1
ATOM 3190 C CA . LYS A 1 368 ? -12.536 24.107 36.939 1.00 34.56 368 LYS A CA 1
ATOM 3191 C C . LYS A 1 368 ? -12.735 25.385 36.101 1.00 34.56 368 LYS A C 1
ATOM 3193 O O . LYS A 1 368 ? -11.888 26.258 36.099 1.00 34.56 368 LYS A O 1
ATOM 3198 N N . LYS A 1 369 ? -13.844 25.477 35.356 1.00 37.69 369 LYS A N 1
ATOM 3199 C CA . LYS A 1 369 ? -14.247 26.687 34.608 1.00 37.69 369 LYS A CA 1
ATOM 3200 C C . LYS A 1 369 ? -15.724 27.058 34.827 1.00 37.69 369 LYS A C 1
ATOM 3202 O O . LYS A 1 369 ? -16.341 27.666 33.970 1.00 37.69 369 LYS A O 1
ATOM 3207 N N . SER A 1 370 ? -16.312 26.644 35.947 1.00 34.50 370 SER A N 1
ATOM 3208 C CA . SER A 1 370 ? -17.701 26.979 36.303 1.00 34.50 370 SER A CA 1
ATOM 3209 C C . SER A 1 370 ? -17.825 27.260 37.803 1.00 34.50 370 SER A C 1
ATOM 3211 O O . SER A 1 370 ? -18.705 26.727 38.471 1.00 34.50 370 SER A O 1
ATOM 3213 N N . SER A 1 371 ? -16.853 28.001 38.329 1.00 34.62 371 SER A N 1
ATOM 3214 C CA . SER A 1 371 ? -16.848 28.585 39.673 1.00 34.62 371 SER A CA 1
ATOM 3215 C C . SER A 1 371 ? -15.884 29.776 39.647 1.00 34.62 371 SER A C 1
ATOM 3217 O O . SER A 1 371 ? -14.791 29.722 40.201 1.00 34.62 371 SER A O 1
ATOM 3219 N N . SER A 1 372 ? -16.251 30.760 38.831 1.00 31.17 372 SER A N 1
ATOM 3220 C CA . SER A 1 372 ? -15.760 32.141 38.832 1.00 31.17 372 SER A CA 1
ATOM 3221 C C . SER A 1 372 ? -16.710 32.921 37.917 1.00 31.17 372 SER A C 1
ATOM 3223 O O . SER A 1 372 ? -16.404 33.196 36.757 1.00 31.17 372 SER A O 1
ATOM 3225 N N . SER A 1 373 ? -17.939 33.120 38.385 1.00 33.75 373 SER A N 1
ATOM 3226 C CA . SER A 1 373 ? -18.778 34.215 37.911 1.00 33.75 373 SER A CA 1
ATOM 3227 C C . SER A 1 373 ? -18.252 35.491 38.557 1.00 33.75 373 SER A C 1
ATOM 3229 O O . SER A 1 373 ? -18.098 35.520 39.775 1.00 33.75 373 SER A O 1
ATOM 3231 N N . ASN A 1 374 ? -17.911 36.485 37.741 1.00 29.88 374 ASN A N 1
ATOM 3232 C CA . ASN A 1 374 ? -18.462 37.841 37.815 1.00 29.88 374 ASN A CA 1
ATOM 3233 C C . ASN A 1 374 ? -17.765 38.714 36.764 1.00 29.88 374 ASN A C 1
ATOM 3235 O O . ASN A 1 374 ? -16.539 38.733 36.695 1.00 29.88 374 ASN A O 1
ATOM 3239 N N . GLY A 1 375 ? -18.560 39.413 35.951 1.00 28.36 375 GLY A N 1
ATOM 3240 C CA . GLY A 1 375 ? -18.077 40.500 35.097 1.00 28.36 375 GLY A CA 1
ATOM 3241 C C . GLY A 1 375 ? -18.552 40.467 33.643 1.00 28.36 375 GLY A C 1
ATOM 3242 O O . GLY A 1 375 ? -17.831 39.959 32.794 1.00 28.36 375 GLY A O 1
ATOM 3243 N N . LYS A 1 376 ? -19.723 41.081 33.420 1.00 28.86 376 LYS A N 1
ATOM 3244 C CA . LYS A 1 376 ? -20.131 41.928 32.276 1.00 28.86 376 LYS A CA 1
ATOM 3245 C C . LYS A 1 376 ? -20.261 41.324 30.859 1.00 28.86 376 LYS A C 1
ATOM 3247 O O . LYS A 1 376 ? -19.301 40.875 30.245 1.00 28.86 376 LYS A O 1
ATOM 3252 N N . ASP A 1 377 ? -21.510 41.369 30.387 1.00 29.59 377 ASP A N 1
ATOM 3253 C CA . ASP A 1 377 ? -22.011 41.887 29.101 1.00 29.59 377 ASP A CA 1
ATOM 3254 C C . ASP A 1 377 ? -21.306 41.542 27.779 1.00 29.59 377 ASP A C 1
ATOM 3256 O O . ASP A 1 377 ? -20.194 41.972 27.493 1.00 29.59 377 ASP A O 1
ATOM 3260 N N . ASN A 1 378 ? -22.028 40.818 26.913 1.00 28.50 378 ASN A N 1
ATOM 3261 C CA . ASN A 1 378 ? -22.648 41.367 25.693 1.00 28.50 378 ASN A CA 1
ATOM 3262 C C . ASN A 1 378 ? -23.237 40.233 24.824 1.00 28.50 378 ASN A C 1
ATOM 3264 O O . ASN A 1 378 ? -22.585 39.235 24.505 1.00 28.50 378 ASN A O 1
ATOM 3268 N N . THR A 1 379 ? -24.508 40.385 24.459 1.00 28.83 379 THR A N 1
ATOM 3269 C CA . THR A 1 379 ? -25.228 39.656 23.395 1.00 28.83 379 THR A CA 1
ATOM 3270 C C . THR A 1 379 ? -24.741 40.123 22.000 1.00 28.83 379 THR A C 1
ATOM 3272 O O . THR A 1 379 ? -23.932 41.045 21.940 1.00 28.83 379 THR A O 1
ATOM 3275 N N . PRO A 1 380 ? -25.241 39.621 20.843 1.00 44.22 380 PRO A N 1
ATOM 3276 C CA . PRO A 1 380 ? -25.861 38.333 20.490 1.00 44.22 380 PRO A CA 1
ATOM 3277 C C . PRO A 1 380 ? -25.247 37.698 19.205 1.00 44.22 380 PRO A C 1
ATOM 3279 O O . PRO A 1 380 ? -24.512 38.322 18.451 1.00 44.22 380 PRO A O 1
ATOM 3282 N N . SER A 1 381 ? -25.612 36.447 18.885 1.00 29.06 381 SER A N 1
ATOM 3283 C CA . SER A 1 381 ? -26.107 36.064 17.537 1.00 29.06 381 SER A CA 1
ATOM 3284 C C . SER A 1 381 ? -26.401 34.560 17.448 1.00 29.06 381 SER A C 1
ATOM 3286 O O . SER A 1 381 ? -25.527 33.693 17.476 1.00 29.06 381 SER A O 1
ATOM 3288 N N . ARG A 1 382 ? -27.698 34.256 17.348 1.00 31.48 382 ARG A N 1
ATOM 3289 C CA . ARG A 1 382 ? -28.248 32.971 16.901 1.00 31.48 382 ARG A CA 1
ATOM 3290 C C . ARG A 1 382 ? -28.120 32.889 15.381 1.00 31.48 382 ARG A C 1
ATOM 3292 O O . ARG A 1 382 ? -28.445 33.861 14.713 1.00 31.48 382 ARG A O 1
ATOM 3299 N N . CYS A 1 383 ? -27.809 31.708 14.849 1.00 30.64 383 CYS A N 1
ATOM 3300 C CA . CYS A 1 383 ? -28.158 31.365 13.472 1.00 30.64 383 CYS A CA 1
ATOM 3301 C C . CYS A 1 383 ? -28.847 30.001 13.410 1.00 30.64 383 CYS A C 1
ATOM 3303 O O . CYS A 1 383 ? -28.419 29.041 14.060 1.00 30.64 383 CYS A O 1
ATOM 3305 N N . LYS A 1 384 ? -29.935 30.023 12.637 1.00 32.41 384 LYS A N 1
ATOM 3306 C CA . LYS A 1 384 ? -30.737 28.922 12.105 1.00 32.41 384 LYS A CA 1
ATOM 3307 C C . LYS A 1 384 ? -29.888 27.890 11.357 1.00 32.41 384 LYS A C 1
ATOM 3309 O O . LYS A 1 384 ? -28.812 28.266 10.835 1.00 32.41 384 LYS A O 1
#

Organism: NCBI:txid881286

Secondary structure (DSSP, 8-state):
---EEEE---TTS--BHHHHHHHHHHHHHHHHTT-EEEEEE----TTT--HHHHHHHHHHHHHTT---S-SSS-EEGGGGHHHHHHHHHHHHHTTSEEEETTEEEEPP-TT-EEEEEETTEEEEEEGGG---EEEE-TTSPBPHHHHHHHHHHHTT--EEEEEGGGHHHHHHHHHHHHHTTPPP-EEEEEPPEE-TTSPBP-TT-GGGBHHHHHHHS-HHHHHHHHHHHSSS-----S-HHHHHHH--GGG---S-EE--HHHHHHHHHHHHHHTHHHHHHHHHHHHHHHHHHHHTT-TT-TTHHHHHHHHTT---TTTHHHHHHHHHHHHHTTSS-S--SSGGGSTTS-----SSGGGTTTSSSSSSSSS-------------

Sequence (384 aa):
MKIITRFAPSPTGQMHIGNLRSILLSYIFCKKNKGKFYLRIDNSDFLRSKIKNFKNIIKTLNWVKIKFINRKNIIFQNKRKNIYLKEAKKLIKKKKAYYKNGSIKFKINKKKFVSWYENKKKILFSNKTINDFIIVRKNGMSTYNFITVIDDFYLKITHVLRGIEHINNTAKQINIIRSLKIKKVNYIHFSNFIKKNGKKISKRNSDYSILNYKKNFFSGSIIAYILNSCGKNYNKFCNLKFFIKNFKLQNLKKNPTIINNKKILWYNKKYIKINFKKIYLKLKKKLRIYFYYFKDRIKKIREIKIIKKKLKKSFHIKKKKEYYLFLINFFLRKINNKKYILYRKRFFKKNKFPIFLNIIFTRRILKKKSSSSNGKDNTPSRCK

Foldseek 3Di:
DAAEEEQEDELLFFDFLQSVLQLLLRQLQNVLRVHAYAYEYACLPVVRHDPVSVVNVVVLCVLLVNDHDCPVPHHYLVVCLVVLVVLLVVCVVLVQWDDDPQFIWGDFPQVDWDWADELNDIDIGGSVPPDTGTQADNVSRGDDLRSVLSVCQVSVHAEYEEAPVCVVSVRSNRSSCVSSVTDDHHYYHAYAEAEPVRHGDDSPDPCRGVVNCVQFARSFLSSLVSLCQQFPNPVDGRDSVVCSNPDDSNRGDRYHGYDDPVSSLVSRLVNCVVCVVVVVVVVVVVVVVVCVVCVVVCPPDPPVVVVVVVVVPDDDPDCPVVVVLCVVCVVVVPPDDPPPPPCPPPPPDDDDDGHRCSNVPPPPVPPPPPPDDDDDDDDDDDDD